Protein AF-A0A1L9T1Z9-F1 (afdb_monomer_lite)

Structure (mmCIF, N/CA/C/O backbone):
data_AF-A0A1L9T1Z9-F1
#
_entry.id   AF-A0A1L9T1Z9-F1
#
loop_
_atom_site.group_PDB
_atom_site.id
_atom_site.type_symbol
_atom_site.label_atom_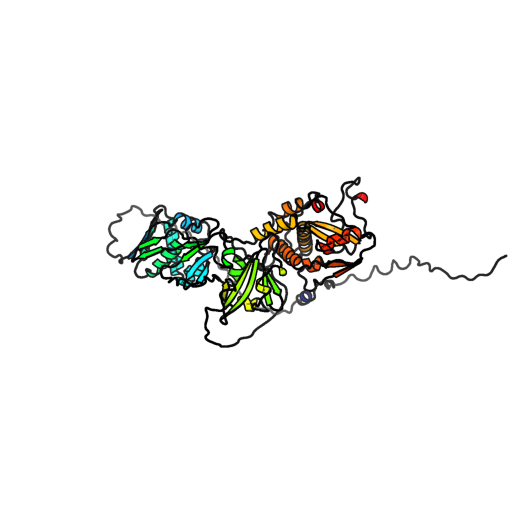id
_atom_site.label_alt_id
_atom_site.label_comp_id
_atom_site.label_asym_id
_atom_site.label_entity_id
_atom_site.label_seq_id
_atom_site.pdbx_PDB_ins_code
_atom_site.Cartn_x
_atom_site.Cartn_y
_atom_site.Cartn_z
_atom_site.occupancy
_atom_site.B_iso_or_equiv
_atom_site.auth_seq_id
_atom_site.auth_comp_id
_atom_site.auth_asym_id
_atom_site.auth_atom_id
_atom_site.pdbx_PDB_model_num
ATOM 1 N N . MET A 1 1 ? -35.393 -6.148 86.310 1.00 38.09 1 MET A N 1
ATOM 2 C CA . MET A 1 1 ? -34.542 -7.074 87.079 1.00 38.09 1 MET A CA 1
ATOM 3 C C . MET A 1 1 ? -33.654 -7.779 86.080 1.00 38.09 1 MET A C 1
ATOM 5 O O . MET A 1 1 ? -34.178 -8.327 85.123 1.00 38.09 1 MET A O 1
ATOM 9 N N . ASP A 1 2 ? -32.353 -7.668 86.296 1.00 32.84 2 ASP A N 1
ATOM 10 C CA . ASP A 1 2 ? -31.269 -8.427 85.652 1.00 32.84 2 ASP A CA 1
ATOM 11 C C . ASP A 1 2 ? -30.800 -9.494 86.690 1.00 32.84 2 ASP A C 1
ATOM 13 O O . ASP A 1 2 ? -31.373 -9.488 87.792 1.00 32.84 2 ASP A O 1
ATOM 17 N N . PRO A 1 3 ? -29.768 -10.347 86.484 1.00 56.41 3 PRO A N 1
ATOM 18 C CA . PRO A 1 3 ? -28.965 -10.596 85.276 1.00 56.41 3 PRO A CA 1
ATOM 19 C C . PRO A 1 3 ? -28.706 -12.094 84.954 1.00 56.41 3 PRO A C 1
ATOM 21 O O . PRO A 1 3 ? -29.007 -12.969 85.763 1.00 56.41 3 PRO A O 1
ATOM 24 N N . ALA A 1 4 ? -28.064 -12.365 83.803 1.00 33.72 4 ALA A N 1
ATOM 25 C CA . ALA A 1 4 ? -26.958 -13.338 83.601 1.00 33.72 4 ALA A CA 1
ATOM 26 C C . ALA A 1 4 ? -26.702 -13.549 82.086 1.00 33.72 4 ALA A C 1
ATOM 28 O O . ALA A 1 4 ? -27.438 -14.259 81.412 1.00 33.72 4 ALA A O 1
ATOM 29 N N . HIS A 1 5 ? -25.770 -12.819 81.469 1.00 33.50 5 HIS A N 1
ATOM 30 C CA . HIS A 1 5 ? -24.358 -13.206 81.282 1.00 33.50 5 HIS A CA 1
ATOM 31 C C . HIS A 1 5 ? -24.086 -14.502 80.489 1.00 33.50 5 HIS A C 1
ATOM 33 O O . HIS A 1 5 ? -24.083 -15.592 81.053 1.00 33.50 5 HIS A O 1
ATOM 39 N N . GLN A 1 6 ? -23.583 -14.339 79.259 1.00 31.70 6 GLN A N 1
ATOM 40 C CA . GLN A 1 6 ? -22.236 -14.820 78.913 1.00 31.70 6 GLN A CA 1
ATOM 41 C C . GLN A 1 6 ? -21.608 -13.951 77.807 1.00 31.70 6 GLN A C 1
ATOM 43 O O . GLN A 1 6 ? -22.311 -13.426 76.947 1.00 31.70 6 GLN A O 1
ATOM 48 N N . HIS A 1 7 ? -20.288 -13.754 77.872 1.00 30.52 7 HIS A N 1
ATOM 49 C CA . HIS A 1 7 ? -19.513 -12.999 76.880 1.00 30.52 7 HIS A CA 1
ATOM 50 C C . HIS A 1 7 ? -19.096 -13.887 75.701 1.00 30.52 7 HIS A C 1
ATOM 52 O O . HIS A 1 7 ? -18.865 -15.081 75.873 1.00 30.52 7 HIS A O 1
ATOM 58 N N . ASN A 1 8 ? -18.842 -13.266 74.548 1.00 29.34 8 ASN A N 1
ATOM 59 C CA . ASN A 1 8 ? -17.739 -13.672 73.678 1.00 29.34 8 ASN A CA 1
ATOM 60 C C . ASN A 1 8 ? -17.112 -12.430 73.028 1.00 29.34 8 ASN A C 1
ATOM 62 O O . ASN A 1 8 ? -17.801 -11.437 72.794 1.00 29.34 8 ASN A O 1
ATOM 66 N N . SER A 1 9 ? -15.796 -12.464 72.823 1.00 29.20 9 SER A N 1
ATOM 67 C CA . SER A 1 9 ? -14.979 -11.252 72.673 1.00 29.20 9 SER A CA 1
ATOM 68 C C . SER A 1 9 ? -14.524 -10.984 71.239 1.00 29.20 9 SER A C 1
ATOM 70 O O . SER A 1 9 ? -14.249 -11.906 70.473 1.00 29.20 9 SER A O 1
ATOM 72 N N . LEU A 1 10 ? -14.359 -9.700 70.914 1.00 29.28 10 LEU A N 1
ATOM 73 C CA . LEU A 1 10 ? -13.542 -9.252 69.785 1.00 29.28 10 LEU A CA 1
ATOM 74 C C . LEU A 1 10 ? -12.059 -9.594 70.038 1.00 29.28 10 LEU A C 1
ATOM 76 O O . LEU A 1 10 ? -11.605 -9.452 71.176 1.00 29.28 10 LEU A O 1
ATOM 80 N N . PRO A 1 11 ? -11.286 -9.984 69.011 1.00 31.39 11 PRO A N 1
ATOM 81 C CA . PRO A 1 11 ? -9.834 -10.033 69.100 1.00 31.39 11 PRO A CA 1
ATOM 82 C C . PRO A 1 11 ? -9.239 -8.637 68.862 1.00 31.39 11 PRO A C 1
ATOM 84 O O . PRO A 1 11 ? -9.287 -8.109 67.751 1.00 31.39 11 PRO A O 1
ATOM 87 N N . GLU A 1 12 ? -8.630 -8.052 69.891 1.00 27.47 12 GLU A N 1
ATOM 88 C CA . GLU A 1 12 ? -7.677 -6.955 69.705 1.00 27.47 12 GLU A CA 1
ATOM 89 C C . GLU A 1 12 ? -6.415 -7.502 69.016 1.00 27.47 12 GLU A C 1
ATOM 91 O O . GLU A 1 12 ? -5.799 -8.453 69.501 1.00 27.47 12 GLU A O 1
ATOM 96 N N . LEU A 1 13 ? -6.005 -6.901 67.896 1.00 29.50 13 LEU A N 1
ATOM 97 C CA . LEU A 1 13 ? -4.694 -7.151 67.291 1.00 29.50 13 LEU A CA 1
ATOM 98 C C . LEU A 1 13 ? -3.742 -6.024 67.695 1.00 29.50 13 LEU A C 1
ATOM 100 O O . LEU A 1 13 ? -3.883 -4.886 67.254 1.00 29.50 13 LEU A O 1
ATOM 104 N N . THR A 1 14 ? -2.792 -6.350 68.568 1.00 31.84 14 THR A N 1
ATOM 105 C CA . THR A 1 14 ? -1.876 -5.391 69.194 1.00 31.84 14 THR A CA 1
ATOM 106 C C . THR A 1 14 ? -0.665 -5.060 68.321 1.00 31.84 14 THR A C 1
ATOM 108 O O . THR A 1 14 ? -0.136 -5.901 67.588 1.00 31.84 14 THR A O 1
ATOM 111 N N . GLU A 1 15 ? -0.160 -3.830 68.453 1.00 36.78 15 GLU A N 1
ATOM 112 C CA . GLU A 1 15 ? 1.080 -3.372 67.818 1.00 36.78 15 GLU A CA 1
ATOM 113 C C . GLU A 1 15 ? 2.319 -4.069 68.413 1.00 36.78 15 GLU A C 1
ATOM 115 O O . GLU A 1 15 ? 3.015 -3.537 69.273 1.00 36.78 15 GLU A O 1
ATOM 120 N N . SER A 1 16 ? 2.615 -5.286 67.952 1.00 34.09 16 SER A N 1
ATOM 121 C CA . SER A 1 16 ? 3.852 -6.003 68.316 1.00 34.09 16 SER A CA 1
ATOM 122 C C . SER A 1 16 ? 4.511 -6.787 67.170 1.00 34.09 16 SER A C 1
ATOM 124 O O . SER A 1 16 ? 5.651 -7.224 67.302 1.00 34.09 16 SER A O 1
ATOM 126 N N . GLY A 1 17 ? 3.862 -6.903 66.003 1.00 32.00 17 GLY A N 1
ATOM 127 C CA . GLY A 1 17 ? 4.403 -7.629 64.839 1.00 32.00 17 GLY A CA 1
ATOM 128 C C . GLY A 1 17 ? 5.361 -6.842 63.927 1.00 32.00 17 GLY A C 1
ATOM 129 O O . GLY A 1 17 ? 5.970 -7.429 63.034 1.00 32.00 17 GLY A O 1
ATOM 130 N N . LEU A 1 18 ? 5.502 -5.523 64.108 1.00 32.31 18 LEU A N 1
ATOM 131 C CA . LEU A 1 18 ? 6.085 -4.623 63.095 1.00 32.31 18 LEU A CA 1
ATOM 132 C C . LEU A 1 18 ? 7.615 -4.432 63.140 1.00 32.31 18 LEU A C 1
ATOM 134 O O . LEU A 1 18 ? 8.161 -3.765 62.264 1.00 32.31 18 LEU A O 1
ATOM 138 N N . LEU A 1 19 ? 8.330 -5.021 64.108 1.00 33.19 19 LEU A N 1
ATOM 139 C CA . LEU A 1 19 ? 9.770 -4.767 64.316 1.00 33.19 19 LEU A CA 1
ATOM 140 C C . LEU A 1 19 ? 10.693 -5.998 64.240 1.00 33.19 19 LEU A C 1
ATOM 142 O O . LEU A 1 19 ? 11.847 -5.923 64.658 1.00 33.19 19 LEU A O 1
ATOM 146 N N . GLN A 1 20 ? 10.246 -7.112 63.643 1.00 31.86 20 GLN A N 1
ATOM 147 C CA . GLN A 1 20 ? 11.079 -8.323 63.516 1.00 31.86 20 GLN A CA 1
ATOM 148 C C . GLN A 1 20 ? 11.164 -8.932 62.103 1.00 31.86 20 GLN A C 1
ATOM 150 O O . GLN A 1 20 ? 11.280 -10.145 61.942 1.00 31.86 20 GLN A O 1
ATOM 155 N N . LYS A 1 21 ? 11.176 -8.089 61.057 1.00 29.73 21 LYS A N 1
ATOM 156 C CA . LYS A 1 21 ? 11.508 -8.525 59.680 1.00 29.73 21 LYS A CA 1
ATOM 157 C C . LYS A 1 21 ? 12.359 -7.549 58.847 1.00 29.73 21 LYS A C 1
ATOM 159 O O . LYS A 1 21 ? 12.451 -7.697 57.636 1.00 29.73 21 LYS A O 1
ATOM 164 N N . ALA A 1 22 ? 13.018 -6.583 59.494 1.00 32.38 22 ALA A N 1
ATOM 165 C CA . ALA A 1 22 ? 13.769 -5.502 58.835 1.00 32.38 22 ALA A CA 1
ATOM 166 C C . ALA A 1 22 ? 15.310 -5.669 58.816 1.00 32.38 22 ALA A C 1
ATOM 168 O O . ALA A 1 22 ? 16.014 -4.760 58.383 1.00 32.38 22 ALA A O 1
ATOM 169 N N . ARG A 1 23 ? 15.864 -6.792 59.307 1.00 30.66 23 ARG A N 1
ATOM 170 C CA . ARG A 1 23 ? 17.325 -7.048 59.354 1.00 30.66 23 ARG A CA 1
ATOM 171 C C . ARG A 1 23 ? 17.713 -8.514 59.101 1.00 30.66 23 ARG A C 1
ATOM 173 O O . ARG A 1 23 ? 18.348 -9.143 59.940 1.00 30.66 23 ARG A O 1
ATOM 180 N N . ALA A 1 24 ? 17.355 -9.041 57.931 1.00 28.69 24 ALA A N 1
ATOM 181 C CA . ALA A 1 24 ? 18.008 -10.207 57.323 1.00 28.69 24 ALA A CA 1
ATOM 182 C C . ALA A 1 24 ? 17.655 -10.282 55.824 1.00 28.69 24 ALA A C 1
ATOM 184 O O . ALA A 1 24 ? 16.514 -10.603 55.510 1.00 28.69 24 ALA A O 1
ATOM 185 N N . SER A 1 25 ? 18.620 -9.933 54.956 1.00 27.78 25 SER A N 1
ATOM 186 C CA . SER A 1 25 ? 18.749 -10.252 53.509 1.00 27.78 25 SER A CA 1
ATOM 187 C C . SER A 1 25 ? 19.435 -9.108 52.750 1.00 27.78 25 SER A C 1
ATOM 189 O O . SER A 1 25 ? 18.797 -8.334 52.043 1.00 27.78 25 SER A O 1
ATOM 191 N N . SER A 1 26 ? 20.757 -8.992 52.900 1.00 30.92 26 SER A N 1
ATOM 192 C CA . SER A 1 26 ? 21.588 -8.059 52.124 1.00 30.92 26 SER A CA 1
ATOM 193 C C . SER A 1 26 ? 22.909 -8.719 51.707 1.00 30.92 26 SER A C 1
ATOM 195 O O . SER A 1 26 ? 23.982 -8.311 52.149 1.00 30.92 26 SER A O 1
ATOM 197 N N . ALA A 1 27 ? 22.823 -9.782 50.902 1.00 28.19 27 ALA A N 1
ATOM 198 C CA . ALA A 1 27 ? 23.963 -10.423 50.243 1.00 28.19 27 ALA A CA 1
ATOM 199 C C . ALA A 1 27 ? 23.484 -11.294 49.065 1.00 28.19 27 ALA A C 1
ATOM 201 O O . ALA A 1 27 ? 22.784 -12.268 49.307 1.00 28.19 27 ALA A O 1
ATOM 202 N N . ALA A 1 28 ? 23.917 -10.948 47.844 1.00 28.17 28 ALA A N 1
ATOM 203 C CA . ALA A 1 28 ? 23.760 -11.673 46.569 1.00 28.17 28 ALA A CA 1
ATOM 204 C C . ALA A 1 28 ? 22.324 -12.078 46.118 1.00 28.17 28 ALA A C 1
ATOM 206 O O . ALA A 1 28 ? 21.487 -12.515 46.894 1.00 28.17 28 ALA A O 1
ATOM 207 N N . GLY A 1 29 ? 21.968 -12.007 44.833 1.00 31.52 29 GLY A N 1
ATOM 208 C CA . GLY A 1 29 ? 22.786 -11.612 43.679 1.00 31.52 29 GLY A CA 1
ATOM 209 C C . GLY A 1 29 ? 22.553 -12.481 42.442 1.00 31.52 29 GLY A C 1
ATOM 210 O O . GLY A 1 29 ? 23.521 -12.976 41.882 1.00 31.52 29 GLY A O 1
ATOM 211 N N . HIS A 1 30 ? 21.296 -12.695 42.047 1.00 27.45 30 HIS A N 1
ATOM 212 C CA . HIS A 1 30 ? 20.931 -13.259 40.743 1.00 27.45 30 HIS A CA 1
ATOM 213 C C . HIS A 1 30 ? 19.510 -12.821 40.382 1.00 27.45 30 HIS A C 1
ATOM 215 O O . HIS A 1 30 ? 18.547 -13.242 41.028 1.00 27.45 30 HIS A O 1
ATOM 221 N N . ASP A 1 31 ? 19.380 -11.990 39.351 1.00 29.16 31 ASP A N 1
ATOM 222 C CA . ASP A 1 31 ? 18.086 -11.495 38.893 1.00 29.16 31 ASP A CA 1
ATOM 223 C C . ASP A 1 31 ? 17.285 -12.606 38.207 1.00 29.16 31 ASP A C 1
ATOM 225 O O . ASP A 1 31 ? 17.708 -13.184 37.204 1.00 29.16 31 ASP A O 1
ATOM 229 N N . ARG A 1 32 ? 16.095 -12.894 38.741 1.00 30.41 32 ARG A N 1
ATOM 230 C CA . ARG A 1 32 ? 15.056 -13.634 38.020 1.00 30.41 32 ARG A CA 1
ATOM 231 C C . ARG A 1 32 ? 14.114 -12.624 37.383 1.00 30.41 32 ARG A C 1
ATOM 233 O O . ARG A 1 32 ? 13.596 -11.749 38.073 1.00 30.41 32 ARG A O 1
ATOM 240 N N . LEU A 1 33 ? 13.897 -12.756 36.077 1.00 34.84 33 LEU A N 1
ATOM 241 C CA . LEU A 1 33 ? 12.939 -11.925 35.351 1.00 34.84 33 LEU A CA 1
ATOM 242 C C . LEU A 1 33 ? 11.506 -12.157 35.877 1.00 34.84 33 LEU A C 1
ATOM 244 O O . LEU A 1 33 ? 11.189 -13.288 36.251 1.00 34.84 33 LEU A O 1
ATOM 248 N N . PRO A 1 34 ? 10.640 -11.124 35.903 1.00 37.09 34 PRO A N 1
ATOM 249 C CA . PRO A 1 34 ? 9.257 -11.260 36.359 1.00 37.09 34 PRO A CA 1
ATOM 250 C C . PRO A 1 34 ? 8.427 -12.256 35.540 1.00 37.09 34 PRO A C 1
ATOM 252 O O . PRO A 1 34 ? 8.643 -12.433 34.340 1.00 37.09 34 PRO A O 1
ATOM 255 N N . ASP A 1 35 ? 7.399 -12.832 36.166 1.00 29.00 35 ASP A N 1
ATOM 256 C CA . ASP A 1 35 ? 6.571 -13.892 35.571 1.00 29.00 35 ASP A CA 1
ATOM 257 C C . ASP A 1 35 ? 5.799 -13.480 34.302 1.00 29.00 35 ASP A C 1
ATOM 259 O O . ASP A 1 35 ? 5.392 -14.352 33.537 1.00 29.00 35 ASP A O 1
ATOM 263 N N . TRP A 1 36 ? 5.642 -12.176 34.037 1.00 37.34 36 TRP A N 1
ATOM 264 C CA . TRP A 1 36 ? 5.021 -11.652 32.811 1.00 37.34 36 TRP A CA 1
ATOM 265 C C . TRP A 1 36 ? 5.929 -11.696 31.570 1.00 37.34 36 TRP A C 1
ATOM 267 O O . TRP A 1 36 ? 5.453 -11.447 30.465 1.00 37.34 36 TRP A O 1
ATOM 277 N N . VAL A 1 37 ? 7.220 -12.020 31.713 1.00 31.09 37 VAL A N 1
ATOM 278 C CA . VAL A 1 37 ? 8.143 -12.148 30.573 1.00 31.09 37 VAL A CA 1
ATOM 279 C C . VAL A 1 37 ? 7.851 -13.443 29.789 1.00 31.09 37 VAL A C 1
ATOM 281 O O . VAL A 1 37 ? 7.970 -14.523 30.383 1.00 31.09 37 VAL A O 1
ATOM 284 N N . PRO A 1 38 ? 7.523 -13.369 28.476 1.00 30.38 38 PRO A N 1
ATOM 285 C CA . PRO A 1 38 ? 7.192 -14.534 27.649 1.00 30.38 38 PRO A CA 1
ATOM 286 C C . PRO A 1 38 ? 8.297 -15.596 27.606 1.00 30.38 38 PRO A C 1
ATOM 288 O O . PRO A 1 38 ? 9.481 -15.266 27.528 1.00 30.38 38 PRO A O 1
ATOM 291 N N . ASP A 1 39 ? 7.916 -16.877 27.576 1.00 33.66 39 ASP A N 1
ATOM 292 C CA . ASP A 1 39 ? 8.867 -17.992 27.704 1.00 33.66 39 ASP A CA 1
ATOM 293 C C . ASP A 1 39 ? 9.970 -18.009 26.632 1.00 33.66 39 ASP A C 1
ATOM 295 O O . ASP A 1 39 ? 11.118 -18.304 26.950 1.00 33.66 39 ASP A O 1
ATOM 299 N N . TRP A 1 40 ? 9.684 -17.578 25.396 1.00 38.47 40 TRP A N 1
ATOM 300 C CA . TRP A 1 40 ? 10.685 -17.502 24.317 1.00 38.47 40 TRP A CA 1
ATOM 301 C C . TRP A 1 40 ? 11.846 -16.529 24.601 1.00 38.47 40 TRP A C 1
ATOM 303 O O . TRP A 1 40 ? 12.884 -16.592 23.939 1.00 38.47 40 TRP A O 1
ATOM 313 N N . PHE A 1 41 ? 11.688 -15.631 25.579 1.00 35.19 41 PHE A N 1
ATOM 314 C CA . PHE A 1 41 ? 12.734 -14.721 26.044 1.00 35.19 41 PHE A CA 1
ATOM 315 C C . PHE A 1 41 ? 13.605 -15.344 27.154 1.00 35.19 41 PHE A C 1
ATOM 317 O O . PHE A 1 41 ? 14.738 -14.913 27.365 1.00 35.19 41 PHE A O 1
ATOM 324 N N . ARG A 1 42 ? 13.111 -16.382 27.847 1.00 38.78 42 ARG A N 1
ATOM 325 C CA . ARG A 1 42 ? 13.831 -17.080 28.930 1.00 38.78 42 ARG A CA 1
ATOM 326 C C . ARG A 1 42 ? 14.997 -17.911 28.380 1.00 38.78 42 ARG A C 1
ATOM 328 O O . ARG A 1 42 ? 16.068 -17.929 28.980 1.00 38.78 42 ARG A O 1
ATOM 335 N N . ASP A 1 43 ? 14.836 -18.471 27.182 1.00 33.72 43 ASP A N 1
ATOM 336 C CA . ASP A 1 43 ? 15.830 -19.310 26.490 1.00 33.72 43 ASP A CA 1
ATOM 337 C C . ASP A 1 43 ? 17.009 -18.535 25.849 1.00 33.72 43 ASP A C 1
ATOM 339 O O . ASP A 1 43 ? 17.785 -19.106 25.082 1.00 33.72 43 ASP A O 1
ATOM 343 N N . ARG A 1 44 ? 17.162 -17.226 26.118 1.00 31.64 44 ARG A N 1
ATOM 344 C CA . ARG A 1 44 ? 18.231 -16.384 25.530 1.00 31.64 44 ARG A CA 1
ATOM 345 C C . ARG A 1 44 ? 19.136 -15.661 26.535 1.00 31.64 44 ARG A C 1
ATOM 347 O O . ARG A 1 44 ? 19.947 -14.832 26.126 1.00 31.64 44 ARG A O 1
ATOM 354 N N . ALA A 1 45 ? 19.056 -15.982 27.826 1.00 27.17 45 ALA A N 1
ATOM 355 C CA . ALA A 1 45 ? 20.020 -15.488 28.811 1.00 27.17 45 ALA A CA 1
ATOM 356 C C . ALA A 1 45 ? 21.376 -16.226 28.667 1.00 27.17 45 ALA A C 1
ATOM 358 O O . ALA A 1 45 ? 21.407 -17.451 28.804 1.00 27.17 45 ALA A O 1
ATOM 359 N N . PRO A 1 46 ? 22.504 -15.538 28.392 1.00 32.09 46 PRO A N 1
ATOM 360 C CA . PRO A 1 46 ? 23.790 -16.200 28.190 1.00 32.09 46 PRO A CA 1
ATOM 361 C C . PRO A 1 46 ? 24.402 -16.679 29.514 1.00 32.09 46 PRO A C 1
ATOM 363 O O . PRO A 1 46 ? 24.592 -15.899 30.448 1.00 32.09 46 PRO A O 1
ATOM 366 N N . GLY A 1 47 ? 24.771 -17.961 29.571 1.00 29.33 47 GLY A N 1
ATOM 367 C CA . GLY A 1 47 ? 25.628 -18.497 30.629 1.00 29.33 47 GLY A CA 1
ATOM 368 C C . GLY A 1 47 ? 27.041 -17.904 30.563 1.00 29.33 47 GLY A C 1
ATOM 369 O O . GLY A 1 47 ? 27.573 -17.672 29.477 1.00 29.33 47 GLY A O 1
ATOM 370 N N . SER A 1 48 ? 27.638 -17.643 31.726 1.00 27.75 48 SER A N 1
ATOM 371 C CA . SER A 1 48 ? 28.983 -17.070 31.863 1.00 27.75 48 SER A CA 1
ATOM 372 C C . SER A 1 48 ? 30.094 -18.136 31.672 1.00 27.75 48 SER A C 1
ATOM 374 O O . SER A 1 48 ? 29.785 -19.322 31.533 1.00 27.75 48 SER A O 1
ATOM 376 N N . PRO A 1 49 ? 31.375 -17.741 31.518 1.00 35.06 49 PRO A N 1
ATOM 377 C CA . PRO A 1 49 ? 32.275 -18.414 30.580 1.00 35.06 49 PRO A CA 1
ATOM 378 C C . PRO A 1 49 ? 33.083 -19.583 31.155 1.00 35.06 49 PRO A C 1
ATOM 380 O O . PRO A 1 49 ? 33.385 -19.641 32.346 1.00 35.06 49 PRO A O 1
ATOM 383 N N . THR A 1 50 ? 33.574 -20.424 30.242 1.00 27.12 50 THR A N 1
ATOM 384 C CA . THR A 1 50 ? 34.744 -21.288 30.447 1.00 27.12 50 THR A CA 1
ATOM 385 C C . THR A 1 50 ? 35.871 -20.845 29.515 1.00 27.12 50 THR A C 1
ATOM 387 O O . THR A 1 50 ? 35.644 -20.571 28.338 1.00 27.12 50 THR A O 1
ATOM 390 N N . GLU A 1 51 ? 37.092 -20.762 30.037 1.00 28.25 51 GLU A N 1
ATOM 391 C CA . GLU A 1 51 ? 38.275 -20.342 29.280 1.00 28.25 51 GLU A CA 1
ATOM 392 C C . GLU A 1 51 ? 38.793 -21.452 28.350 1.00 28.25 51 GLU A C 1
ATOM 394 O O . GLU A 1 51 ? 38.850 -22.612 28.750 1.00 28.25 51 GLU A O 1
ATOM 399 N N . MET A 1 52 ? 39.286 -21.080 27.164 1.00 26.06 52 MET A N 1
ATOM 400 C CA . MET A 1 52 ? 40.632 -21.444 26.687 1.00 26.06 52 MET A CA 1
ATOM 401 C C . MET A 1 52 ? 41.053 -20.488 25.556 1.00 26.06 52 MET A C 1
ATOM 403 O O . MET A 1 52 ? 40.225 -20.052 24.759 1.00 26.06 52 MET A O 1
ATOM 407 N N . GLY A 1 53 ? 42.335 -20.110 25.523 1.00 24.94 53 GLY A N 1
ATOM 408 C CA . GLY A 1 53 ? 42.851 -19.042 24.653 1.00 24.94 53 GLY A CA 1
ATOM 409 C C . GLY A 1 53 ? 43.387 -19.503 23.290 1.00 24.94 53 GLY A C 1
ATOM 410 O O . GLY A 1 53 ? 43.718 -20.671 23.097 1.00 24.94 53 GLY A O 1
ATOM 411 N N . GLY A 1 54 ? 43.536 -18.550 22.363 1.00 26.27 54 GLY A N 1
ATOM 412 C CA . GLY A 1 54 ? 44.104 -18.753 21.025 1.00 26.27 54 GLY A CA 1
ATOM 413 C C . GLY A 1 54 ? 44.773 -17.480 20.492 1.00 26.27 54 GLY A C 1
ATOM 414 O O . GLY A 1 54 ? 44.122 -16.456 20.320 1.00 26.27 54 GLY A O 1
ATOM 415 N N . ASN A 1 55 ? 46.086 -17.553 20.283 1.00 24.89 55 ASN A N 1
ATOM 416 C CA . ASN A 1 55 ? 46.992 -16.463 19.896 1.00 24.89 55 ASN A CA 1
ATOM 417 C C . ASN A 1 55 ? 46.758 -15.884 18.482 1.00 24.89 55 ASN A C 1
ATOM 419 O O . ASN A 1 55 ? 46.547 -16.669 17.565 1.00 24.89 55 ASN A O 1
ATOM 423 N N . LEU A 1 56 ? 47.058 -14.578 18.327 1.00 25.83 56 LEU A N 1
ATOM 424 C CA . LEU A 1 56 ? 47.651 -13.914 17.137 1.00 25.83 56 LEU A CA 1
ATOM 425 C C . LEU A 1 56 ? 46.827 -13.929 15.813 1.00 25.83 56 LEU A C 1
ATOM 427 O O . LEU A 1 56 ? 46.021 -14.812 15.563 1.00 25.83 56 LEU A O 1
ATOM 431 N N . ASP A 1 57 ? 46.945 -12.969 14.888 1.00 25.38 57 ASP A N 1
ATOM 432 C CA . ASP A 1 57 ? 47.825 -11.793 14.792 1.00 25.38 57 ASP A CA 1
ATOM 433 C C . ASP A 1 57 ? 47.108 -10.636 14.055 1.00 25.38 57 ASP A C 1
ATOM 435 O O . ASP A 1 57 ? 46.190 -10.877 13.269 1.00 25.38 57 ASP A O 1
ATOM 439 N N . ALA A 1 58 ? 47.532 -9.381 14.258 1.00 24.58 58 ALA A N 1
ATOM 440 C CA . ALA A 1 58 ? 46.896 -8.201 13.647 1.00 24.58 58 ALA A CA 1
ATOM 441 C C . ALA A 1 58 ? 47.876 -7.371 12.794 1.00 24.58 58 ALA A C 1
ATOM 443 O O . ALA A 1 58 ? 48.637 -6.549 13.307 1.00 24.58 58 ALA A O 1
ATOM 444 N N . VAL A 1 59 ? 47.832 -7.544 11.467 1.00 25.25 59 VAL A N 1
ATOM 445 C CA . VAL A 1 59 ? 48.684 -6.796 10.522 1.00 25.25 59 VAL A CA 1
ATOM 446 C C . VAL A 1 59 ? 48.012 -5.491 10.086 1.00 25.25 59 VAL A C 1
ATOM 448 O O . VAL A 1 59 ? 47.294 -5.432 9.087 1.00 25.25 59 VAL A O 1
ATOM 451 N N . THR A 1 60 ? 48.285 -4.414 10.819 1.00 24.81 60 THR A N 1
ATOM 452 C CA . THR A 1 60 ? 47.858 -3.055 10.453 1.00 24.81 60 THR A CA 1
ATOM 453 C C . THR A 1 60 ? 48.869 -2.416 9.496 1.00 24.81 60 THR A C 1
ATOM 455 O O . THR A 1 60 ? 49.970 -2.056 9.912 1.00 24.81 60 THR A O 1
ATOM 458 N N . LEU A 1 61 ? 48.504 -2.217 8.224 1.00 26.03 61 LEU A N 1
ATOM 459 C CA . LEU A 1 61 ? 49.321 -1.468 7.257 1.00 26.03 61 LEU A CA 1
ATOM 460 C C . LEU A 1 61 ? 48.645 -0.157 6.844 1.00 26.03 61 LEU A C 1
ATOM 462 O O . LEU A 1 61 ? 47.517 -0.139 6.360 1.00 26.03 61 LEU A O 1
ATOM 466 N N . SER A 1 62 ? 49.360 0.952 7.035 1.00 24.39 62 SER A N 1
ATOM 467 C CA . SER A 1 62 ? 48.877 2.303 6.756 1.00 24.39 62 SER A CA 1
ATOM 468 C C . SER A 1 62 ? 49.161 2.736 5.315 1.00 24.39 62 SER A C 1
ATOM 470 O O . SER A 1 62 ? 50.281 2.629 4.808 1.00 24.39 62 SER A O 1
ATOM 472 N N . SER A 1 63 ? 48.145 3.286 4.650 1.00 28.23 63 SER A N 1
ATOM 473 C CA . SER A 1 63 ? 48.266 3.875 3.317 1.00 28.23 63 SER A CA 1
ATOM 474 C C . SER A 1 63 ? 49.008 5.215 3.383 1.00 28.23 63 SER A C 1
ATOM 476 O O . SER A 1 63 ? 48.439 6.267 3.675 1.00 28.23 63 SER A O 1
ATOM 478 N N . ARG A 1 64 ? 50.317 5.191 3.101 1.00 26.08 64 ARG A N 1
ATOM 479 C CA . ARG A 1 64 ? 51.114 6.417 2.938 1.00 26.08 64 ARG A CA 1
ATOM 480 C C . ARG A 1 64 ? 50.587 7.256 1.775 1.00 26.08 64 ARG A C 1
ATOM 482 O O . ARG A 1 64 ? 50.428 6.758 0.663 1.00 26.08 64 ARG A O 1
ATOM 489 N N . SER A 1 65 ? 50.415 8.553 2.014 1.00 28.61 65 SER A N 1
ATOM 490 C CA . SER A 1 65 ? 50.279 9.530 0.939 1.00 28.61 65 SER A CA 1
ATOM 491 C C . SER A 1 65 ? 51.625 9.741 0.237 1.00 28.61 65 SER A C 1
ATOM 493 O O . SER A 1 65 ? 52.679 9.741 0.874 1.00 28.61 65 SER A O 1
ATOM 495 N N . SER A 1 66 ? 51.583 9.955 -1.078 1.00 27.55 66 SER A N 1
ATOM 496 C CA . SER A 1 66 ? 52.757 10.271 -1.897 1.00 27.55 66 SER A CA 1
ATOM 497 C C . SER A 1 66 ? 52.377 11.324 -2.932 1.00 27.55 66 SER A C 1
ATOM 499 O O . SER A 1 66 ? 51.620 11.048 -3.858 1.00 27.55 66 SER A O 1
ATOM 501 N N . LYS A 1 67 ? 52.890 12.548 -2.768 1.00 29.20 67 LYS A N 1
ATOM 502 C CA . LYS A 1 67 ? 52.771 13.612 -3.775 1.00 29.20 67 LYS A CA 1
ATOM 503 C C . LYS A 1 67 ? 53.841 13.408 -4.849 1.00 29.20 67 LYS A C 1
ATOM 505 O O . LYS A 1 67 ? 55.019 13.345 -4.511 1.00 29.20 67 LYS A O 1
ATOM 510 N N . SER A 1 68 ? 53.456 13.411 -6.122 1.00 27.12 68 SER A N 1
ATOM 511 C CA . SER A 1 68 ? 54.382 13.498 -7.257 1.00 27.12 68 SER A CA 1
ATOM 512 C C . SER A 1 68 ? 53.946 14.608 -8.218 1.00 27.12 68 SER A C 1
ATOM 514 O O . SER A 1 68 ? 53.016 14.470 -9.006 1.00 27.12 68 SER A O 1
ATOM 516 N N . THR A 1 69 ? 54.626 15.750 -8.142 1.00 28.83 69 THR A N 1
ATOM 517 C CA . THR A 1 69 ? 54.479 16.863 -9.091 1.00 28.83 69 THR A CA 1
ATOM 518 C C . THR A 1 69 ? 55.380 16.646 -10.302 1.00 28.83 69 THR A C 1
ATOM 520 O O . THR A 1 69 ? 56.589 16.529 -10.110 1.00 28.83 69 THR A O 1
ATOM 523 N N . LEU A 1 70 ? 54.847 16.685 -11.529 1.00 30.11 70 LEU A N 1
ATOM 524 C CA . LEU A 1 70 ? 55.664 16.763 -12.749 1.00 30.11 70 LEU A CA 1
ATOM 525 C C . LEU A 1 70 ? 54.940 17.491 -13.901 1.00 30.11 70 LEU A C 1
ATOM 527 O O . LEU A 1 70 ? 53.968 17.000 -14.461 1.00 30.11 70 LEU A O 1
ATOM 531 N N . SER A 1 71 ? 55.460 18.684 -14.206 1.00 28.11 71 SER A N 1
ATOM 532 C CA . SER A 1 71 ? 55.482 19.409 -15.493 1.00 28.11 71 SER A CA 1
ATOM 533 C C . SER A 1 71 ? 54.425 19.140 -16.581 1.00 28.11 71 SER A C 1
ATOM 535 O O . SER A 1 71 ? 54.429 18.100 -17.240 1.00 28.11 71 SER A O 1
ATOM 537 N N . SER A 1 72 ? 53.699 20.197 -16.951 1.00 33.53 72 SER A N 1
ATOM 538 C CA . SER A 1 72 ? 53.057 20.341 -18.265 1.00 33.53 72 SER A CA 1
ATOM 539 C C . SER A 1 72 ? 54.083 20.507 -19.400 1.00 33.53 72 SER A C 1
ATOM 541 O O . SER A 1 72 ? 55.079 21.213 -19.231 1.00 33.53 72 SER A O 1
ATOM 543 N N . PRO A 1 73 ? 53.769 20.013 -20.607 1.00 36.03 73 PRO A N 1
ATOM 544 C CA . PRO A 1 73 ? 54.088 20.717 -21.851 1.00 36.03 73 PRO A CA 1
ATOM 545 C C . PRO A 1 73 ? 52.811 21.000 -22.668 1.00 36.03 73 PRO A C 1
ATOM 547 O O . PRO A 1 73 ? 51.839 20.255 -22.601 1.00 36.03 73 PRO A O 1
ATOM 550 N N . GLY A 1 74 ? 52.795 22.096 -23.433 1.00 30.38 74 GLY A N 1
ATOM 551 C CA . GLY A 1 74 ? 51.596 22.572 -24.141 1.00 30.38 74 GLY A CA 1
ATOM 552 C C . GLY A 1 74 ? 51.743 22.719 -25.661 1.00 30.38 74 GLY A C 1
ATOM 553 O O . GLY A 1 74 ? 52.708 22.249 -26.257 1.00 30.38 74 GLY A O 1
ATOM 554 N N . ARG A 1 75 ? 50.805 23.485 -26.244 1.00 32.09 75 ARG A N 1
ATOM 555 C CA . ARG A 1 75 ? 50.585 23.772 -27.684 1.00 32.09 75 ARG A CA 1
ATOM 556 C C . ARG A 1 75 ? 49.950 22.617 -28.474 1.00 32.09 75 ARG A C 1
ATOM 558 O O . ARG A 1 75 ? 50.543 21.563 -28.665 1.00 32.09 75 ARG A O 1
ATOM 565 N N . GLY A 1 76 ? 48.739 22.859 -28.980 1.00 42.03 76 GLY A N 1
ATOM 566 C CA . GLY A 1 76 ? 47.985 21.891 -29.780 1.00 42.03 76 GLY A CA 1
ATOM 567 C C . GLY A 1 76 ? 48.493 21.734 -31.219 1.00 42.03 76 GLY A C 1
ATOM 568 O O . GLY A 1 76 ? 49.170 22.610 -31.761 1.00 42.03 76 GLY A O 1
ATOM 569 N N . ARG A 1 77 ? 48.115 20.618 -31.855 1.00 31.14 77 ARG A N 1
ATOM 570 C CA . ARG A 1 77 ? 48.314 20.346 -33.287 1.00 31.14 77 ARG A CA 1
ATOM 571 C C . ARG A 1 77 ? 47.098 19.629 -33.887 1.00 31.14 77 ARG A C 1
ATOM 573 O O . ARG A 1 77 ? 46.805 18.504 -33.507 1.00 31.14 77 ARG A O 1
ATOM 580 N N . SER A 1 78 ? 46.445 20.292 -34.843 1.00 34.53 78 SER A N 1
ATOM 581 C CA . SER A 1 78 ? 45.673 19.724 -35.968 1.00 34.53 78 SER A CA 1
ATOM 582 C C . SER A 1 78 ? 44.953 18.369 -35.774 1.00 34.53 78 SER A C 1
ATOM 584 O O . SER A 1 78 ? 45.517 17.310 -36.067 1.00 34.53 78 SER A O 1
ATOM 586 N N . PHE A 1 79 ? 43.652 18.414 -35.467 1.00 34.25 79 PHE A N 1
ATOM 587 C CA . PHE A 1 79 ? 42.708 17.346 -35.833 1.00 34.25 79 PHE A CA 1
ATOM 588 C C . PHE A 1 79 ? 42.587 17.284 -37.369 1.00 34.25 79 PHE A C 1
ATOM 590 O O . PHE A 1 79 ? 41.934 18.141 -37.955 1.00 34.25 79 PHE A O 1
ATOM 597 N N . ALA A 1 80 ? 43.252 16.323 -38.027 1.00 39.12 80 ALA A N 1
ATOM 598 C CA . ALA A 1 80 ? 43.152 16.146 -39.490 1.00 39.12 80 ALA A CA 1
ATOM 599 C C . ALA A 1 80 ? 43.620 14.782 -40.056 1.00 39.12 80 ALA A C 1
ATOM 601 O O . ALA A 1 80 ? 43.666 14.622 -41.275 1.00 39.12 80 ALA A O 1
ATOM 602 N N . ARG A 1 81 ? 44.095 13.822 -39.237 1.00 35.53 81 ARG A N 1
ATOM 603 C CA . ARG A 1 81 ? 44.899 12.697 -39.774 1.00 35.53 81 ARG A CA 1
ATOM 604 C C . ARG A 1 81 ? 44.797 11.348 -39.046 1.00 35.53 81 ARG A C 1
ATOM 606 O O . ARG A 1 81 ? 45.780 10.614 -39.004 1.00 35.53 81 ARG A O 1
ATOM 613 N N . ARG A 1 82 ? 43.627 11.003 -38.492 1.00 38.44 82 ARG A N 1
ATOM 614 C CA . ARG A 1 82 ? 43.382 9.693 -37.839 1.00 38.44 82 ARG A CA 1
ATOM 615 C C . ARG A 1 82 ? 42.087 8.996 -38.286 1.00 38.44 82 ARG A C 1
ATOM 617 O O . ARG A 1 82 ? 41.535 8.170 -37.575 1.00 38.44 82 ARG A O 1
ATOM 624 N N . GLU A 1 83 ? 41.608 9.347 -39.475 1.00 44.22 83 GLU A N 1
ATOM 625 C CA . GLU A 1 83 ? 40.271 8.999 -39.981 1.00 44.22 83 GLU A CA 1
ATOM 626 C C . GLU A 1 83 ? 40.276 7.824 -40.984 1.00 44.22 83 GLU A C 1
ATOM 628 O O . GLU A 1 83 ? 39.232 7.448 -41.501 1.00 44.22 83 GLU A O 1
ATOM 633 N N . LYS A 1 84 ? 41.448 7.232 -41.274 1.00 45.56 84 LYS A N 1
ATOM 634 C CA . LYS A 1 84 ? 41.612 6.197 -42.316 1.00 45.56 84 LYS A CA 1
ATOM 635 C C . LYS A 1 84 ? 41.597 4.741 -41.844 1.00 45.56 84 LYS A C 1
ATOM 637 O O . LYS A 1 84 ? 41.355 3.874 -42.674 1.00 45.56 84 LYS A O 1
ATOM 642 N N . ASP A 1 85 ? 41.814 4.485 -40.554 1.00 50.84 85 ASP A N 1
ATOM 643 C CA . ASP A 1 85 ? 41.917 3.123 -39.994 1.00 50.84 85 ASP A CA 1
ATOM 644 C C . ASP A 1 85 ? 40.685 2.724 -39.157 1.00 50.84 85 ASP A C 1
ATOM 646 O O . ASP A 1 85 ? 40.693 1.719 -38.447 1.00 50.84 85 ASP A O 1
ATOM 650 N N . ARG A 1 86 ? 39.613 3.527 -39.205 1.00 59.03 86 ARG A N 1
ATOM 651 C CA . ARG A 1 86 ? 38.378 3.267 -38.459 1.00 59.03 86 ARG A CA 1
ATOM 652 C C . ARG A 1 86 ? 37.524 2.205 -39.144 1.00 59.03 86 ARG A C 1
ATOM 654 O O . ARG A 1 86 ? 37.313 2.239 -40.356 1.00 59.03 86 ARG A O 1
ATOM 661 N N . ARG A 1 87 ? 37.010 1.270 -38.340 1.00 64.12 87 ARG A N 1
ATOM 662 C CA . ARG A 1 87 ? 36.090 0.215 -38.785 1.00 64.12 87 ARG A CA 1
ATOM 663 C C . ARG A 1 87 ? 34.782 0.840 -39.298 1.00 64.12 87 ARG A C 1
ATOM 665 O O . ARG A 1 87 ? 34.369 1.875 -38.772 1.00 64.12 87 ARG A O 1
ATOM 672 N N . PRO A 1 88 ? 34.109 0.240 -40.296 1.00 73.69 88 PRO A N 1
ATOM 673 C CA . PRO A 1 88 ? 32.840 0.759 -40.794 1.00 73.69 88 PRO A CA 1
ATOM 674 C C . PRO A 1 88 ? 31.753 0.650 -39.714 1.00 73.69 88 PRO A C 1
ATOM 676 O O . PRO A 1 88 ? 31.302 -0.445 -39.383 1.00 73.69 88 PRO A O 1
ATOM 679 N N . LEU A 1 89 ? 31.320 1.791 -39.173 1.00 80.81 89 LEU A N 1
ATOM 680 C CA . LEU A 1 89 ? 30.186 1.855 -38.252 1.00 80.81 89 LEU A CA 1
ATOM 681 C C . LEU A 1 89 ? 28.872 1.910 -39.041 1.00 80.81 89 LEU A C 1
ATOM 683 O O . LEU A 1 89 ? 28.702 2.742 -39.937 1.00 80.81 89 LEU A O 1
ATOM 687 N N . SER A 1 90 ? 27.914 1.063 -38.678 1.00 84.81 90 SER A N 1
ATOM 688 C CA . SER A 1 90 ? 26.559 1.096 -39.230 1.00 84.81 90 SER A CA 1
ATOM 689 C C . SER A 1 90 ? 25.760 2.227 -38.580 1.00 84.81 90 SER A C 1
ATOM 691 O O . SER A 1 90 ? 25.694 2.316 -37.355 1.00 84.81 90 SER A O 1
ATOM 693 N N . LYS A 1 91 ? 25.164 3.113 -39.390 1.00 87.62 91 LYS A N 1
ATOM 694 C CA . LYS A 1 91 ? 24.426 4.291 -38.902 1.00 87.62 91 LYS A CA 1
ATOM 695 C C . LYS A 1 91 ? 22.933 4.011 -38.734 1.00 87.62 91 LYS A C 1
ATOM 697 O O . LYS A 1 91 ? 22.218 3.862 -39.727 1.00 87.62 91 LYS A O 1
ATOM 702 N N . PHE A 1 92 ? 22.472 4.090 -37.494 1.00 85.69 92 PHE A N 1
ATOM 703 C CA . PHE A 1 92 ? 21.087 3.974 -37.054 1.00 85.69 92 PHE A CA 1
ATOM 704 C C . PHE A 1 92 ? 20.481 5.328 -36.661 1.00 85.69 92 PHE A C 1
ATOM 706 O O . PHE A 1 92 ? 21.199 6.247 -36.257 1.00 85.69 92 PHE A O 1
ATOM 713 N N . ARG A 1 93 ? 19.158 5.485 -36.807 1.00 82.81 93 ARG A N 1
ATOM 714 C CA . ARG A 1 93 ? 18.438 6.746 -36.525 1.00 82.81 93 ARG A CA 1
ATOM 715 C C . ARG A 1 93 ? 17.055 6.490 -35.930 1.00 82.81 93 ARG A C 1
ATOM 717 O O . ARG A 1 93 ? 16.307 5.668 -36.461 1.00 82.81 93 ARG A O 1
ATOM 724 N N . ILE A 1 94 ? 16.701 7.229 -34.879 1.00 78.12 94 ILE A N 1
ATOM 725 C CA . ILE A 1 94 ? 15.356 7.251 -34.288 1.00 78.12 94 ILE A CA 1
ATOM 726 C C . ILE A 1 94 ? 14.726 8.616 -34.549 1.00 78.12 94 ILE A C 1
ATOM 728 O O . ILE A 1 94 ? 15.267 9.641 -34.138 1.00 78.12 94 ILE A O 1
ATOM 732 N N . LEU A 1 95 ? 13.586 8.620 -35.242 1.00 70.62 95 LEU A N 1
ATOM 733 C CA . LEU A 1 95 ? 12.896 9.828 -35.690 1.00 70.62 95 LEU A CA 1
ATOM 734 C C . LEU A 1 95 ? 11.597 10.078 -34.914 1.00 70.62 95 LEU A C 1
ATOM 736 O O . LEU A 1 95 ? 10.725 9.206 -34.856 1.00 70.62 95 LEU A O 1
ATOM 740 N N . ASN A 1 96 ? 11.443 11.330 -34.465 1.00 63.91 96 ASN A N 1
ATOM 741 C CA . ASN A 1 96 ? 10.266 11.932 -33.827 1.00 63.91 96 ASN A CA 1
ATOM 742 C C . ASN A 1 96 ? 9.890 11.385 -32.440 1.00 63.91 96 ASN A C 1
ATOM 744 O O . ASN A 1 96 ? 9.916 10.188 -32.180 1.00 63.91 96 ASN A O 1
ATOM 748 N N . GLY A 1 97 ? 9.404 12.275 -31.567 1.00 56.50 97 GLY A N 1
ATOM 749 C CA . GLY A 1 97 ? 8.654 11.897 -30.361 1.00 56.50 97 GLY A CA 1
ATOM 750 C C . GLY A 1 97 ? 9.462 11.261 -29.223 1.00 56.50 97 GLY A C 1
ATOM 751 O O . GLY A 1 97 ? 8.850 10.685 -28.320 1.00 56.50 97 GLY A O 1
ATOM 752 N N . LEU A 1 98 ? 10.792 11.363 -29.277 1.00 63.81 98 LEU A N 1
ATOM 753 C CA . LEU A 1 98 ? 11.703 11.107 -28.165 1.00 63.81 98 LEU A CA 1
ATOM 754 C C . LEU A 1 98 ? 11.872 12.395 -27.348 1.00 63.81 98 LEU A C 1
ATOM 756 O O . LEU A 1 98 ? 12.137 13.445 -27.931 1.00 63.81 98 LEU A O 1
ATOM 760 N N . ASN A 1 99 ? 11.786 12.319 -26.019 1.00 65.38 99 ASN A N 1
ATOM 761 C CA . ASN A 1 99 ? 12.231 13.407 -25.151 1.00 65.38 99 ASN A CA 1
ATOM 762 C C . ASN A 1 99 ? 13.620 13.069 -24.589 1.00 65.38 99 ASN A C 1
ATOM 764 O O . ASN A 1 99 ? 13.733 12.473 -23.523 1.00 65.38 99 ASN A O 1
ATOM 768 N N . ALA A 1 100 ? 14.673 13.449 -25.319 1.00 63.22 100 ALA A N 1
ATOM 769 C CA . ALA A 1 100 ? 16.058 13.268 -24.877 1.00 63.22 100 ALA A CA 1
ATOM 770 C C . ALA A 1 100 ? 16.345 13.975 -23.536 1.00 63.22 100 ALA A C 1
ATOM 772 O O . ALA A 1 100 ? 17.108 13.453 -22.731 1.00 63.22 100 ALA A O 1
ATOM 773 N N . GLY A 1 101 ? 15.675 15.107 -23.272 1.00 60.91 101 GLY A N 1
ATOM 774 C CA . GLY A 1 101 ? 15.735 15.801 -21.984 1.00 60.91 101 GLY A CA 1
ATOM 775 C C . GLY A 1 101 ? 15.237 14.920 -20.842 1.00 60.91 101 GLY A C 1
ATOM 776 O O . GLY A 1 101 ? 15.967 14.730 -19.887 1.00 60.91 101 GLY A O 1
ATOM 777 N N . ARG A 1 102 ? 14.083 14.254 -20.998 1.00 65.94 102 ARG A N 1
ATOM 778 C CA . ARG A 1 102 ? 13.551 13.333 -19.974 1.00 65.94 102 ARG A CA 1
ATOM 779 C C . ARG A 1 102 ? 14.492 12.163 -19.665 1.00 65.94 102 ARG A C 1
ATOM 781 O O . ARG A 1 102 ? 14.548 11.722 -18.523 1.00 65.94 102 ARG A O 1
ATOM 788 N N . ILE A 1 103 ? 15.217 11.658 -20.664 1.00 63.97 103 ILE A N 1
ATOM 789 C CA . ILE A 1 103 ? 16.228 10.612 -20.450 1.00 63.97 103 ILE A CA 1
ATOM 790 C C . ILE A 1 103 ? 17.361 11.168 -19.567 1.00 63.97 103 ILE A C 1
ATOM 792 O O . ILE A 1 103 ? 17.752 10.508 -18.612 1.00 63.97 103 ILE A O 1
ATOM 796 N N . ALA A 1 104 ? 17.820 12.401 -19.806 1.00 59.88 104 ALA A N 1
ATOM 797 C CA . ALA A 1 104 ? 18.781 13.077 -18.930 1.00 59.88 104 ALA A CA 1
ATOM 798 C C . ALA A 1 104 ? 18.200 13.419 -17.538 1.00 59.88 104 ALA A C 1
ATOM 800 O O . ALA A 1 104 ? 18.873 13.216 -16.534 1.00 59.88 104 ALA A O 1
ATOM 801 N N . ASP A 1 105 ? 16.940 13.862 -17.447 1.00 61.38 105 ASP A N 1
ATOM 802 C CA . ASP A 1 105 ? 16.266 14.188 -16.180 1.00 61.38 105 ASP A CA 1
ATOM 803 C C . ASP A 1 105 ? 16.161 12.948 -15.266 1.00 61.38 105 ASP A C 1
ATOM 805 O O . ASP A 1 105 ? 16.453 13.021 -14.071 1.00 61.38 105 ASP A O 1
ATOM 809 N N . GLU A 1 106 ? 15.787 11.787 -15.824 1.00 61.25 106 GLU A N 1
ATOM 810 C CA . GLU A 1 106 ? 15.751 10.513 -15.088 1.00 61.25 106 GLU A CA 1
ATOM 811 C C . GLU A 1 106 ? 17.159 9.954 -14.800 1.00 61.25 106 GLU A C 1
ATOM 813 O O . GLU A 1 106 ? 17.335 9.256 -13.803 1.00 61.25 106 GLU A O 1
ATOM 818 N N . ALA A 1 107 ? 18.182 10.310 -15.590 1.00 55.62 107 ALA A N 1
ATOM 819 C CA . ALA A 1 107 ? 19.581 10.006 -15.274 1.00 55.62 107 ALA A CA 1
ATOM 820 C C . ALA A 1 107 ? 20.101 10.832 -14.084 1.00 55.62 107 ALA A C 1
ATOM 822 O O . ALA A 1 107 ? 20.701 10.287 -13.159 1.00 55.62 107 ALA A O 1
ATOM 823 N N . ALA A 1 108 ? 19.846 12.143 -14.093 1.00 47.81 108 ALA A N 1
ATOM 824 C CA . ALA A 1 108 ? 20.365 13.104 -13.120 1.00 47.81 108 ALA A CA 1
ATOM 825 C C . ALA A 1 108 ? 19.704 12.999 -11.734 1.00 47.81 108 ALA A C 1
ATOM 827 O O . ALA A 1 108 ? 20.273 13.451 -10.740 1.00 47.81 108 ALA A O 1
ATOM 828 N N . CYS A 1 109 ? 18.507 12.410 -11.650 1.00 47.06 109 CYS A N 1
ATOM 829 C CA . CYS A 1 109 ? 17.785 12.214 -10.391 1.00 47.06 109 CYS A CA 1
ATOM 830 C C . CYS A 1 109 ? 18.215 10.939 -9.626 1.00 47.06 109 CYS A C 1
ATOM 832 O O . CYS A 1 109 ? 17.849 10.768 -8.462 1.00 47.06 109 CYS A O 1
ATOM 834 N N . GLY A 1 110 ? 18.990 10.045 -10.258 1.00 40.72 110 GLY A N 1
ATOM 835 C CA . GLY A 1 110 ? 19.417 8.758 -9.701 1.00 40.72 110 GLY A CA 1
ATOM 836 C C . GLY A 1 110 ? 20.930 8.633 -9.481 1.00 40.72 110 GLY A C 1
ATOM 837 O O . GLY A 1 110 ? 21.743 9.336 -10.079 1.00 40.72 110 GLY A O 1
ATOM 838 N N . SER A 1 111 ? 21.338 7.689 -8.629 1.00 41.00 111 SER A N 1
ATOM 839 C CA . SER A 1 111 ? 22.755 7.399 -8.364 1.00 41.00 111 SER A CA 1
ATOM 840 C C . SER A 1 111 ? 23.429 6.695 -9.551 1.00 41.00 111 SER A C 1
ATOM 842 O O . SER A 1 111 ? 23.481 5.469 -9.606 1.00 41.00 111 SER A O 1
ATOM 844 N N . GLN A 1 112 ? 23.972 7.481 -10.486 1.00 42.41 112 GLN A N 1
ATOM 845 C CA . GLN A 1 112 ? 24.860 7.066 -11.592 1.00 42.41 112 GLN A CA 1
ATOM 846 C C . GLN A 1 112 ? 24.312 6.033 -12.603 1.00 42.41 112 GLN A C 1
ATOM 848 O O . GLN A 1 112 ? 25.034 5.658 -13.526 1.00 42.41 112 GLN A O 1
ATOM 853 N N . THR A 1 113 ? 23.051 5.602 -12.505 1.00 49.75 113 THR A N 1
ATOM 854 C CA . THR A 1 113 ? 22.400 4.761 -13.525 1.00 49.75 113 THR A CA 1
ATOM 855 C C . THR A 1 113 ? 20.943 5.164 -13.748 1.00 49.75 113 THR A C 1
ATOM 857 O O . THR A 1 113 ? 20.185 5.368 -12.805 1.00 49.75 113 THR A O 1
ATOM 860 N N . LEU A 1 114 ? 20.522 5.185 -15.016 1.00 48.28 114 LEU A N 1
ATOM 861 C CA . LEU A 1 114 ? 19.148 5.469 -15.483 1.00 48.28 114 LEU A CA 1
ATOM 862 C C . LEU A 1 114 ? 18.139 4.345 -15.158 1.00 48.28 114 LEU A C 1
ATOM 864 O O . LEU A 1 114 ? 17.064 4.266 -15.743 1.00 48.28 114 LEU A O 1
ATOM 868 N N . ALA A 1 115 ? 18.546 3.372 -14.345 1.00 48.38 115 ALA A N 1
ATOM 869 C CA . ALA A 1 115 ? 18.094 1.994 -14.491 1.00 48.38 115 ALA A CA 1
ATOM 870 C C . ALA A 1 115 ? 17.688 1.340 -13.161 1.00 48.38 115 ALA A C 1
ATOM 872 O O . ALA A 1 115 ? 16.722 0.579 -13.143 1.00 48.38 115 ALA A O 1
ATOM 873 N N . GLY A 1 116 ? 18.386 1.638 -12.060 1.00 52.38 116 GLY A N 1
ATOM 874 C CA . GLY A 1 116 ? 18.291 0.856 -10.821 1.00 52.38 116 GLY A CA 1
ATOM 875 C C . GLY A 1 116 ? 16.977 0.947 -10.035 1.00 52.38 116 GLY A C 1
ATOM 876 O O . GLY A 1 116 ? 16.757 0.125 -9.151 1.00 52.38 116 GLY A O 1
ATOM 877 N N . THR A 1 117 ? 16.101 1.922 -10.312 1.00 60.31 117 THR A N 1
ATOM 878 C CA . THR A 1 117 ? 14.867 2.146 -9.520 1.00 60.31 117 THR A CA 1
ATOM 879 C C . THR A 1 117 ? 13.596 2.407 -10.334 1.00 60.31 117 THR A C 1
ATOM 881 O O . THR A 1 117 ? 12.504 2.123 -9.841 1.00 60.31 117 THR A O 1
ATOM 884 N N . SER A 1 118 ? 13.688 2.910 -11.571 1.00 69.94 118 SER A N 1
ATOM 885 C CA . SER A 1 118 ? 12.510 3.116 -12.427 1.00 69.94 118 SER A CA 1
ATOM 886 C C . SER A 1 118 ? 11.936 1.776 -12.900 1.00 69.94 118 SER A C 1
ATOM 888 O O . SER A 1 118 ? 12.572 1.070 -13.687 1.00 69.94 118 SER A O 1
ATOM 890 N N . ILE A 1 119 ? 10.715 1.442 -12.462 1.00 81.00 119 ILE A N 1
ATOM 891 C CA . ILE A 1 119 ? 9.934 0.332 -13.032 1.00 81.00 119 ILE A CA 1
ATOM 892 C C . ILE A 1 119 ? 9.536 0.663 -14.472 1.00 81.00 119 ILE A C 1
ATOM 894 O O . ILE A 1 119 ? 9.094 1.768 -14.790 1.00 81.00 119 ILE A O 1
ATOM 898 N N . THR A 1 120 ? 9.639 -0.344 -15.330 1.00 85.69 120 THR A N 1
ATOM 899 C CA . THR A 1 120 ? 9.279 -0.314 -16.743 1.00 85.69 120 THR A CA 1
ATOM 900 C C . THR A 1 120 ? 8.231 -1.388 -17.036 1.00 85.69 120 THR A C 1
ATOM 902 O O . THR A 1 120 ? 8.224 -2.441 -16.397 1.00 85.69 120 THR A O 1
ATOM 905 N N . LEU A 1 121 ? 7.343 -1.127 -18.002 1.00 89.44 121 LEU A N 1
ATOM 906 C CA . LEU A 1 121 ? 6.397 -2.116 -18.526 1.00 89.44 121 LEU A CA 1
ATOM 907 C C . LEU A 1 121 ? 6.818 -2.463 -19.952 1.00 89.44 121 LEU A C 1
ATOM 909 O O . LEU A 1 121 ? 6.779 -1.603 -20.833 1.00 89.44 121 LEU A O 1
ATOM 913 N N . THR A 1 122 ? 7.220 -3.706 -20.198 1.00 89.75 122 THR A N 1
ATOM 914 C CA . THR A 1 122 ? 7.705 -4.145 -21.517 1.00 89.75 122 THR A CA 1
ATOM 915 C C . THR A 1 122 ? 6.829 -5.265 -22.061 1.00 89.75 122 THR A C 1
ATOM 917 O O . THR A 1 122 ? 6.519 -6.198 -21.335 1.00 89.75 122 THR A O 1
ATOM 920 N N . MET A 1 123 ? 6.414 -5.188 -23.329 1.00 87.25 123 MET A N 1
ATOM 921 C CA . MET A 1 123 ? 5.570 -6.214 -23.953 1.00 87.25 123 MET A CA 1
ATOM 922 C C . MET A 1 123 ? 6.394 -7.200 -24.787 1.00 87.25 123 MET A C 1
ATOM 924 O O . MET A 1 123 ? 7.079 -6.814 -25.741 1.00 87.25 123 MET A O 1
ATOM 928 N N . SER A 1 124 ? 6.257 -8.475 -24.445 1.00 81.31 124 SER A N 1
ATOM 929 C CA . SER A 1 124 ? 6.967 -9.638 -24.984 1.00 81.31 124 SER A CA 1
ATOM 930 C C . SER A 1 124 ? 5.973 -10.800 -25.060 1.00 81.31 124 SER A C 1
ATOM 932 O O . SER A 1 124 ? 5.250 -11.063 -24.106 1.00 81.31 124 SER A O 1
ATOM 934 N N . ASP A 1 125 ? 5.885 -11.457 -26.219 1.00 75.44 125 ASP A N 1
ATOM 935 C CA . ASP A 1 125 ? 5.172 -12.732 -26.428 1.00 75.44 125 ASP A CA 1
ATOM 936 C C . ASP A 1 125 ? 3.760 -12.830 -25.796 1.00 75.44 125 ASP A C 1
ATOM 938 O O . ASP A 1 125 ? 3.404 -13.813 -25.150 1.00 75.44 125 ASP A O 1
ATOM 942 N N . GLY A 1 126 ? 2.953 -11.776 -25.976 1.00 72.81 126 GLY A N 1
ATOM 943 C CA . GLY A 1 126 ? 1.569 -11.674 -25.480 1.00 72.81 126 GLY A CA 1
ATOM 944 C C . GLY A 1 126 ? 1.422 -11.175 -24.033 1.00 72.81 126 GLY A C 1
ATOM 945 O O . GLY A 1 126 ? 0.319 -10.827 -23.614 1.00 72.81 126 GLY A O 1
ATOM 946 N N . CYS A 1 127 ? 2.519 -11.071 -23.283 1.00 83.12 127 CYS A N 1
ATOM 947 C CA . CYS A 1 127 ? 2.556 -10.656 -21.882 1.00 83.12 127 CYS A CA 1
ATOM 948 C C . CYS A 1 127 ? 3.136 -9.237 -21.708 1.00 83.12 127 CYS A C 1
ATOM 950 O O . CYS A 1 127 ? 3.787 -8.693 -22.605 1.00 83.12 127 CYS A O 1
ATOM 952 N N . VAL A 1 128 ? 2.889 -8.622 -20.548 1.00 88.94 128 VAL A N 1
ATOM 953 C CA . VAL A 1 128 ? 3.533 -7.381 -20.099 1.00 88.94 128 VAL A CA 1
ATOM 954 C C . VAL A 1 128 ? 4.405 -7.695 -18.887 1.00 88.94 128 VAL A C 1
ATOM 956 O O . VAL A 1 128 ? 3.896 -8.065 -17.835 1.00 88.94 128 VAL A O 1
ATOM 959 N N . GLU A 1 129 ? 5.716 -7.542 -19.025 1.00 90.50 129 GLU A N 1
ATOM 960 C CA . GLU A 1 129 ? 6.697 -7.761 -17.962 1.00 90.50 129 GLU A CA 1
ATOM 961 C C . GLU A 1 129 ? 6.945 -6.469 -17.171 1.00 90.50 129 GLU A C 1
ATOM 963 O O . GLU A 1 129 ? 7.193 -5.410 -17.759 1.00 90.50 129 GLU A O 1
ATOM 968 N N . VAL A 1 130 ? 6.897 -6.572 -15.839 1.00 89.81 130 VAL A N 1
ATOM 969 C CA . VAL A 1 130 ? 7.234 -5.509 -14.881 1.00 89.81 130 VAL A CA 1
ATOM 970 C C . VAL A 1 130 ? 8.635 -5.757 -14.338 1.00 89.81 130 VAL A C 1
ATOM 972 O O . VAL A 1 130 ? 8.853 -6.719 -13.602 1.00 89.81 130 VAL A O 1
ATOM 975 N N . LEU A 1 131 ? 9.579 -4.887 -14.692 1.00 85.88 131 LEU A N 1
ATOM 976 C CA . LEU A 1 131 ? 10.986 -4.970 -14.285 1.00 85.88 131 LEU A CA 1
ATOM 977 C C . LEU A 1 131 ? 11.542 -3.566 -14.046 1.00 85.88 131 LEU A C 1
ATOM 979 O O . LEU A 1 131 ? 11.132 -2.622 -14.731 1.00 85.88 131 LEU A O 1
ATOM 983 N N . THR A 1 132 ? 12.518 -3.414 -13.151 1.00 83.31 132 THR A N 1
ATOM 984 C CA . THR A 1 132 ? 13.365 -2.211 -13.172 1.00 83.31 132 THR A CA 1
ATOM 985 C C . THR A 1 132 ? 14.127 -2.124 -14.496 1.00 83.31 132 THR A C 1
ATOM 987 O O . THR A 1 132 ? 14.368 -3.132 -15.173 1.00 83.31 132 THR A O 1
ATOM 990 N N . GLY A 1 133 ? 14.535 -0.914 -14.881 1.00 81.81 133 GLY A N 1
ATOM 991 C CA . GLY A 1 133 ? 15.376 -0.734 -16.062 1.00 81.81 133 GLY A CA 1
ATOM 992 C C . GLY A 1 133 ? 16.668 -1.558 -15.991 1.00 81.81 133 GLY A C 1
ATOM 993 O O . GLY A 1 133 ? 17.076 -2.142 -16.990 1.00 81.81 133 GLY A O 1
ATOM 994 N N . GLU A 1 134 ? 17.281 -1.665 -14.811 1.00 84.38 134 GLU A N 1
ATOM 995 C CA . GLU A 1 134 ? 18.529 -2.402 -14.594 1.00 84.38 134 GLU A CA 1
ATOM 996 C C . GLU A 1 134 ? 18.348 -3.916 -14.744 1.00 84.38 134 GLU A C 1
ATOM 998 O O . GLU A 1 134 ? 19.153 -4.554 -15.424 1.00 84.38 134 GLU A O 1
ATOM 1003 N N . GLU A 1 135 ? 17.274 -4.491 -14.196 1.00 85.44 135 GLU A N 1
ATOM 1004 C CA . GLU A 1 135 ? 16.942 -5.908 -14.391 1.00 85.44 135 GLU A CA 1
ATOM 1005 C C . GLU A 1 135 ? 16.694 -6.230 -15.868 1.00 85.44 135 GLU A C 1
ATOM 1007 O O . GLU A 1 135 ? 17.226 -7.219 -16.377 1.00 85.44 135 GLU A O 1
ATOM 1012 N N . PHE A 1 136 ? 15.953 -5.378 -16.587 1.00 8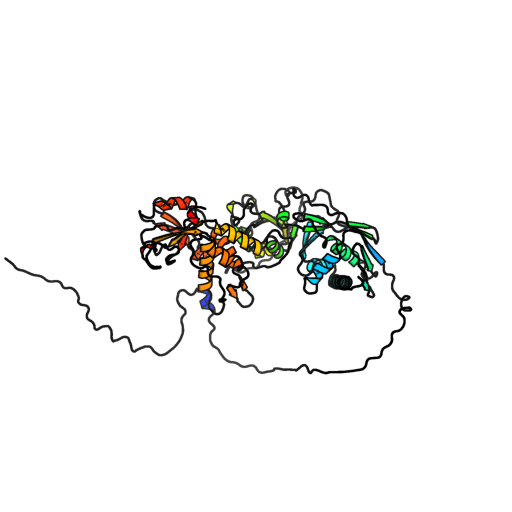6.94 136 PHE A N 1
ATOM 1013 C CA . PHE A 1 136 ? 15.715 -5.569 -18.018 1.00 86.94 136 PHE A CA 1
ATOM 1014 C C . PHE A 1 136 ? 17.010 -5.458 -18.840 1.00 86.94 136 PHE A C 1
ATOM 1016 O O . PHE A 1 136 ? 17.298 -6.321 -19.676 1.00 86.94 136 PHE A O 1
ATOM 1023 N N . ILE A 1 137 ? 17.817 -4.416 -18.606 1.00 88.88 137 ILE A N 1
ATOM 1024 C CA . ILE A 1 137 ? 19.053 -4.174 -19.362 1.00 88.88 137 ILE A CA 1
ATOM 1025 C C . ILE A 1 137 ? 20.083 -5.270 -19.074 1.00 88.88 137 ILE A C 1
ATOM 1027 O O . ILE A 1 137 ? 20.606 -5.868 -20.017 1.00 88.88 137 ILE A O 1
ATOM 1031 N N . ARG A 1 138 ? 20.350 -5.588 -17.800 1.00 90.81 138 ARG A N 1
ATOM 1032 C CA . ARG A 1 138 ? 21.295 -6.649 -17.422 1.00 90.81 138 ARG A CA 1
ATOM 1033 C C . ARG A 1 138 ? 20.789 -8.026 -17.856 1.00 90.81 138 ARG A C 1
ATOM 1035 O O . ARG A 1 138 ? 21.577 -8.813 -18.372 1.00 90.81 138 ARG A O 1
ATOM 1042 N N . GLY A 1 139 ? 19.492 -8.302 -17.719 1.00 89.44 139 GLY A N 1
ATOM 1043 C CA . GLY A 1 139 ? 18.888 -9.572 -18.125 1.00 89.44 139 GLY A CA 1
ATOM 1044 C C . GLY A 1 139 ? 18.949 -9.831 -19.633 1.00 89.44 139 GLY A C 1
ATOM 1045 O O . GLY A 1 139 ? 19.229 -10.956 -20.043 1.00 89.44 139 GLY A O 1
ATOM 1046 N N . LYS A 1 140 ? 18.735 -8.803 -20.470 1.00 89.69 140 LYS A N 1
ATOM 1047 C CA . LYS A 1 140 ? 18.685 -8.950 -21.938 1.00 89.69 140 LYS A CA 1
ATOM 1048 C C . LYS A 1 140 ? 20.000 -8.629 -22.666 1.00 89.69 140 LYS A C 1
ATOM 1050 O O . LYS A 1 140 ? 20.234 -9.171 -23.745 1.00 89.69 140 LYS A O 1
ATOM 1055 N N . TYR A 1 141 ? 20.853 -7.773 -22.102 1.00 90.44 141 TYR A N 1
ATOM 1056 C CA . TYR A 1 141 ? 22.072 -7.259 -22.751 1.00 90.44 141 TYR A CA 1
ATOM 1057 C C . TYR A 1 141 ? 23.338 -7.326 -21.867 1.00 90.44 141 TYR A C 1
ATOM 1059 O O . TYR A 1 141 ? 24.432 -6.984 -22.328 1.00 90.44 141 TYR A O 1
ATOM 1067 N N . GLY A 1 142 ? 23.222 -7.773 -20.610 1.00 91.69 142 GLY A N 1
ATOM 1068 C CA . GLY A 1 142 ? 24.336 -7.898 -19.665 1.00 91.69 142 GLY A CA 1
ATOM 1069 C C . GLY A 1 142 ? 25.034 -6.575 -19.331 1.00 91.69 142 GLY A C 1
ATOM 1070 O O . GLY A 1 142 ? 24.545 -5.484 -19.624 1.00 91.69 142 GLY A O 1
ATOM 1071 N N . GLU A 1 143 ? 26.239 -6.673 -18.767 1.00 90.25 143 GLU A N 1
ATOM 1072 C CA . GLU A 1 143 ? 27.063 -5.502 -18.423 1.00 90.25 143 GLU A CA 1
ATOM 1073 C C . GLU A 1 143 ? 27.454 -4.651 -19.644 1.00 90.25 143 GLU A C 1
ATOM 1075 O O . GLU A 1 143 ? 27.693 -3.453 -19.511 1.00 90.25 143 GLU A O 1
ATOM 1080 N N . ARG A 1 144 ? 27.453 -5.228 -20.857 1.00 89.75 144 ARG A N 1
ATOM 1081 C CA . ARG A 1 144 ? 27.617 -4.454 -22.100 1.00 89.75 144 ARG A CA 1
ATOM 1082 C C . ARG A 1 144 ? 26.442 -3.505 -22.331 1.00 89.75 144 ARG A C 1
ATOM 1084 O O . ARG A 1 144 ? 26.670 -2.364 -22.714 1.00 89.75 144 ARG A O 1
ATOM 1091 N N . GLY A 1 145 ? 25.213 -3.943 -22.054 1.00 90.00 145 GLY A N 1
ATOM 1092 C CA . GLY A 1 145 ? 24.034 -3.077 -22.067 1.00 90.00 145 GLY A CA 1
ATOM 1093 C C . GLY A 1 145 ? 24.106 -1.969 -21.016 1.00 90.00 145 GLY A C 1
ATOM 1094 O O . GLY A 1 145 ? 23.818 -0.817 -21.330 1.00 90.00 145 GLY A O 1
ATOM 1095 N N . MET A 1 146 ? 24.551 -2.290 -19.796 1.00 87.88 146 MET A N 1
ATOM 1096 C CA . MET A 1 146 ? 24.703 -1.302 -18.718 1.00 87.88 146 MET A CA 1
ATOM 1097 C C . MET A 1 146 ? 25.747 -0.228 -19.063 1.00 87.88 146 MET A C 1
ATOM 1099 O O . MET A 1 146 ? 25.449 0.964 -18.990 1.00 87.88 146 MET A O 1
ATOM 1103 N N . ALA A 1 147 ? 26.936 -0.632 -19.525 1.00 88.00 147 ALA A N 1
ATOM 1104 C CA . ALA A 1 147 ? 27.980 0.293 -19.975 1.00 88.00 147 ALA A CA 1
ATOM 1105 C C . ALA A 1 147 ? 27.523 1.152 -21.170 1.00 88.00 147 ALA A C 1
ATOM 1107 O O . ALA A 1 147 ? 27.764 2.355 -21.210 1.00 88.00 147 ALA A O 1
ATOM 1108 N N . PHE A 1 148 ? 26.794 0.561 -22.118 1.00 86.38 148 PHE A N 1
ATOM 1109 C CA . PHE A 1 148 ? 26.234 1.273 -23.265 1.00 86.38 148 PHE A CA 1
ATOM 1110 C C . PHE A 1 148 ? 25.204 2.341 -22.863 1.00 86.38 148 PHE A C 1
ATOM 1112 O O . PHE A 1 148 ? 25.199 3.434 -23.429 1.00 86.38 148 PHE A O 1
ATOM 1119 N N . VAL A 1 149 ? 24.371 2.077 -21.851 1.00 84.94 149 VAL A N 1
ATOM 1120 C CA . VAL A 1 149 ? 23.463 3.091 -21.289 1.00 84.94 149 VAL A CA 1
ATOM 1121 C C . VAL A 1 149 ? 24.242 4.194 -20.573 1.00 84.94 149 VAL A C 1
ATOM 1123 O O . VAL A 1 149 ? 23.937 5.362 -20.790 1.00 84.94 149 VAL A O 1
ATOM 1126 N N . ALA A 1 150 ? 25.294 3.870 -19.815 1.00 84.00 150 ALA A N 1
ATOM 1127 C CA . ALA A 1 150 ? 26.172 4.880 -19.213 1.00 84.00 150 ALA A CA 1
ATOM 1128 C C . ALA A 1 150 ? 26.860 5.780 -20.266 1.00 84.00 150 ALA A C 1
ATOM 1130 O O . ALA A 1 150 ? 26.981 6.991 -20.065 1.00 84.00 150 ALA A O 1
ATOM 1131 N N . ASN A 1 151 ? 27.226 5.230 -21.429 1.00 84.19 151 ASN A N 1
ATOM 1132 C CA . ASN A 1 151 ? 27.741 6.009 -22.559 1.00 84.19 151 ASN A CA 1
ATOM 1133 C C . ASN A 1 151 ? 26.658 6.917 -23.179 1.00 84.19 151 ASN A C 1
ATOM 1135 O O . ASN A 1 151 ? 26.948 8.061 -23.527 1.00 84.19 151 ASN A O 1
ATOM 1139 N N . ILE A 1 152 ? 25.400 6.461 -23.269 1.00 79.56 152 ILE A N 1
ATOM 1140 C CA . ILE A 1 152 ? 24.263 7.294 -23.712 1.00 79.56 152 ILE A CA 1
ATOM 1141 C C . ILE A 1 152 ? 23.992 8.449 -22.734 1.00 79.56 152 ILE A C 1
ATOM 1143 O O . ILE A 1 152 ? 23.777 9.568 -23.194 1.00 79.56 152 ILE A O 1
ATOM 1147 N N . ILE A 1 153 ? 24.041 8.210 -21.417 1.00 78.06 153 ILE A N 1
ATOM 1148 C CA . ILE A 1 153 ? 23.935 9.266 -20.389 1.00 78.06 153 ILE A CA 1
ATOM 1149 C C . ILE A 1 153 ? 25.042 10.300 -20.597 1.00 78.06 153 ILE A C 1
ATOM 1151 O O . ILE A 1 153 ? 24.765 11.476 -20.812 1.00 78.06 153 ILE A O 1
ATOM 1155 N N . SER A 1 154 ? 26.292 9.835 -20.668 1.00 80.69 154 SER A N 1
ATOM 1156 C CA . SER A 1 154 ? 27.467 10.688 -20.890 1.00 80.69 154 SER A CA 1
ATOM 1157 C C . SER A 1 154 ? 27.344 11.555 -22.156 1.00 80.69 154 SER A C 1
ATOM 1159 O O . SER A 1 154 ? 27.861 12.668 -22.196 1.00 80.69 154 SER A O 1
ATOM 1161 N N . ALA A 1 155 ? 26.647 11.067 -23.190 1.00 80.00 155 ALA A N 1
ATOM 1162 C CA . ALA A 1 155 ? 26.367 11.796 -24.429 1.00 80.00 155 ALA A CA 1
ATOM 1163 C C . ALA A 1 155 ? 25.257 12.856 -24.314 1.00 80.00 155 ALA A C 1
ATOM 1165 O O . ALA A 1 155 ? 25.228 13.800 -25.107 1.00 80.00 155 ALA A O 1
ATOM 1166 N N . LEU A 1 156 ? 24.309 12.656 -23.395 1.00 74.44 156 LEU A N 1
ATOM 1167 C CA . LEU A 1 156 ? 23.203 13.572 -23.106 1.00 74.44 156 LEU A CA 1
ATOM 1168 C C . LEU A 1 156 ? 23.648 14.707 -22.177 1.00 74.44 156 LEU A C 1
ATOM 1170 O O . LEU A 1 156 ? 23.228 15.842 -22.381 1.00 74.44 156 LEU A O 1
ATOM 1174 N N . ASP A 1 157 ? 24.541 14.406 -21.232 1.00 76.69 157 ASP A N 1
ATOM 1175 C CA . ASP A 1 157 ? 25.116 15.369 -20.283 1.00 76.69 157 ASP A CA 1
ATOM 1176 C C . ASP A 1 157 ? 26.187 16.281 -20.918 1.00 76.69 157 ASP A C 1
ATOM 1178 O O . ASP A 1 157 ? 26.574 17.299 -20.345 1.00 76.69 157 ASP A O 1
ATOM 1182 N N . CYS A 1 158 ? 26.690 15.936 -22.109 1.00 80.06 158 CYS A N 1
ATOM 1183 C CA . CYS A 1 158 ? 27.675 16.735 -22.839 1.00 80.06 158 CYS A CA 1
ATOM 1184 C C . CYS A 1 158 ? 27.027 17.904 -23.609 1.00 80.06 158 CYS A C 1
ATOM 1186 O O . CYS A 1 158 ? 26.163 17.686 -24.457 1.00 80.06 158 CYS A O 1
ATOM 1188 N N . ASP A 1 159 ? 27.546 19.130 -23.433 1.00 75.25 159 ASP A N 1
ATOM 1189 C CA . ASP A 1 159 ? 27.067 20.383 -24.069 1.00 75.25 159 ASP A CA 1
ATOM 1190 C C . ASP A 1 159 ? 26.873 20.316 -25.599 1.00 75.25 159 ASP A C 1
ATOM 1192 O O . ASP A 1 159 ? 26.103 21.078 -26.187 1.00 75.25 159 ASP A O 1
ATOM 1196 N N . ASN A 1 160 ? 27.616 19.436 -26.275 1.00 81.56 160 ASN A N 1
ATOM 1197 C CA . ASN A 1 160 ? 27.580 19.261 -27.727 1.00 81.56 160 ASN A CA 1
ATOM 1198 C C . ASN A 1 160 ? 26.581 18.181 -28.202 1.00 81.56 160 ASN A C 1
ATOM 1200 O O . ASN A 1 160 ? 26.405 18.025 -29.414 1.00 81.56 160 ASN A O 1
ATOM 1204 N N . GLY A 1 161 ? 25.961 17.437 -27.278 1.00 79.00 161 GLY A N 1
ATOM 1205 C CA . GLY A 1 161 ? 25.082 16.298 -27.544 1.00 79.00 161 GLY A CA 1
ATOM 1206 C C . GLY A 1 161 ? 25.780 15.110 -28.213 1.00 79.00 161 GLY A C 1
ATOM 1207 O O . GLY A 1 161 ? 25.154 14.431 -29.030 1.00 79.00 161 GLY A O 1
ATOM 1208 N N . ARG A 1 162 ? 27.083 14.890 -27.978 1.00 85.81 162 ARG A N 1
ATOM 1209 C CA . ARG A 1 162 ? 27.874 13.848 -28.658 1.00 85.81 162 ARG A CA 1
ATOM 1210 C C . ARG A 1 162 ? 28.696 12.986 -27.714 1.00 85.81 162 ARG A C 1
ATOM 1212 O O . ARG A 1 162 ? 29.290 13.475 -26.762 1.00 85.81 162 ARG A O 1
ATOM 1219 N N . TYR A 1 163 ? 28.824 11.722 -28.097 1.00 86.12 163 TYR A N 1
ATOM 1220 C CA . TYR A 1 163 ? 29.750 10.753 -27.514 1.00 86.12 163 TYR A CA 1
ATOM 1221 C C . TYR A 1 163 ? 30.396 9.933 -28.633 1.00 86.12 163 TYR A C 1
ATOM 1223 O O . TYR A 1 163 ? 29.760 9.697 -29.663 1.00 86.12 163 TYR A O 1
ATOM 1231 N N . GLU A 1 164 ? 31.649 9.515 -28.460 1.00 87.12 164 GLU A N 1
ATOM 1232 C CA . GLU A 1 164 ? 32.400 8.785 -29.484 1.00 87.12 164 GLU A CA 1
ATOM 1233 C C . GLU A 1 164 ? 33.528 7.939 -28.863 1.00 87.12 164 GLU A C 1
ATOM 1235 O O . GLU A 1 164 ? 34.474 8.486 -28.295 1.00 87.12 164 GLU A O 1
ATOM 1240 N N . ASP A 1 165 ? 33.435 6.615 -29.002 1.00 86.38 165 ASP A N 1
ATOM 1241 C CA . ASP A 1 165 ? 34.488 5.632 -28.719 1.00 86.38 165 ASP A CA 1
ATOM 1242 C C . ASP A 1 165 ? 34.825 4.803 -29.992 1.00 86.38 165 ASP A C 1
ATOM 1244 O O . ASP A 1 165 ? 34.566 5.250 -31.115 1.00 86.38 165 ASP A O 1
ATOM 1248 N N . ASP A 1 166 ? 35.486 3.647 -29.856 1.00 83.19 166 ASP A N 1
ATOM 1249 C CA . ASP A 1 166 ? 35.881 2.788 -30.990 1.00 83.19 166 ASP A CA 1
ATOM 1250 C C . ASP A 1 166 ? 34.758 1.849 -31.502 1.00 83.19 166 ASP A C 1
ATOM 1252 O O . ASP A 1 166 ? 34.850 1.342 -32.625 1.00 83.19 166 ASP A O 1
ATOM 1256 N N . ASP A 1 167 ? 33.701 1.622 -30.714 1.00 82.94 167 ASP A N 1
ATOM 1257 C CA . ASP A 1 167 ? 32.554 0.754 -31.022 1.00 82.94 167 ASP A CA 1
ATOM 1258 C C . ASP A 1 167 ? 31.218 1.529 -31.167 1.00 82.94 167 ASP A C 1
ATOM 1260 O O . ASP A 1 167 ? 30.311 1.063 -31.866 1.00 82.94 167 ASP A O 1
ATOM 1264 N N . LEU A 1 168 ? 31.095 2.714 -30.559 1.00 85.62 168 LEU A N 1
ATOM 1265 C CA . LEU A 1 168 ? 29.904 3.570 -30.511 1.00 85.62 168 LEU A CA 1
ATOM 1266 C C . LEU A 1 168 ? 30.244 5.034 -30.838 1.00 85.62 168 LEU A C 1
ATOM 1268 O O . LEU A 1 168 ? 31.044 5.664 -30.153 1.00 85.62 168 LEU A O 1
ATOM 1272 N N . ALA A 1 169 ? 29.514 5.639 -31.779 1.00 87.88 169 ALA A N 1
ATOM 1273 C CA . ALA A 1 169 ? 29.327 7.093 -31.806 1.00 87.88 169 ALA A CA 1
ATOM 1274 C C . ALA A 1 169 ? 27.843 7.455 -31.659 1.00 87.88 169 ALA A C 1
ATOM 1276 O O . ALA A 1 169 ? 26.964 6.756 -32.165 1.00 87.88 169 ALA A O 1
ATOM 1277 N N . LEU A 1 170 ? 27.547 8.562 -30.985 1.00 86.12 170 LEU A N 1
ATOM 1278 C CA . LEU A 1 170 ? 26.192 9.025 -30.704 1.00 86.12 170 LEU A CA 1
ATOM 1279 C C . LEU A 1 170 ? 26.086 10.527 -30.980 1.00 86.12 170 LEU A C 1
ATOM 1281 O O . LEU A 1 170 ? 26.961 11.297 -30.585 1.00 86.12 170 LEU A O 1
ATOM 1285 N N . THR A 1 171 ? 24.990 10.957 -31.605 1.00 85.88 171 THR A N 1
ATOM 1286 C CA . THR A 1 171 ? 24.598 12.373 -31.637 1.00 85.88 171 THR A CA 1
ATOM 1287 C C . THR A 1 171 ? 23.133 12.513 -31.254 1.00 85.88 171 THR A C 1
ATOM 1289 O O . THR A 1 171 ? 22.261 11.945 -31.921 1.00 85.88 171 THR A O 1
ATOM 1292 N N . THR A 1 172 ? 22.865 13.290 -30.212 1.00 79.06 172 THR A N 1
ATOM 1293 C CA . THR A 1 172 ? 21.525 13.602 -29.721 1.00 79.06 172 THR A CA 1
ATOM 1294 C C . THR A 1 172 ? 21.056 14.960 -30.238 1.00 79.06 172 THR A C 1
ATOM 1296 O O . THR A 1 172 ? 21.828 15.808 -30.690 1.00 79.06 172 THR A O 1
ATOM 1299 N N . SER A 1 173 ? 19.744 15.157 -30.218 1.00 77.12 173 SER A N 1
ATOM 1300 C CA . SER A 1 173 ? 19.085 16.427 -30.497 1.00 77.12 173 SER A CA 1
ATOM 1301 C C . SER A 1 173 ? 17.699 16.413 -29.849 1.00 77.12 173 SER A C 1
ATOM 1303 O O . SER A 1 173 ? 17.255 15.391 -29.325 1.00 77.12 173 SER A O 1
ATOM 1305 N N . LYS A 1 174 ? 16.963 17.526 -29.928 1.00 70.50 174 LYS A N 1
ATOM 1306 C CA . LYS A 1 174 ? 15.597 17.618 -29.382 1.00 70.50 174 LYS A CA 1
ATOM 1307 C C . LYS A 1 174 ? 14.557 16.750 -30.120 1.00 70.50 174 LYS A C 1
ATOM 1309 O O . LYS A 1 174 ? 13.416 16.696 -29.672 1.00 70.50 174 LYS A O 1
ATOM 1314 N N . THR A 1 175 ? 14.902 16.119 -31.250 1.00 71.75 175 THR A N 1
ATOM 1315 C CA . THR A 1 175 ? 13.945 15.406 -32.130 1.00 71.75 175 THR A CA 1
ATOM 1316 C C . THR A 1 175 ? 14.466 14.111 -32.774 1.00 71.75 175 THR A C 1
ATOM 1318 O O . THR A 1 175 ? 13.656 13.303 -33.237 1.00 71.75 175 THR A O 1
ATOM 1321 N N . GLU A 1 176 ? 15.784 13.901 -32.801 1.00 79.06 176 GLU A N 1
ATOM 1322 C CA . GLU A 1 176 ? 16.478 12.733 -33.363 1.00 79.06 176 GLU A CA 1
ATOM 1323 C C . GLU A 1 176 ? 17.606 12.287 -32.415 1.00 79.06 176 GLU A C 1
ATOM 1325 O O . GLU A 1 176 ? 18.408 13.116 -31.978 1.00 79.06 176 GLU A O 1
ATOM 1330 N N . ILE A 1 177 ? 17.718 10.978 -32.165 1.00 82.19 177 ILE A N 1
ATOM 1331 C CA . ILE A 1 177 ? 18.991 10.351 -31.781 1.00 82.19 177 ILE A CA 1
ATOM 1332 C C . ILE A 1 177 ? 19.500 9.568 -32.991 1.00 82.19 177 ILE A C 1
ATOM 1334 O O . ILE A 1 177 ? 18.783 8.733 -33.552 1.00 82.19 177 ILE A O 1
ATOM 1338 N N . ALA A 1 178 ? 20.749 9.825 -33.374 1.00 86.81 178 ALA A N 1
ATOM 1339 C CA . ALA A 1 178 ? 21.492 9.003 -34.317 1.00 86.81 178 ALA A CA 1
ATOM 1340 C C . ALA A 1 178 ? 22.608 8.258 -33.580 1.00 86.81 178 ALA A C 1
ATOM 1342 O O . ALA A 1 178 ? 23.312 8.835 -32.749 1.00 86.81 178 ALA A O 1
ATOM 1343 N N . VAL A 1 179 ? 22.754 6.976 -33.901 1.00 88.00 179 VAL A N 1
ATOM 1344 C CA . VAL A 1 179 ? 23.698 6.051 -33.269 1.00 88.00 179 VAL A CA 1
ATOM 1345 C C . VAL A 1 179 ? 24.489 5.364 -34.366 1.00 88.00 179 VAL A C 1
ATOM 1347 O O . VAL A 1 179 ? 23.912 4.834 -35.307 1.00 88.00 179 VAL A O 1
ATOM 1350 N N . TRP A 1 180 ? 25.805 5.354 -34.260 1.00 90.44 180 TRP A N 1
ATOM 1351 C CA . TRP A 1 180 ? 26.692 4.605 -35.131 1.00 90.44 180 TRP A CA 1
ATOM 1352 C C . TRP A 1 180 ? 27.259 3.458 -34.304 1.00 90.44 180 TRP A C 1
ATOM 1354 O O . TRP A 1 180 ? 27.953 3.704 -33.323 1.00 90.44 180 TRP A O 1
ATOM 1364 N N . LEU A 1 181 ? 26.932 2.224 -34.680 1.00 89.81 181 LEU A N 1
ATOM 1365 C CA . LEU A 1 181 ? 27.375 1.018 -33.982 1.00 89.81 181 LEU A CA 1
ATOM 1366 C C . LEU A 1 181 ? 28.370 0.261 -34.852 1.00 89.81 181 LEU A C 1
ATOM 1368 O O . LEU A 1 181 ? 28.139 0.078 -36.051 1.00 89.81 181 LEU A O 1
ATOM 1372 N N . SER A 1 182 ? 29.448 -0.226 -34.250 1.00 88.94 182 SER A N 1
ATOM 1373 C CA . SER A 1 182 ? 30.277 -1.245 -34.882 1.00 88.94 182 SER A CA 1
ATOM 1374 C C . SER A 1 182 ? 29.522 -2.578 -34.941 1.00 88.94 182 SER A C 1
ATOM 1376 O O . SER A 1 182 ? 28.538 -2.816 -34.234 1.00 88.94 182 SER A O 1
ATOM 1378 N N . GLU A 1 183 ? 30.012 -3.486 -35.780 1.00 86.81 183 GLU A N 1
ATOM 1379 C CA . GLU A 1 183 ? 29.478 -4.843 -35.904 1.00 86.81 183 GLU A CA 1
ATOM 1380 C C . GLU A 1 183 ? 29.504 -5.625 -34.572 1.00 86.81 183 GLU A C 1
ATOM 1382 O O . GLU A 1 183 ? 28.643 -6.473 -34.344 1.00 86.81 183 GLU A O 1
ATOM 1387 N N . SER A 1 184 ? 30.419 -5.293 -33.648 1.00 86.62 184 SER A N 1
ATOM 1388 C CA . SER A 1 184 ? 30.555 -5.966 -32.345 1.00 86.62 184 SER A CA 1
ATOM 1389 C C . SER A 1 184 ? 29.380 -5.680 -31.388 1.00 86.62 184 SER A C 1
ATOM 1391 O O . SER A 1 184 ? 29.018 -6.527 -30.564 1.00 86.62 184 SER A O 1
ATOM 1393 N N . VAL A 1 185 ? 28.759 -4.502 -31.527 1.00 88.56 185 VAL A N 1
ATOM 1394 C CA . VAL A 1 185 ? 27.711 -3.956 -30.644 1.00 88.56 185 VAL A CA 1
ATOM 1395 C C . VAL A 1 185 ? 26.376 -3.709 -31.353 1.00 88.56 185 VAL A C 1
ATOM 1397 O O . VAL A 1 185 ? 25.430 -3.244 -30.727 1.00 88.56 185 VAL A O 1
ATOM 1400 N N . HIS A 1 186 ? 26.242 -4.076 -32.631 1.00 88.06 186 HIS A N 1
ATOM 1401 C CA . HIS A 1 186 ? 25.023 -3.890 -33.438 1.00 88.06 186 HIS A CA 1
ATOM 1402 C C . HIS A 1 186 ? 23.739 -4.422 -32.752 1.00 88.06 186 HIS A C 1
ATOM 1404 O O . HIS A 1 186 ? 22.681 -3.803 -32.848 1.00 88.06 186 HIS A O 1
ATOM 1410 N N . HIS A 1 187 ? 23.833 -5.501 -31.965 1.00 87.81 187 HIS A N 1
ATOM 1411 C CA . HIS A 1 187 ? 22.724 -6.045 -31.164 1.00 87.81 187 HIS A CA 1
ATOM 1412 C C . HIS A 1 187 ? 22.129 -5.052 -30.136 1.00 87.81 187 HIS A C 1
ATOM 1414 O O . HIS A 1 187 ? 20.957 -5.168 -29.776 1.00 87.81 187 HIS A O 1
ATOM 1420 N N . LEU A 1 188 ? 22.895 -4.044 -29.702 1.00 89.56 188 LEU A N 1
ATOM 1421 C CA . LEU A 1 188 ? 22.447 -2.987 -28.789 1.00 89.56 188 LEU A CA 1
ATOM 1422 C C . LEU A 1 188 ? 21.539 -1.946 -29.469 1.00 89.56 188 LEU A C 1
ATOM 1424 O O . LEU A 1 188 ? 20.938 -1.124 -28.782 1.00 89.56 188 LEU A O 1
ATOM 1428 N N . TRP A 1 189 ? 21.338 -2.003 -30.791 1.00 89.31 189 TRP A N 1
ATOM 1429 C CA . TRP A 1 189 ? 20.319 -1.189 -31.468 1.00 89.31 189 TRP A CA 1
ATOM 1430 C C . TRP A 1 189 ? 18.921 -1.396 -30.862 1.00 89.31 189 TRP A C 1
ATOM 1432 O O . TRP A 1 189 ? 18.207 -0.425 -30.602 1.00 89.31 189 TRP A O 1
ATOM 1442 N N . ASN A 1 190 ? 18.567 -2.640 -30.523 1.00 88.81 190 ASN A N 1
ATOM 1443 C CA . ASN A 1 190 ? 17.292 -2.960 -29.876 1.00 88.81 190 ASN A CA 1
ATOM 1444 C C . ASN A 1 190 ? 17.181 -2.391 -28.448 1.00 88.81 190 ASN A C 1
ATOM 1446 O O . ASN A 1 190 ? 16.071 -2.124 -27.986 1.00 88.81 190 ASN A O 1
ATOM 1450 N N . LEU A 1 191 ? 18.308 -2.122 -27.776 1.00 88.62 191 LEU A N 1
ATOM 1451 C CA . LEU A 1 191 ? 18.338 -1.395 -26.507 1.00 88.62 191 LEU A CA 1
ATOM 1452 C C . LEU A 1 191 ? 18.049 0.101 -26.726 1.00 88.62 191 LEU A C 1
ATOM 1454 O O . LEU A 1 191 ? 17.185 0.642 -26.042 1.00 88.62 191 LEU A O 1
ATOM 1458 N N . VAL A 1 192 ? 18.651 0.751 -27.734 1.00 87.19 192 VAL A N 1
ATOM 1459 C CA . VAL A 1 192 ? 18.313 2.151 -28.093 1.00 87.19 192 VAL A CA 1
ATOM 1460 C C . VAL A 1 192 ? 16.823 2.293 -28.433 1.00 87.19 192 VAL A C 1
ATOM 1462 O O . VAL A 1 192 ? 16.169 3.244 -27.995 1.00 87.19 192 VAL A O 1
ATOM 1465 N N . LEU A 1 193 ? 16.266 1.332 -29.180 1.00 88.75 193 LEU A N 1
ATOM 1466 C CA . LEU A 1 193 ? 14.836 1.288 -29.492 1.00 88.75 193 LEU A CA 1
ATOM 1467 C C . LEU A 1 193 ? 13.981 1.146 -28.230 1.00 88.75 193 LEU A C 1
ATOM 1469 O O . LEU A 1 193 ? 13.030 1.906 -28.071 1.00 88.75 193 LEU A O 1
ATOM 1473 N N . TRP A 1 194 ? 14.321 0.227 -27.322 1.00 89.50 194 TRP A N 1
ATOM 1474 C CA . TRP A 1 194 ? 13.582 0.034 -26.073 1.00 89.50 194 TRP A CA 1
ATOM 1475 C C . TRP A 1 194 ? 13.613 1.281 -25.175 1.00 89.50 194 TRP A C 1
ATOM 1477 O O . TRP A 1 194 ? 12.547 1.762 -24.795 1.00 89.50 194 TRP A O 1
ATOM 1487 N N . LEU A 1 195 ? 14.789 1.884 -24.940 1.00 86.19 195 LEU A N 1
ATOM 1488 C CA . LEU A 1 195 ? 14.923 3.153 -24.202 1.00 86.19 195 LEU A CA 1
ATOM 1489 C C . LEU A 1 195 ? 13.990 4.230 -24.783 1.00 86.19 195 LEU A C 1
ATOM 1491 O O . LEU A 1 195 ? 13.268 4.915 -24.060 1.00 86.19 195 LEU A O 1
ATOM 1495 N N . SER A 1 196 ? 13.960 4.324 -26.114 1.00 86.00 196 SER A N 1
ATOM 1496 C CA . SER A 1 196 ? 13.157 5.301 -26.854 1.00 86.00 196 SER A CA 1
ATOM 1497 C C . SER A 1 196 ? 11.651 5.039 -26.815 1.00 86.00 196 SER A C 1
ATOM 1499 O O . SER A 1 196 ? 10.863 5.939 -27.113 1.00 86.00 196 SER A O 1
ATOM 1501 N N . LEU A 1 197 ? 11.233 3.820 -26.472 1.00 88.00 197 LEU A N 1
ATOM 1502 C CA . LEU A 1 197 ? 9.834 3.452 -26.281 1.00 88.00 197 LEU A CA 1
ATOM 1503 C C . LEU A 1 197 ? 9.397 3.679 -24.830 1.00 88.00 197 LEU A C 1
ATOM 1505 O O . LEU A 1 197 ? 8.307 4.219 -24.630 1.00 88.00 197 LEU A O 1
ATOM 1509 N N . THR A 1 198 ? 10.245 3.317 -23.866 1.00 85.31 198 THR A N 1
ATOM 1510 C CA . THR A 1 198 ? 10.004 3.418 -22.419 1.00 85.31 198 THR A CA 1
ATOM 1511 C C . THR A 1 198 ? 9.988 4.869 -21.931 1.00 85.31 198 THR A C 1
ATOM 1513 O O . THR A 1 198 ? 8.988 5.312 -21.373 1.00 85.31 198 THR A O 1
ATOM 1516 N N . PHE A 1 199 ? 11.041 5.652 -22.192 1.00 80.88 199 PHE A N 1
ATOM 1517 C CA . PHE A 1 199 ? 11.245 6.980 -21.585 1.00 80.88 199 PHE A CA 1
ATOM 1518 C C . PHE A 1 199 ? 10.557 8.124 -22.348 1.00 80.88 199 PHE A C 1
ATOM 1520 O O . PHE A 1 199 ? 11.138 9.167 -22.657 1.00 80.88 199 PHE A O 1
ATOM 1527 N N . ARG A 1 200 ? 9.278 7.929 -22.678 1.00 84.06 200 ARG A N 1
ATOM 1528 C CA . ARG A 1 200 ? 8.409 8.967 -23.258 1.00 84.06 200 ARG A CA 1
ATOM 1529 C C . ARG A 1 200 ? 7.478 9.510 -22.170 1.00 84.06 200 ARG A C 1
ATOM 1531 O O . ARG A 1 200 ? 7.449 9.020 -21.047 1.00 84.06 200 ARG A O 1
ATOM 1538 N N . GLN A 1 201 ? 6.695 10.535 -22.491 1.00 80.50 201 GLN A N 1
ATOM 1539 C CA . GLN A 1 201 ? 5.700 11.073 -21.563 1.00 80.50 201 GLN A CA 1
ATOM 1540 C C . GLN A 1 201 ? 4.316 10.461 -21.860 1.00 80.50 201 GLN A C 1
ATOM 1542 O O . GLN A 1 201 ? 3.775 10.736 -22.936 1.00 80.50 201 GLN A O 1
ATOM 1547 N N . PRO A 1 202 ? 3.729 9.637 -20.965 1.00 81.31 202 PRO A N 1
ATOM 1548 C CA . PRO A 1 202 ? 2.318 9.268 -21.065 1.00 81.31 202 PRO A CA 1
ATOM 1549 C C . PRO A 1 202 ? 1.435 10.504 -20.844 1.00 81.31 202 PRO A C 1
ATOM 1551 O O . PRO A 1 202 ? 1.880 11.507 -20.282 1.00 81.31 202 PRO A O 1
ATOM 1554 N N . LYS A 1 203 ? 0.159 10.432 -21.241 1.00 81.31 203 LYS A N 1
ATOM 1555 C CA . LYS A 1 203 ? -0.828 11.378 -20.703 1.00 81.31 203 LYS A CA 1
ATOM 1556 C C . LYS A 1 203 ? -1.142 10.975 -19.261 1.00 81.31 203 LYS A C 1
ATOM 1558 O O . LYS A 1 203 ? -1.220 9.777 -18.980 1.00 81.31 203 LYS A O 1
ATOM 1563 N N . ALA A 1 204 ? -1.397 11.960 -18.404 1.00 80.25 204 ALA A N 1
ATOM 1564 C CA . ALA A 1 204 ? -1.975 11.714 -17.087 1.00 80.25 204 ALA A CA 1
ATOM 1565 C C . ALA A 1 204 ? -3.277 10.900 -17.203 1.00 80.25 204 ALA A C 1
ATOM 1567 O O . ALA A 1 204 ? -4.026 11.053 -18.173 1.00 80.25 204 ALA A O 1
ATOM 1568 N N . ASN A 1 205 ? -3.522 10.046 -16.214 1.00 79.12 205 ASN A N 1
ATOM 1569 C CA . ASN A 1 205 ? -4.678 9.160 -16.084 1.00 79.12 205 ASN A CA 1
ATOM 1570 C C . ASN A 1 205 ? -4.864 8.189 -17.272 1.00 79.12 205 ASN A C 1
ATOM 1572 O O . ASN A 1 205 ? -5.991 7.855 -17.633 1.00 79.12 205 ASN A O 1
ATOM 1576 N N . THR A 1 206 ? -3.768 7.740 -17.910 1.00 82.25 206 THR A N 1
ATOM 1577 C CA . THR A 1 206 ? -3.820 6.741 -18.999 1.00 82.25 206 THR A CA 1
ATOM 1578 C C . THR A 1 206 ? -2.664 5.738 -18.982 1.00 82.25 206 THR A C 1
ATOM 1580 O O . THR A 1 206 ? -1.501 6.105 -18.803 1.00 82.25 206 THR A O 1
ATOM 1583 N N . LEU A 1 207 ? -2.972 4.479 -19.308 1.00 86.19 207 LEU A N 1
ATOM 1584 C CA . LEU A 1 207 ? -2.002 3.533 -19.861 1.00 86.19 207 LEU A CA 1
ATOM 1585 C C . LEU A 1 207 ? -1.942 3.709 -21.385 1.00 86.19 207 LEU A C 1
ATOM 1587 O O . LEU A 1 207 ? -2.971 3.763 -22.060 1.00 86.19 207 LEU A O 1
ATOM 1591 N N . CYS A 1 208 ? -0.738 3.805 -21.946 1.00 87.50 208 CYS A N 1
ATOM 1592 C CA . CYS A 1 208 ? -0.515 3.933 -23.387 1.00 87.50 208 CYS A CA 1
ATOM 1593 C C . CYS A 1 208 ? 0.479 2.881 -23.897 1.00 87.50 208 CYS A C 1
ATOM 1595 O O . CYS A 1 208 ? 1.526 2.652 -23.295 1.00 87.50 208 CYS A O 1
ATOM 1597 N N . LEU A 1 209 ? 0.202 2.298 -25.064 1.00 88.38 209 LEU A N 1
ATOM 1598 C CA . LEU A 1 209 ? 1.191 1.522 -25.807 1.00 88.38 209 LEU A CA 1
ATOM 1599 C C . LEU A 1 209 ? 2.182 2.471 -26.487 1.00 88.38 209 LEU A C 1
ATOM 1601 O O . LEU A 1 209 ? 1.801 3.372 -27.244 1.00 88.38 209 LEU A O 1
ATOM 1605 N N . SER A 1 210 ? 3.465 2.216 -26.266 1.00 90.38 210 SER A N 1
ATOM 1606 C CA . SER A 1 210 ? 4.560 2.837 -26.993 1.00 90.38 210 SER A CA 1
ATOM 1607 C C . SER A 1 210 ? 5.074 1.852 -28.037 1.00 90.38 210 SER A C 1
ATOM 1609 O O . SER A 1 210 ? 5.535 0.763 -27.709 1.00 90.38 210 SER A O 1
ATOM 1611 N N . THR A 1 211 ? 4.963 2.225 -29.311 1.00 91.19 211 THR A N 1
ATOM 1612 C CA . THR A 1 211 ? 5.372 1.418 -30.473 1.00 91.19 211 THR A CA 1
ATOM 1613 C C . THR A 1 211 ? 6.201 2.263 -31.437 1.00 91.19 211 THR A C 1
ATOM 1615 O O . THR A 1 211 ? 6.076 3.491 -31.480 1.00 91.19 211 THR A O 1
ATOM 1618 N N . CYS A 1 212 ? 7.011 1.616 -32.274 1.00 90.94 212 CYS A N 1
ATOM 1619 C CA . CYS A 1 212 ? 7.684 2.250 -33.407 1.00 90.94 212 CYS A CA 1
ATOM 1620 C C . CYS A 1 212 ? 7.328 1.557 -34.737 1.00 90.94 212 CYS A C 1
ATOM 1622 O O . CYS A 1 212 ? 6.465 0.675 -34.818 1.00 90.94 212 CYS A O 1
ATOM 1624 N N . LYS A 1 213 ? 7.947 2.013 -35.822 1.00 88.75 213 LYS A N 1
ATOM 1625 C CA . LYS A 1 213 ? 8.097 1.268 -37.071 1.00 88.75 213 LYS A CA 1
ATOM 1626 C C . LYS A 1 213 ? 9.589 1.237 -37.384 1.00 88.75 213 LYS A C 1
ATOM 1628 O O . LYS A 1 213 ? 10.138 2.273 -37.752 1.00 88.75 213 LYS A O 1
ATOM 1633 N N . ALA A 1 214 ? 10.221 0.080 -37.208 1.00 84.38 214 ALA A N 1
ATOM 1634 C CA . ALA A 1 214 ? 11.584 -0.170 -37.666 1.00 84.38 214 ALA A CA 1
ATOM 1635 C C . ALA A 1 214 ? 11.602 -0.478 -39.177 1.00 84.38 214 ALA A C 1
ATOM 1637 O O . ALA A 1 214 ? 10.606 -0.941 -39.740 1.00 84.38 214 ALA A O 1
ATOM 1638 N N . GLY A 1 215 ? 12.725 -0.203 -39.836 1.00 79.88 215 GLY A N 1
ATOM 1639 C CA . GLY A 1 215 ? 12.952 -0.501 -41.248 1.00 79.88 215 GLY A CA 1
ATOM 1640 C C . GLY A 1 215 ? 14.408 -0.250 -41.629 1.00 79.88 215 GLY A C 1
ATOM 1641 O O . GLY A 1 215 ? 14.826 0.899 -41.772 1.00 79.88 215 GLY A O 1
ATOM 1642 N N . GLY A 1 216 ? 15.188 -1.325 -41.777 1.00 81.31 216 GLY A N 1
ATOM 1643 C CA . GLY A 1 216 ? 16.641 -1.225 -41.932 1.00 81.31 216 GLY A CA 1
ATOM 1644 C C . GLY A 1 216 ? 17.266 -0.492 -40.742 1.00 81.31 216 GLY A C 1
ATOM 1645 O O . GLY A 1 216 ? 16.900 -0.744 -39.595 1.00 81.31 216 GLY A O 1
ATOM 1646 N N . SER A 1 217 ? 18.159 0.463 -41.007 1.00 82.56 217 SER A N 1
ATOM 1647 C CA . SER A 1 217 ? 18.805 1.263 -39.961 1.00 82.56 217 SER A CA 1
ATOM 1648 C C . SER A 1 217 ? 18.013 2.510 -39.520 1.00 82.56 217 SER A C 1
ATOM 1650 O O . SER A 1 217 ? 18.568 3.442 -38.942 1.00 82.56 217 SER A O 1
ATOM 1652 N N . CYS A 1 218 ? 16.702 2.563 -39.761 1.00 86.25 218 CYS A N 1
ATOM 1653 C CA . CYS A 1 218 ? 15.851 3.651 -39.281 1.00 86.25 218 CYS A CA 1
ATOM 1654 C C . CYS A 1 218 ? 14.666 3.113 -38.478 1.00 86.25 218 CYS A C 1
ATOM 1656 O O . CYS A 1 218 ? 14.062 2.101 -38.836 1.00 86.25 218 CYS A O 1
ATOM 1658 N N . ALA A 1 219 ? 14.284 3.830 -37.424 1.00 87.44 219 ALA A N 1
ATOM 1659 C CA . ALA A 1 219 ? 13.019 3.629 -36.735 1.00 87.44 219 ALA A CA 1
ATOM 1660 C C . ALA A 1 219 ? 12.296 4.961 -36.518 1.00 87.44 219 ALA A C 1
ATOM 1662 O O . ALA A 1 219 ? 12.911 5.976 -36.200 1.00 87.44 219 ALA A O 1
ATOM 1663 N N . THR A 1 220 ? 10.974 4.949 -36.653 1.00 88.62 220 THR A N 1
ATOM 1664 C CA . THR A 1 220 ? 10.123 6.112 -36.365 1.00 88.62 220 THR A CA 1
ATOM 1665 C C . THR A 1 220 ? 9.187 5.761 -35.221 1.00 88.62 220 THR A C 1
ATOM 1667 O O . THR A 1 220 ? 8.470 4.759 -35.309 1.00 88.62 220 THR A O 1
ATOM 1670 N N . LEU A 1 221 ? 9.168 6.554 -34.146 1.00 89.00 221 LEU A N 1
ATOM 1671 C CA . LEU A 1 221 ? 8.237 6.309 -33.042 1.00 89.00 221 LEU A CA 1
ATOM 1672 C C . LEU A 1 221 ? 6.807 6.634 -33.495 1.00 89.00 221 LEU A C 1
ATOM 1674 O O . LEU A 1 221 ? 6.554 7.665 -34.121 1.00 89.00 221 LEU A O 1
ATOM 1678 N N . ARG A 1 222 ? 5.846 5.760 -33.181 1.00 89.81 222 ARG A N 1
ATOM 1679 C CA . ARG A 1 222 ? 4.429 6.021 -33.457 1.00 89.81 222 ARG A CA 1
ATOM 1680 C C . ARG A 1 222 ? 3.862 6.970 -32.400 1.00 89.81 222 ARG A C 1
ATOM 1682 O O . ARG A 1 222 ? 4.385 7.071 -31.283 1.00 89.81 222 ARG A O 1
ATOM 1689 N N . LYS A 1 223 ? 2.764 7.655 -32.736 1.00 89.50 223 LYS A N 1
ATOM 1690 C CA . LYS A 1 223 ? 1.936 8.367 -31.750 1.00 89.50 223 LYS A CA 1
ATOM 1691 C C . LYS A 1 223 ? 1.496 7.371 -30.670 1.00 89.50 223 LYS A C 1
ATOM 1693 O O . LYS A 1 223 ? 1.102 6.261 -31.014 1.00 89.50 223 LYS A O 1
ATOM 1698 N N . LEU A 1 224 ? 1.564 7.770 -29.399 1.00 88.88 224 LEU A N 1
ATOM 1699 C CA . LEU A 1 224 ? 1.068 6.950 -28.291 1.00 88.88 224 LEU A CA 1
ATOM 1700 C C . LEU A 1 224 ? -0.414 6.611 -28.509 1.00 88.88 224 LEU A C 1
ATOM 1702 O O . LEU A 1 224 ? -1.243 7.509 -28.684 1.00 88.88 224 LEU A O 1
ATOM 1706 N N . SER A 1 225 ? -0.721 5.315 -28.513 1.00 87.81 225 SER A N 1
ATOM 1707 C CA . SER A 1 225 ? -2.083 4.783 -28.550 1.00 87.81 225 SER A CA 1
ATOM 1708 C C . SER A 1 225 ? -2.477 4.372 -27.140 1.00 87.81 225 SER A C 1
ATOM 1710 O O . SER A 1 225 ? -1.813 3.522 -26.548 1.00 87.81 225 SER A O 1
ATOM 1712 N N . GLN A 1 226 ? -3.539 4.970 -26.610 1.00 84.81 226 GLN A N 1
ATOM 1713 C CA . GLN A 1 226 ? -4.108 4.588 -25.320 1.00 84.81 226 GLN A CA 1
ATOM 1714 C C . GLN A 1 226 ? -4.514 3.105 -25.340 1.00 84.81 226 GLN A C 1
ATOM 1716 O O . GLN A 1 226 ? -5.001 2.614 -26.360 1.00 84.81 226 GLN A O 1
ATOM 1721 N N . VAL A 1 227 ? -4.254 2.395 -24.243 1.00 78.38 227 VAL A N 1
ATOM 1722 C CA . VAL A 1 227 ? -4.834 1.071 -23.994 1.00 78.38 227 VAL A CA 1
ATOM 1723 C C . VAL A 1 227 ? -6.295 1.291 -23.627 1.00 78.38 227 VAL A C 1
ATOM 1725 O O . VAL A 1 227 ? -6.594 2.207 -22.861 1.00 78.38 227 VAL A O 1
ATOM 1728 N N . ASP A 1 228 ? -7.194 0.495 -24.193 1.00 69.38 228 ASP A N 1
ATOM 1729 C CA . ASP A 1 228 ? -8.616 0.619 -23.896 1.00 69.38 228 ASP A CA 1
ATOM 1730 C C . ASP A 1 228 ? -8.884 0.151 -22.459 1.00 69.38 228 ASP A C 1
ATOM 1732 O O . ASP A 1 228 ? -8.726 -1.030 -22.147 1.00 69.38 228 ASP A O 1
ATOM 1736 N N . LEU A 1 229 ? -9.205 1.089 -21.566 1.00 56.53 229 LEU A N 1
ATOM 1737 C CA . LEU A 1 229 ? -9.373 0.814 -20.135 1.00 56.53 229 LEU A CA 1
ATOM 1738 C C . LEU A 1 229 ? -10.714 0.133 -19.824 1.00 56.53 229 LEU A C 1
ATOM 1740 O O . LEU A 1 229 ? -10.878 -0.373 -18.718 1.00 56.53 229 LEU A O 1
ATOM 1744 N N . ASP A 1 230 ? -11.614 0.043 -20.808 1.00 50.69 230 ASP A N 1
ATOM 1745 C CA . ASP A 1 230 ? -12.829 -0.774 -20.730 1.00 50.69 230 ASP A CA 1
ATOM 1746 C C . ASP A 1 230 ? -12.508 -2.285 -20.852 1.00 50.69 230 ASP A C 1
ATOM 1748 O O . ASP A 1 230 ? -13.379 -3.133 -20.644 1.00 50.69 230 ASP A O 1
ATOM 1752 N N . SER A 1 231 ? -11.251 -2.656 -21.148 1.00 54.19 231 SER A N 1
ATOM 1753 C CA . SER A 1 231 ? -10.788 -4.042 -21.019 1.00 54.19 231 SER A CA 1
ATOM 1754 C C . SER A 1 231 ? -10.464 -4.399 -19.564 1.00 54.19 231 SER A C 1
ATOM 1756 O O . SER A 1 231 ? -9.450 -3.968 -19.025 1.00 54.19 231 SER A O 1
ATOM 1758 N N . THR A 1 232 ? -11.364 -5.191 -18.968 1.00 61.53 232 THR A N 1
ATOM 1759 C CA . THR A 1 232 ? -11.218 -6.368 -18.063 1.00 61.53 232 THR A CA 1
ATOM 1760 C C . THR A 1 232 ? -9.919 -6.660 -17.278 1.00 61.53 232 THR A C 1
ATOM 1762 O O . THR A 1 232 ? -9.953 -7.382 -16.285 1.00 61.53 232 THR A O 1
ATOM 1765 N N . HIS A 1 233 ? -8.755 -6.142 -17.645 1.00 83.19 233 HIS A N 1
ATOM 1766 C CA . HIS A 1 233 ? -7.477 -6.444 -17.011 1.00 83.19 233 HIS A CA 1
ATOM 1767 C C . HIS A 1 233 ? -7.332 -5.757 -15.643 1.00 83.19 233 HIS A C 1
ATOM 1769 O O . HIS A 1 233 ? -6.846 -4.630 -15.541 1.00 83.19 233 HIS A O 1
ATOM 1775 N N . CYS A 1 234 ? -7.707 -6.460 -14.565 1.00 89.00 234 CYS A N 1
ATOM 1776 C CA . CYS A 1 234 ? -7.713 -5.932 -13.187 1.00 89.00 234 CYS A CA 1
ATOM 1777 C C . CYS A 1 234 ? -6.399 -5.247 -12.755 1.00 89.00 234 CYS A C 1
ATOM 1779 O O . CYS A 1 234 ? -6.417 -4.275 -11.998 1.00 89.00 234 CYS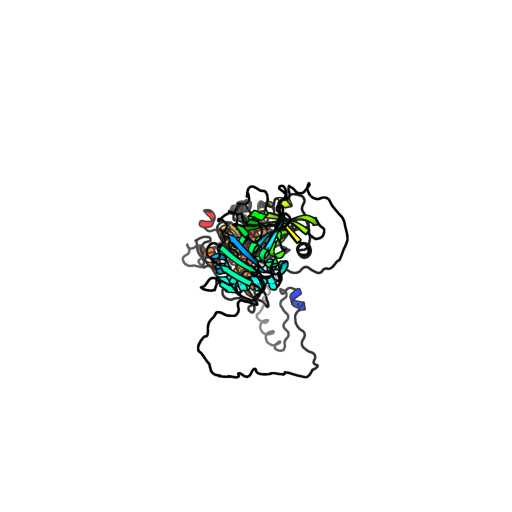 A O 1
ATOM 1781 N N . TRP A 1 235 ? -5.257 -5.698 -13.283 1.00 90.69 235 TRP A N 1
ATOM 1782 C CA . TRP A 1 235 ? -3.941 -5.134 -12.989 1.00 90.69 235 TRP A CA 1
ATOM 1783 C C . TRP A 1 235 ? -3.747 -3.700 -13.497 1.00 90.69 235 TRP A C 1
ATOM 1785 O O . TRP A 1 235 ? -2.880 -2.997 -12.979 1.00 90.69 235 TRP A O 1
ATOM 1795 N N . PHE A 1 236 ? -4.551 -3.218 -14.455 1.00 88.38 236 PHE A N 1
ATOM 1796 C CA . PHE A 1 236 ? -4.500 -1.820 -14.904 1.00 88.38 236 PHE A CA 1
ATOM 1797 C C . PHE A 1 236 ? -4.667 -0.844 -13.734 1.00 88.38 236 PHE A C 1
ATOM 1799 O O . PHE A 1 236 ? -4.042 0.214 -13.723 1.00 88.38 236 PHE A O 1
ATOM 1806 N N . HIS A 1 237 ? -5.447 -1.214 -12.712 1.00 88.12 237 HIS A N 1
ATOM 1807 C CA . HIS A 1 237 ? -5.673 -0.382 -11.534 1.00 88.12 237 HIS A CA 1
ATOM 1808 C C . HIS A 1 237 ? -4.427 -0.147 -10.667 1.00 88.12 237 HIS A C 1
ATOM 1810 O O . HIS A 1 237 ? -4.465 0.761 -9.842 1.00 88.12 237 HIS A O 1
ATOM 1816 N N . LEU A 1 238 ? -3.330 -0.893 -10.856 1.00 88.25 238 LEU A N 1
ATOM 1817 C CA . LEU A 1 238 ? -2.037 -0.631 -10.204 1.00 88.25 238 LEU A CA 1
ATOM 1818 C C . LEU A 1 238 ? -1.414 0.699 -10.656 1.00 88.25 238 LEU A C 1
ATOM 1820 O O . LEU A 1 238 ? -0.624 1.294 -9.923 1.00 88.25 238 LEU A O 1
ATOM 1824 N N . PHE A 1 239 ? -1.767 1.178 -11.852 1.00 86.44 239 PHE A N 1
ATOM 1825 C CA . PHE A 1 239 ? -1.118 2.309 -12.506 1.00 86.44 239 PHE A CA 1
ATOM 1826 C C . PHE A 1 239 ? -2.083 3.485 -12.676 1.00 86.44 239 PHE A C 1
ATOM 1828 O O . PHE A 1 239 ? -3.126 3.378 -13.314 1.00 86.44 239 PHE A O 1
ATOM 1835 N N . GLU A 1 240 ? -1.702 4.645 -12.147 1.00 82.12 240 GLU A N 1
ATOM 1836 C CA . GLU A 1 240 ? -2.378 5.919 -12.412 1.00 82.12 240 GLU A CA 1
ATOM 1837 C C . GLU A 1 240 ? -2.046 6.421 -13.825 1.00 82.12 240 GLU A C 1
ATOM 1839 O O . GLU A 1 240 ? -2.863 7.045 -14.496 1.00 82.12 240 GLU A O 1
ATOM 1844 N N . SER A 1 241 ? -0.836 6.155 -14.315 1.00 82.88 241 SER A N 1
ATOM 1845 C CA . SER A 1 241 ? -0.404 6.464 -15.682 1.00 82.88 241 SER A CA 1
ATOM 1846 C C . SER A 1 241 ? 0.750 5.554 -16.075 1.00 82.88 241 SER A C 1
ATOM 1848 O O . SER A 1 241 ? 1.536 5.170 -15.217 1.00 82.88 241 SER A O 1
ATOM 1850 N N . GLY A 1 242 ? 0.927 5.237 -17.358 1.00 85.00 242 GLY A N 1
ATOM 1851 C CA . GLY A 1 242 ? 2.058 4.394 -17.748 1.00 85.00 242 GLY A CA 1
ATOM 1852 C C . GLY A 1 242 ? 2.263 4.204 -19.243 1.00 85.00 242 GLY A C 1
ATOM 1853 O O . GLY A 1 242 ? 1.404 4.522 -20.069 1.00 85.00 242 GLY A O 1
ATOM 1854 N N . LEU A 1 243 ? 3.437 3.669 -19.576 1.00 87.69 243 LEU A N 1
ATOM 1855 C CA . LEU A 1 243 ? 3.844 3.322 -20.932 1.00 87.69 243 LEU A CA 1
ATOM 1856 C C . LEU A 1 243 ? 4.241 1.857 -20.998 1.00 87.69 243 LEU A C 1
ATOM 1858 O O . LEU A 1 243 ? 5.161 1.441 -20.303 1.00 87.69 243 LEU A O 1
ATOM 1862 N N . ILE A 1 244 ? 3.580 1.109 -21.878 1.00 90.31 244 ILE A N 1
ATOM 1863 C CA . ILE A 1 244 ? 3.953 -0.264 -22.210 1.00 90.31 244 ILE A CA 1
ATOM 1864 C C . ILE A 1 244 ? 4.811 -0.217 -23.477 1.00 90.31 244 ILE A C 1
ATOM 1866 O O . ILE A 1 244 ? 4.311 0.104 -24.560 1.00 90.31 244 ILE A O 1
ATOM 1870 N N . ALA A 1 245 ? 6.105 -0.499 -23.346 1.00 90.75 245 ALA A N 1
ATOM 1871 C CA . ALA A 1 245 ? 7.064 -0.523 -24.443 1.00 90.75 245 ALA A CA 1
ATOM 1872 C C . ALA A 1 245 ? 6.923 -1.822 -25.251 1.00 90.75 245 ALA A C 1
ATOM 1874 O O . ALA A 1 245 ? 7.312 -2.899 -24.800 1.00 90.75 245 ALA A O 1
ATOM 1875 N N . VAL A 1 246 ? 6.362 -1.728 -26.458 1.00 88.69 246 VAL A N 1
ATOM 1876 C CA . VAL A 1 246 ? 6.158 -2.872 -27.358 1.00 88.69 246 VAL A CA 1
ATOM 1877 C C . VAL A 1 246 ? 7.330 -2.967 -28.328 1.00 88.69 246 VAL A C 1
ATOM 1879 O O . VAL A 1 246 ? 7.549 -2.053 -29.130 1.00 88.69 246 VAL A O 1
ATOM 1882 N N . GLN A 1 247 ? 8.090 -4.060 -28.253 1.00 80.88 247 GLN A N 1
ATOM 1883 C CA . GLN A 1 247 ? 9.275 -4.257 -29.092 1.00 80.88 247 GLN A CA 1
ATOM 1884 C C . GLN A 1 247 ? 8.870 -4.451 -30.572 1.00 80.88 247 GLN A C 1
ATOM 1886 O O . GLN A 1 247 ? 7.752 -4.895 -30.847 1.00 80.88 247 GLN A O 1
ATOM 1891 N N . PRO A 1 248 ? 9.732 -4.099 -31.551 1.00 77.25 248 PRO A N 1
ATOM 1892 C CA . PRO A 1 248 ? 9.365 -4.131 -32.974 1.00 77.25 248 PRO A CA 1
ATOM 1893 C C . PRO A 1 248 ? 8.968 -5.525 -33.472 1.00 77.25 248 PRO A C 1
ATOM 1895 O O . PRO A 1 248 ? 8.132 -5.642 -34.367 1.00 77.25 248 PRO A O 1
ATOM 1898 N N . ASP A 1 249 ? 9.575 -6.549 -32.873 1.00 73.25 249 ASP A N 1
ATOM 1899 C CA . ASP A 1 249 ? 9.467 -7.953 -33.265 1.00 73.25 249 ASP A CA 1
ATOM 1900 C C . ASP A 1 249 ? 8.279 -8.669 -32.585 1.00 73.25 249 ASP A C 1
ATOM 1902 O O . ASP A 1 249 ? 7.954 -9.803 -32.933 1.00 73.25 249 ASP A O 1
ATOM 1906 N N . THR A 1 250 ? 7.597 -8.012 -31.634 1.00 73.56 250 THR A N 1
ATOM 1907 C CA . THR A 1 250 ? 6.470 -8.580 -30.879 1.00 73.56 250 THR A CA 1
ATOM 1908 C C . THR A 1 250 ? 5.232 -8.723 -31.771 1.00 73.56 250 THR A C 1
ATOM 1910 O O . THR A 1 250 ? 4.465 -7.775 -31.977 1.00 73.56 250 THR A O 1
ATOM 1913 N N . VAL A 1 251 ? 5.004 -9.932 -32.290 1.00 65.56 251 VAL A N 1
ATOM 1914 C CA . VAL A 1 251 ? 3.819 -10.267 -33.092 1.00 65.56 251 VAL A CA 1
ATOM 1915 C C . VAL A 1 251 ? 2.570 -10.247 -32.209 1.00 65.56 251 VAL A C 1
ATOM 1917 O O . VAL A 1 251 ? 2.289 -11.195 -31.484 1.00 65.56 251 VAL A O 1
ATOM 1920 N N . ARG A 1 252 ? 1.778 -9.172 -32.289 1.00 64.62 252 ARG A N 1
ATOM 1921 C CA . ARG A 1 252 ? 0.475 -9.100 -31.611 1.00 64.62 252 ARG A CA 1
ATOM 1922 C C . ARG A 1 252 ? -0.566 -9.923 -32.367 1.00 64.62 252 ARG A C 1
ATOM 1924 O O . ARG A 1 252 ? -1.170 -9.438 -33.326 1.00 64.62 252 ARG A O 1
ATOM 1931 N N . SER A 1 253 ? -0.805 -11.146 -31.910 1.00 55.75 253 SER A N 1
ATOM 1932 C CA . SER A 1 253 ? -2.020 -11.888 -32.243 1.00 55.75 253 SER A CA 1
ATOM 1933 C C . SER A 1 253 ? -3.229 -11.141 -31.660 1.00 55.75 253 SER A C 1
ATOM 1935 O O . SER A 1 253 ? -3.230 -10.696 -30.513 1.00 55.75 253 SER A O 1
ATOM 1937 N N . GLY A 1 254 ? -4.255 -10.911 -32.482 1.00 54.25 254 GLY A N 1
ATOM 1938 C CA . GLY A 1 254 ? -5.332 -9.956 -32.184 1.00 54.25 254 GLY A CA 1
ATOM 1939 C C . GLY A 1 254 ? -6.371 -10.413 -31.151 1.00 54.25 254 GLY A C 1
ATOM 1940 O O . GLY A 1 254 ? -7.494 -9.916 -31.202 1.00 54.25 254 GLY A O 1
ATOM 1941 N N . ARG A 1 255 ? -6.055 -11.406 -30.305 1.00 51.03 255 ARG A N 1
ATOM 1942 C CA . ARG A 1 255 ? -6.991 -12.052 -29.361 1.00 51.03 255 ARG A CA 1
ATOM 1943 C C . ARG A 1 255 ? -6.370 -12.530 -28.037 1.00 51.03 255 ARG A C 1
ATOM 1945 O O . ARG A 1 255 ? -7.068 -13.175 -27.261 1.00 51.03 255 ARG A O 1
ATOM 1952 N N . GLU A 1 256 ? -5.093 -12.266 -27.775 1.00 56.28 256 GLU A N 1
ATOM 1953 C CA . GLU A 1 256 ? -4.440 -12.689 -26.526 1.00 56.28 256 GLU A CA 1
ATOM 1954 C C . GLU A 1 256 ? -4.754 -11.750 -25.351 1.00 56.28 256 GLU A C 1
ATOM 1956 O O . GLU A 1 256 ? -4.713 -10.527 -25.487 1.00 56.28 256 GLU A O 1
ATOM 1961 N N . SER A 1 257 ? -5.062 -12.345 -24.195 1.00 64.31 257 SER A N 1
ATOM 1962 C CA . SER A 1 257 ? -5.263 -11.658 -22.917 1.00 64.31 257 SER A CA 1
ATOM 1963 C C . SER A 1 257 ? -3.929 -11.147 -22.371 1.00 64.31 257 SER A C 1
ATOM 1965 O O . SER A 1 257 ? -2.980 -11.919 -22.221 1.00 64.31 257 SER A O 1
ATOM 1967 N N . MET A 1 258 ? -3.853 -9.852 -22.064 1.00 79.56 258 MET A N 1
ATOM 1968 C CA . MET A 1 258 ? -2.616 -9.199 -21.640 1.00 79.56 258 MET A CA 1
ATOM 1969 C C . MET A 1 258 ? -2.338 -9.413 -20.145 1.00 79.56 258 MET A C 1
ATOM 1971 O O . MET A 1 258 ? -2.596 -8.529 -19.333 1.00 79.56 258 MET A O 1
ATOM 1975 N N . PHE A 1 259 ? -1.763 -10.562 -19.784 1.00 87.56 259 PHE A N 1
ATOM 1976 C CA . PHE A 1 259 ? -1.288 -10.831 -18.419 1.00 87.56 259 PHE A CA 1
ATOM 1977 C C . PHE A 1 259 ? -0.147 -9.888 -18.010 1.00 87.56 259 PHE A C 1
ATOM 1979 O O . PHE A 1 259 ? 0.745 -9.613 -18.819 1.00 87.56 259 PHE A O 1
ATOM 1986 N N . LEU A 1 260 ? -0.108 -9.493 -16.734 1.00 91.56 260 LEU A N 1
ATOM 1987 C CA . LEU A 1 260 ? 1.040 -8.813 -16.129 1.00 91.56 260 LEU A CA 1
ATOM 1988 C C . LEU A 1 260 ? 1.977 -9.829 -15.455 1.00 91.56 260 LEU A C 1
ATOM 1990 O O . LEU A 1 260 ? 1.614 -10.385 -14.420 1.00 91.56 260 LEU A O 1
ATOM 1994 N N . GLN A 1 261 ? 3.168 -10.074 -16.009 1.00 92.56 261 GLN A N 1
ATOM 1995 C CA . GLN A 1 261 ? 4.214 -10.879 -15.365 1.00 92.56 261 GLN A CA 1
ATOM 1996 C C . GLN A 1 261 ? 5.094 -9.996 -14.481 1.00 92.56 261 GLN A C 1
ATOM 1998 O O . GLN A 1 261 ? 5.615 -8.974 -14.925 1.00 92.56 261 GLN A O 1
ATOM 2003 N N . VAL A 1 262 ? 5.283 -10.407 -13.230 1.00 91.19 262 VAL A N 1
ATOM 2004 C CA . VAL A 1 262 ? 5.976 -9.615 -12.207 1.00 91.19 262 VAL A CA 1
ATOM 2005 C C . VAL A 1 262 ? 6.635 -10.540 -11.173 1.00 91.19 262 VAL A C 1
ATOM 2007 O O . VAL A 1 262 ? 6.172 -11.662 -10.948 1.00 91.19 262 VAL A O 1
ATOM 2010 N N . ASP A 1 263 ? 7.736 -10.104 -10.552 1.00 89.56 263 ASP A N 1
ATOM 2011 C CA . ASP A 1 263 ? 8.298 -10.805 -9.387 1.00 89.56 263 ASP A CA 1
ATOM 2012 C C . ASP A 1 263 ? 7.305 -10.790 -8.211 1.00 89.56 263 ASP A C 1
ATOM 2014 O O . ASP A 1 263 ? 6.559 -9.832 -8.021 1.00 89.56 263 ASP A O 1
ATOM 2018 N N . PHE A 1 264 ? 7.320 -11.830 -7.376 1.00 89.81 264 PHE A N 1
ATOM 2019 C CA . PHE A 1 264 ? 6.412 -11.926 -6.237 1.00 89.81 264 PHE A CA 1
ATOM 2020 C C . PHE A 1 264 ? 6.529 -10.732 -5.276 1.00 89.81 264 PHE A C 1
ATOM 2022 O O . PHE A 1 264 ? 5.512 -10.230 -4.816 1.00 89.81 264 PHE A O 1
ATOM 2029 N N . ASN A 1 265 ? 7.741 -10.259 -4.972 1.00 86.56 265 ASN A N 1
ATOM 2030 C CA . ASN A 1 265 ? 7.953 -9.149 -4.038 1.00 86.56 265 ASN A CA 1
ATOM 2031 C C . ASN A 1 265 ? 7.568 -7.817 -4.695 1.00 86.56 265 ASN A C 1
ATOM 2033 O O . ASN A 1 265 ? 6.872 -7.007 -4.082 1.00 86.56 265 ASN A O 1
ATOM 2037 N N . LEU A 1 266 ? 7.956 -7.629 -5.962 1.00 85.06 266 LEU A N 1
ATOM 2038 C CA . LEU A 1 266 ? 7.601 -6.447 -6.751 1.00 85.06 266 LEU A CA 1
ATOM 2039 C C . LEU A 1 266 ? 6.078 -6.312 -6.928 1.00 85.06 266 LEU A C 1
ATOM 2041 O O . LEU A 1 266 ? 5.550 -5.206 -6.872 1.00 85.06 266 LEU A O 1
ATOM 2045 N N . MET A 1 267 ? 5.357 -7.433 -7.049 1.00 91.81 267 MET A N 1
ATOM 2046 C CA . MET A 1 267 ? 3.892 -7.476 -7.098 1.00 91.81 267 MET A CA 1
ATOM 2047 C C . MET A 1 267 ? 3.255 -6.899 -5.826 1.00 91.81 267 MET A C 1
ATOM 2049 O O . MET A 1 267 ? 2.321 -6.105 -5.926 1.00 91.81 267 MET A O 1
ATOM 2053 N N . LEU A 1 268 ? 3.763 -7.257 -4.639 1.00 88.94 268 LEU A N 1
ATOM 2054 C CA . LEU A 1 268 ? 3.244 -6.711 -3.376 1.00 88.94 268 LEU A CA 1
ATOM 2055 C C . LEU A 1 268 ? 3.511 -5.205 -3.280 1.00 88.94 268 LEU A C 1
ATOM 2057 O O . LEU A 1 268 ? 2.651 -4.452 -2.834 1.00 88.94 268 LEU A O 1
ATOM 2061 N N . GLN A 1 269 ? 4.678 -4.763 -3.754 1.00 82.69 269 GLN A N 1
ATOM 2062 C CA . GLN A 1 269 ? 5.091 -3.360 -3.745 1.00 82.69 269 GLN A CA 1
ATOM 2063 C C . GLN A 1 269 ? 4.195 -2.488 -4.631 1.00 82.69 269 GLN A C 1
ATOM 2065 O O . GLN A 1 269 ? 3.659 -1.489 -4.154 1.00 82.69 269 GLN A O 1
ATOM 2070 N N . ILE A 1 270 ? 3.974 -2.875 -5.894 1.00 86.25 270 ILE A N 1
ATOM 2071 C CA . ILE A 1 270 ? 3.134 -2.097 -6.824 1.00 86.25 270 ILE A CA 1
ATOM 2072 C C . ILE A 1 270 ? 1.642 -2.144 -6.463 1.00 86.25 270 ILE A C 1
ATOM 2074 O O . ILE A 1 270 ? 0.907 -1.213 -6.787 1.00 86.25 270 ILE A O 1
ATOM 2078 N N . ALA A 1 271 ? 1.196 -3.195 -5.767 1.00 89.94 271 ALA A N 1
ATOM 2079 C CA . ALA A 1 271 ? -0.157 -3.297 -5.220 1.00 89.94 271 ALA A CA 1
ATOM 2080 C C . ALA A 1 271 ? -0.322 -2.620 -3.846 1.00 89.94 271 ALA A C 1
ATOM 2082 O O . ALA A 1 271 ? -1.446 -2.548 -3.356 1.00 89.94 271 ALA A O 1
ATOM 2083 N N . ALA A 1 272 ? 0.765 -2.150 -3.219 1.00 85.81 272 ALA A N 1
ATOM 2084 C CA . ALA A 1 272 ? 0.808 -1.703 -1.823 1.00 85.81 272 ALA A CA 1
ATOM 2085 C C . ALA A 1 272 ? 0.136 -2.700 -0.850 1.00 85.81 272 ALA A C 1
ATOM 2087 O O . ALA A 1 272 ? -0.690 -2.324 -0.022 1.00 85.81 272 ALA A O 1
ATOM 2088 N N . VAL A 1 273 ? 0.477 -3.983 -1.001 1.00 85.94 273 VAL A N 1
ATOM 2089 C CA . VAL A 1 273 ? 0.006 -5.103 -0.176 1.00 85.94 273 VAL A CA 1
ATOM 2090 C C . VAL A 1 273 ? 0.999 -5.369 0.953 1.00 85.94 273 VAL A C 1
ATOM 2092 O O . VAL A 1 273 ? 2.199 -5.514 0.724 1.00 85.94 273 VAL A O 1
ATOM 2095 N N . GLU A 1 274 ? 0.486 -5.438 2.178 1.00 75.94 274 GLU A N 1
ATOM 2096 C CA . GLU A 1 274 ? 1.261 -5.215 3.404 1.00 75.94 274 GLU A CA 1
ATOM 2097 C C . GLU A 1 274 ? 1.328 -6.472 4.298 1.00 75.94 274 GLU A C 1
ATOM 2099 O O . GLU A 1 274 ? 2.327 -6.683 4.993 1.00 75.94 274 GLU A O 1
ATOM 2104 N N . TYR A 1 275 ? 0.310 -7.349 4.252 1.00 74.19 275 TYR A N 1
ATOM 2105 C CA . TYR A 1 275 ? 0.218 -8.543 5.106 1.00 74.19 275 TYR A CA 1
ATOM 2106 C C . TYR A 1 275 ? -0.494 -9.748 4.445 1.00 74.19 275 TYR A C 1
ATOM 2108 O O . TYR A 1 275 ? -1.394 -9.582 3.619 1.00 74.19 275 TYR A O 1
ATOM 2116 N N . PRO A 1 276 ? -0.140 -10.994 4.826 1.00 85.56 276 PRO A N 1
ATOM 2117 C CA . PRO A 1 276 ? -0.911 -12.191 4.497 1.00 85.56 276 PRO A CA 1
ATOM 2118 C C . PRO A 1 276 ? -2.020 -12.450 5.533 1.00 85.56 276 PRO A C 1
ATOM 2120 O O . PRO A 1 276 ? -1.781 -12.383 6.742 1.00 85.56 276 PRO A O 1
ATOM 2123 N N . LEU A 1 277 ? -3.211 -12.831 5.066 1.00 82.12 277 LEU A N 1
ATOM 2124 C CA . LEU A 1 277 ? -4.375 -13.163 5.890 1.00 82.12 277 LEU A CA 1
ATOM 2125 C C . LEU A 1 277 ? -4.952 -14.531 5.492 1.00 82.12 277 LEU A C 1
ATOM 2127 O O . LEU A 1 277 ? -5.148 -14.823 4.312 1.00 82.12 277 LEU A O 1
ATOM 2131 N N . LEU A 1 278 ? -5.195 -15.388 6.488 1.00 83.50 278 LEU A N 1
ATOM 2132 C CA . LEU A 1 278 ? -5.706 -16.745 6.297 1.00 83.50 278 LEU A CA 1
ATOM 2133 C C . LEU A 1 278 ? -7.239 -16.738 6.192 1.00 83.50 278 LEU A C 1
ATOM 2135 O O . LEU A 1 278 ? -7.932 -16.311 7.111 1.00 83.50 278 LEU A O 1
ATOM 2139 N N . VAL A 1 279 ? -7.751 -17.251 5.077 1.00 83.38 279 VAL A N 1
ATOM 2140 C CA . VAL A 1 279 ? -9.168 -17.336 4.716 1.00 83.38 279 VAL A CA 1
ATOM 2141 C C . VAL A 1 279 ? -9.453 -18.768 4.273 1.00 83.38 279 VAL A C 1
ATOM 2143 O O . VAL A 1 279 ? -8.886 -19.234 3.288 1.00 83.38 279 VAL A O 1
ATOM 2146 N N . GLU A 1 280 ? -10.319 -19.483 4.996 1.00 83.94 280 GLU A N 1
ATOM 2147 C CA . GLU A 1 280 ? -10.749 -20.849 4.647 1.00 83.94 280 GLU A CA 1
ATOM 2148 C C . GLU A 1 280 ? -9.597 -21.813 4.261 1.00 83.94 280 GLU A C 1
ATOM 2150 O O . GLU A 1 280 ? -9.679 -22.504 3.240 1.00 83.94 280 GLU A O 1
ATOM 2155 N N . GLU A 1 281 ? -8.515 -21.848 5.050 1.00 85.50 281 GLU A N 1
ATOM 2156 C CA . GLU A 1 281 ? -7.282 -22.628 4.807 1.00 85.50 281 GLU A CA 1
ATOM 2157 C C . GLU A 1 281 ? -6.388 -22.170 3.626 1.00 85.50 281 GLU A C 1
ATOM 2159 O O . GLU A 1 281 ? -5.447 -22.880 3.263 1.00 85.50 281 GLU A O 1
ATOM 2164 N N . GLY A 1 282 ? -6.620 -20.989 3.042 1.00 89.62 282 GLY A N 1
ATOM 2165 C CA . GLY A 1 282 ? -5.741 -20.355 2.049 1.00 89.62 282 GLY A CA 1
ATOM 2166 C C . GLY A 1 282 ? -5.300 -18.943 2.443 1.00 89.62 282 GLY A C 1
ATOM 2167 O O . GLY A 1 282 ? -5.991 -18.257 3.185 1.00 89.62 282 GLY A O 1
ATOM 2168 N N . LEU A 1 283 ? -4.151 -18.483 1.950 1.00 91.38 283 LEU A N 1
ATOM 2169 C CA . LEU A 1 283 ? -3.676 -17.112 2.150 1.00 91.38 283 LEU A CA 1
ATOM 2170 C C . LEU A 1 283 ? -4.150 -16.182 1.026 1.00 91.38 283 LEU A C 1
ATOM 2172 O O . LEU A 1 283 ? -3.828 -16.402 -0.141 1.00 91.38 283 LEU A O 1
ATOM 2176 N N . VAL A 1 284 ? -4.837 -15.108 1.411 1.00 91.31 284 VAL A N 1
ATOM 2177 C CA . VAL A 1 284 ? -5.010 -13.884 0.614 1.00 91.31 284 VAL A CA 1
ATOM 2178 C C . VAL A 1 284 ? -3.956 -12.879 1.078 1.00 91.31 284 VAL A C 1
ATOM 2180 O O . VAL A 1 284 ? -3.594 -12.871 2.256 1.00 91.31 284 VAL A O 1
ATOM 2183 N N . LEU A 1 285 ? -3.437 -12.040 0.183 1.00 92.44 285 LEU A N 1
ATOM 2184 C CA . LEU A 1 285 ? -2.492 -10.979 0.543 1.00 92.44 285 LEU A CA 1
ATOM 2185 C C . LEU A 1 285 ? -3.212 -9.631 0.430 1.00 92.44 285 LEU A C 1
ATOM 2187 O O . LEU A 1 285 ? -3.832 -9.366 -0.595 1.00 92.44 285 LEU A O 1
ATOM 2191 N N . VAL A 1 286 ? -3.182 -8.806 1.475 1.00 87.06 286 VAL A N 1
ATOM 2192 C CA . VAL A 1 286 ? -4.037 -7.612 1.599 1.00 87.06 286 VAL A CA 1
ATOM 2193 C C . VAL A 1 286 ? -3.198 -6.380 1.962 1.00 87.06 286 VAL A C 1
ATOM 2195 O O . VAL A 1 286 ? -2.171 -6.485 2.636 1.00 87.06 286 VAL A O 1
ATOM 2198 N N . GLY A 1 287 ? -3.608 -5.220 1.459 1.00 86.19 287 GLY A N 1
ATOM 2199 C CA . GLY A 1 287 ? -3.114 -3.892 1.828 1.00 86.19 287 GLY A CA 1
ATOM 2200 C C . GLY A 1 287 ? -4.275 -2.978 2.215 1.00 86.19 287 GLY A C 1
ATOM 2201 O O . GLY A 1 287 ? -5.397 -3.446 2.408 1.00 86.19 287 GLY A O 1
ATOM 2202 N N . TYR A 1 288 ? -4.039 -1.669 2.304 1.00 84.75 288 TYR A N 1
ATOM 2203 C CA . TYR A 1 288 ? -5.095 -0.741 2.723 1.00 84.75 288 TYR A CA 1
ATOM 2204 C C . TYR A 1 288 ? -6.279 -0.685 1.735 1.00 84.75 288 TYR A C 1
ATOM 2206 O O . TYR A 1 288 ? -7.424 -0.927 2.112 1.00 84.75 288 TYR A O 1
ATOM 2214 N N . SER A 1 289 ? -6.007 -0.433 0.450 1.00 88.62 289 SER A N 1
ATOM 2215 C CA . SER A 1 289 ? -7.038 -0.261 -0.594 1.00 88.62 289 SER A CA 1
ATOM 2216 C C . SER A 1 289 ? -7.100 -1.426 -1.598 1.00 88.62 289 SER A C 1
ATOM 2218 O O . SER A 1 289 ? -7.764 -1.309 -2.629 1.00 88.62 289 SER A O 1
ATOM 2220 N N . THR A 1 290 ? -6.373 -2.524 -1.354 1.00 93.06 290 THR A N 1
ATOM 2221 C CA . THR A 1 290 ? -6.081 -3.576 -2.347 1.00 93.06 290 THR A CA 1
ATOM 2222 C C . THR A 1 290 ? -6.024 -4.981 -1.746 1.00 93.06 290 THR A C 1
ATOM 2224 O O . THR A 1 290 ? -5.653 -5.171 -0.587 1.00 93.06 290 THR A O 1
ATOM 2227 N N . ALA A 1 291 ? -6.329 -5.994 -2.560 1.00 93.19 291 ALA A N 1
ATOM 2228 C CA . ALA A 1 291 ? -6.084 -7.395 -2.228 1.00 93.19 291 ALA A CA 1
ATOM 2229 C C . ALA A 1 291 ? -5.611 -8.196 -3.450 1.00 93.19 291 ALA A C 1
ATOM 2231 O O . ALA A 1 291 ? -6.125 -8.036 -4.555 1.00 93.19 291 ALA A O 1
ATOM 2232 N N . LEU A 1 292 ? -4.649 -9.091 -3.236 1.00 95.56 292 LEU A N 1
ATOM 2233 C CA . LEU A 1 292 ? -4.145 -10.055 -4.208 1.00 95.56 292 LEU A CA 1
ATOM 2234 C C . LEU A 1 292 ? -4.617 -11.459 -3.814 1.00 95.56 292 LEU A C 1
ATOM 2236 O O . LEU A 1 292 ? -4.152 -12.043 -2.828 1.00 95.56 292 LEU A O 1
ATOM 2240 N N . VAL A 1 293 ? -5.539 -12.007 -4.606 1.00 95.19 293 VAL A N 1
ATOM 2241 C CA . VAL A 1 293 ? -6.118 -13.342 -4.407 1.00 95.19 293 VAL A CA 1
ATOM 2242 C C . VAL A 1 293 ? -5.454 -14.327 -5.379 1.00 95.19 293 VAL A C 1
ATOM 2244 O O . VAL A 1 293 ? -5.542 -14.128 -6.593 1.00 95.19 293 VAL A O 1
ATOM 2247 N N . PRO A 1 294 ? -4.791 -15.398 -4.907 1.00 95.62 294 PRO A N 1
ATOM 2248 C CA . PRO A 1 294 ? -4.284 -16.447 -5.788 1.00 95.62 294 PRO A CA 1
ATOM 2249 C C . PRO A 1 294 ? -5.459 -17.268 -6.345 1.00 95.62 294 PRO A C 1
ATOM 2251 O O . PRO A 1 294 ? -6.221 -17.873 -5.596 1.00 95.62 294 PRO A O 1
ATOM 2254 N N . VAL A 1 295 ? -5.617 -17.311 -7.670 1.00 92.75 295 VAL A N 1
ATOM 2255 C CA . VAL A 1 295 ? -6.787 -17.918 -8.336 1.00 92.75 295 VAL A CA 1
ATOM 2256 C C . VAL A 1 295 ? -6.512 -19.345 -8.800 1.00 92.75 295 VAL A C 1
ATOM 2258 O O . VAL A 1 295 ? -7.316 -20.243 -8.561 1.00 92.75 295 VAL A O 1
ATOM 2261 N N . LYS A 1 296 ? -5.402 -19.560 -9.519 1.00 91.94 296 LYS A N 1
ATOM 2262 C CA . LYS A 1 296 ? -5.168 -20.786 -10.304 1.00 91.94 296 LYS A CA 1
ATOM 2263 C C . LYS A 1 296 ? -3.679 -21.013 -10.565 1.00 91.94 296 LYS A C 1
ATOM 2265 O O . LYS A 1 296 ? -2.935 -20.062 -10.779 1.00 91.94 296 LYS A O 1
ATOM 2270 N N . LEU A 1 297 ? -3.247 -22.276 -10.585 1.00 92.69 297 LEU A N 1
ATOM 2271 C CA . LEU A 1 297 ? -1.944 -22.647 -11.142 1.00 92.69 297 LEU A CA 1
ATOM 2272 C C . LEU A 1 297 ? -2.069 -22.705 -12.664 1.00 92.69 297 LEU A C 1
ATOM 2274 O O . LEU A 1 297 ? -2.897 -23.452 -13.190 1.00 92.69 297 LEU A O 1
ATOM 2278 N N . VAL A 1 298 ? -1.258 -21.911 -13.358 1.00 89.56 298 VAL A N 1
ATOM 2279 C CA . VAL A 1 298 ? -1.124 -21.966 -14.823 1.00 89.56 298 VAL A CA 1
ATOM 2280 C C . VAL A 1 298 ? -0.216 -23.138 -15.205 1.00 89.56 298 VAL A C 1
ATOM 2282 O O . VAL A 1 298 ? -0.531 -23.906 -16.110 1.00 89.56 298 VAL A O 1
ATOM 2285 N N . ASP A 1 299 ? 0.863 -23.312 -14.442 1.00 90.00 299 ASP A N 1
ATOM 2286 C CA . ASP A 1 299 ? 1.772 -24.456 -14.456 1.00 90.00 299 ASP A CA 1
ATOM 2287 C C . ASP A 1 299 ? 2.299 -24.708 -13.025 1.00 90.00 299 ASP A C 1
ATOM 2289 O O . ASP A 1 299 ? 2.006 -23.942 -12.102 1.00 90.00 299 ASP A O 1
ATOM 2293 N N . ASP A 1 300 ? 3.099 -25.760 -12.816 1.00 89.12 300 ASP A N 1
ATOM 2294 C CA . ASP A 1 300 ? 3.641 -26.132 -11.494 1.00 89.12 300 ASP A CA 1
ATOM 2295 C C . ASP A 1 300 ? 4.490 -25.029 -10.818 1.00 89.12 300 ASP A C 1
ATOM 2297 O O . ASP A 1 300 ? 4.770 -25.097 -9.615 1.00 89.12 300 ASP A O 1
ATOM 2301 N N . LYS A 1 301 ? 4.909 -23.999 -11.564 1.00 92.69 301 LYS A N 1
ATOM 2302 C CA . LYS A 1 301 ? 5.800 -22.905 -11.149 1.00 92.69 301 LYS A CA 1
ATOM 2303 C C . LYS A 1 301 ? 5.153 -21.517 -11.239 1.00 92.69 301 LYS A C 1
ATOM 2305 O O . LYS A 1 301 ? 5.838 -20.541 -10.939 1.00 92.69 301 LYS A O 1
ATOM 2310 N N . THR A 1 302 ? 3.880 -21.403 -11.628 1.00 93.38 302 THR A N 1
ATOM 2311 C CA . THR A 1 302 ? 3.269 -20.115 -12.011 1.00 93.38 302 THR A CA 1
ATOM 2312 C C . THR A 1 302 ? 1.843 -19.983 -11.480 1.00 93.38 302 THR A C 1
ATOM 2314 O O . THR A 1 302 ? 0.964 -20.776 -11.822 1.00 93.38 302 THR A O 1
ATOM 2317 N N . ILE A 1 303 ? 1.613 -18.964 -10.649 1.00 95.19 303 ILE A N 1
ATOM 2318 C CA . ILE A 1 303 ? 0.304 -18.614 -10.084 1.00 95.19 303 ILE A CA 1
ATOM 2319 C C . ILE A 1 303 ? -0.303 -17.475 -10.907 1.00 95.19 303 ILE A C 1
ATOM 2321 O O . ILE A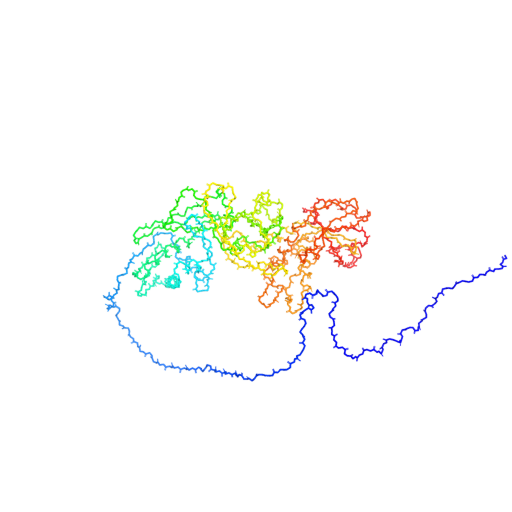 1 303 ? 0.352 -16.457 -11.135 1.00 95.19 303 ILE A O 1
ATOM 2325 N N . LEU A 1 304 ? -1.570 -17.632 -11.288 1.00 94.00 304 LEU A N 1
ATOM 2326 C CA . LEU A 1 304 ? -2.433 -16.515 -11.648 1.00 94.00 304 LEU A CA 1
ATOM 2327 C C . LEU A 1 304 ? -3.013 -15.884 -10.378 1.00 94.00 304 LEU A C 1
ATOM 2329 O O . LEU A 1 304 ? -3.635 -16.571 -9.561 1.00 94.00 304 LEU A O 1
ATOM 2333 N N . TRP A 1 305 ? -2.857 -14.574 -10.272 1.00 95.50 305 TRP A N 1
ATOM 2334 C CA . TRP A 1 305 ? -3.399 -13.710 -9.238 1.00 95.50 305 TRP A CA 1
ATOM 2335 C C . TRP A 1 305 ? -4.496 -12.821 -9.812 1.00 95.50 305 TRP A C 1
ATOM 2337 O O . TRP A 1 305 ? -4.387 -12.343 -10.940 1.00 95.50 305 TRP A O 1
ATOM 2347 N N . HIS A 1 306 ? -5.513 -12.555 -9.004 1.00 94.00 306 HIS A N 1
ATOM 2348 C CA . HIS A 1 306 ? -6.472 -11.489 -9.243 1.00 94.00 306 HIS A CA 1
ATOM 2349 C C . HIS A 1 306 ? -6.182 -10.325 -8.295 1.00 94.00 306 HIS A C 1
ATOM 2351 O O . HIS A 1 306 ? -5.857 -10.553 -7.127 1.00 94.00 306 HIS A O 1
ATOM 2357 N N . LEU A 1 307 ? -6.295 -9.095 -8.797 1.00 94.25 307 LEU A N 1
ATOM 2358 C CA . LEU A 1 307 ? -6.220 -7.878 -7.996 1.00 94.25 307 LEU A CA 1
ATOM 2359 C C . LEU A 1 307 ? -7.630 -7.329 -7.781 1.00 94.25 307 LEU A C 1
ATOM 2361 O O . LEU A 1 307 ? -8.284 -6.919 -8.737 1.00 94.25 307 LEU A O 1
ATOM 2365 N N . GLU A 1 308 ? -8.042 -7.241 -6.524 1.00 92.75 308 GLU A N 1
ATOM 2366 C CA . GLU A 1 308 ? -9.222 -6.484 -6.115 1.00 92.75 308 GLU A CA 1
ATOM 2367 C C . GLU A 1 308 ? -8.803 -5.135 -5.524 1.00 92.75 308 GLU A C 1
ATOM 2369 O O . GLU A 1 308 ? -7.737 -5.003 -4.915 1.00 92.75 308 GLU A O 1
ATOM 2374 N N . VAL A 1 309 ? -9.637 -4.117 -5.733 1.00 91.38 309 VAL A N 1
ATOM 2375 C CA . VAL A 1 309 ? -9.383 -2.727 -5.336 1.00 91.38 309 VAL A CA 1
ATOM 2376 C C . VAL A 1 309 ? -10.645 -2.161 -4.696 1.00 91.38 309 VAL A C 1
ATOM 2378 O O . VAL A 1 309 ? -11.735 -2.308 -5.246 1.00 91.38 309 VAL A O 1
ATOM 2381 N N . ALA A 1 310 ? -10.489 -1.490 -3.558 1.00 89.19 310 ALA A N 1
ATOM 2382 C CA . ALA A 1 310 ? -11.577 -0.814 -2.866 1.00 89.19 310 ALA A CA 1
ATOM 2383 C C . ALA A 1 310 ? -12.227 0.267 -3.750 1.00 89.19 310 ALA A C 1
ATOM 2385 O O . ALA A 1 310 ? -11.544 1.033 -4.436 1.00 89.19 310 ALA A O 1
ATOM 2386 N N . ASN A 1 311 ? -13.556 0.369 -3.693 1.00 86.12 311 ASN A N 1
ATOM 2387 C CA . ASN A 1 311 ? -14.327 1.438 -4.340 1.00 86.12 311 ASN A CA 1
ATOM 2388 C C . ASN A 1 311 ? -14.612 2.625 -3.393 1.00 86.12 311 ASN A C 1
ATOM 2390 O O . ASN A 1 311 ? -15.434 3.483 -3.713 1.00 86.12 311 ASN A O 1
ATOM 2394 N N . HIS A 1 312 ? -13.929 2.663 -2.246 1.00 86.00 312 HIS A N 1
ATOM 2395 C CA . HIS A 1 312 ? -14.093 3.602 -1.138 1.00 86.00 312 HIS A CA 1
ATOM 2396 C C . HIS A 1 312 ? -12.744 3.916 -0.474 1.00 86.00 312 HIS A C 1
ATOM 2398 O O . HIS A 1 312 ? -11.770 3.184 -0.653 1.00 86.00 312 HIS A O 1
ATOM 2404 N N . ASP A 1 313 ? -12.703 4.965 0.350 1.00 81.06 313 ASP A N 1
ATOM 2405 C CA . ASP A 1 313 ? -11.483 5.425 1.030 1.00 81.06 313 ASP A CA 1
ATOM 2406 C C . ASP A 1 313 ? -11.169 4.715 2.367 1.00 81.06 313 ASP A C 1
ATOM 2408 O O . ASP A 1 313 ? -10.130 4.973 2.976 1.00 81.06 313 ASP A O 1
ATOM 2412 N N . SER A 1 314 ? -12.026 3.799 2.830 1.00 83.50 314 SER A N 1
ATOM 2413 C CA . SER A 1 314 ? -11.760 2.933 3.991 1.00 83.50 314 SER A CA 1
ATOM 2414 C C . SER A 1 314 ? -10.948 1.679 3.635 1.00 83.50 314 SER A C 1
ATOM 2416 O O . SER A 1 314 ? -10.993 1.209 2.497 1.00 83.50 314 SER A O 1
ATOM 2418 N N . GLN A 1 315 ? -10.273 1.104 4.638 1.00 84.44 315 GLN A N 1
ATOM 2419 C CA . GLN A 1 315 ? -9.599 -0.202 4.583 1.00 84.44 315 GLN A CA 1
ATOM 2420 C C . GLN A 1 315 ? -10.506 -1.275 3.959 1.00 84.44 315 GLN A C 1
ATOM 2422 O O . GLN A 1 315 ? -11.621 -1.482 4.439 1.00 84.44 315 GLN A O 1
ATOM 2427 N N . ILE A 1 316 ? -10.010 -1.985 2.939 1.00 85.88 316 ILE A N 1
ATOM 2428 C CA . ILE A 1 316 ? -10.731 -3.089 2.286 1.00 85.88 316 ILE A CA 1
ATOM 2429 C C . ILE A 1 316 ? -10.988 -4.236 3.275 1.00 85.88 316 ILE A C 1
ATOM 2431 O O . ILE A 1 316 ? -10.084 -4.653 4.009 1.00 85.88 316 ILE A O 1
ATOM 2435 N N . LYS A 1 317 ? -12.227 -4.736 3.315 1.00 84.69 317 LYS A N 1
ATOM 2436 C CA . LYS A 1 317 ? -12.723 -5.731 4.278 1.00 84.69 317 LYS A CA 1
ATOM 2437 C C . LYS A 1 317 ? -12.999 -7.058 3.574 1.00 84.69 317 LYS A C 1
ATOM 2439 O O . LYS A 1 317 ? -13.481 -7.121 2.447 1.00 84.69 317 LYS A O 1
ATOM 2444 N N . MET A 1 318 ? -12.748 -8.169 4.265 1.00 82.81 318 MET A N 1
ATOM 2445 C CA . MET A 1 318 ? -12.733 -9.498 3.626 1.00 82.81 318 MET A CA 1
ATOM 2446 C C . MET A 1 318 ? -14.067 -9.921 2.995 1.00 82.81 318 MET A C 1
ATOM 2448 O O . MET A 1 318 ? -14.069 -10.716 2.064 1.00 82.81 318 MET A O 1
ATOM 2452 N N . HIS A 1 319 ? -15.201 -9.394 3.464 1.00 82.75 319 HIS A N 1
ATOM 2453 C CA . HIS A 1 319 ? -16.518 -9.707 2.904 1.00 82.75 319 HIS A CA 1
ATOM 2454 C C . HIS A 1 319 ? -16.851 -8.910 1.626 1.00 82.75 319 HIS A C 1
ATOM 2456 O O . HIS A 1 319 ? -17.787 -9.273 0.909 1.00 82.75 319 HIS A O 1
ATOM 2462 N N . GLU A 1 320 ? -16.096 -7.857 1.306 1.00 87.19 320 GLU A N 1
ATOM 2463 C CA . GLU A 1 320 ? -16.216 -7.105 0.050 1.00 87.19 320 GLU A CA 1
ATOM 2464 C C . GLU A 1 320 ? -15.612 -7.912 -1.106 1.00 87.19 320 GLU A C 1
ATOM 2466 O O . GLU A 1 320 ? -16.262 -8.060 -2.143 1.00 87.19 320 GLU A O 1
ATOM 2471 N N . LEU A 1 321 ? -14.456 -8.550 -0.869 1.00 88.50 321 LEU A N 1
ATOM 2472 C CA . LEU A 1 321 ? -13.713 -9.372 -1.834 1.00 88.50 321 LEU A CA 1
ATOM 2473 C C . LEU A 1 321 ? -14.618 -10.358 -2.588 1.00 88.50 321 LEU A C 1
ATOM 2475 O O . LEU A 1 321 ? -15.397 -11.111 -1.999 1.00 88.50 321 LEU A O 1
ATOM 2479 N N . SER A 1 322 ? -14.548 -10.322 -3.910 1.00 89.88 322 SER A N 1
ATOM 2480 C CA . SER A 1 322 ? -15.386 -11.067 -4.844 1.00 89.88 322 SER A CA 1
ATOM 2481 C C . SER A 1 322 ? -14.773 -12.412 -5.230 1.00 89.88 322 SER A C 1
ATOM 2483 O O . SER A 1 322 ? -15.487 -13.416 -5.239 1.00 89.88 322 SER A O 1
ATOM 2485 N N . ALA A 1 323 ? -13.457 -12.485 -5.446 1.00 87.81 323 ALA A N 1
ATOM 2486 C CA . ALA A 1 323 ? -12.794 -13.706 -5.903 1.00 87.81 323 ALA A CA 1
ATOM 2487 C C . ALA A 1 323 ? -12.828 -14.826 -4.848 1.00 87.81 323 ALA A C 1
ATOM 2489 O O . ALA A 1 323 ? -12.946 -16.003 -5.195 1.00 87.81 323 ALA A O 1
ATOM 2490 N N . ILE A 1 324 ? -12.813 -14.479 -3.553 1.00 87.44 324 ILE A N 1
ATOM 2491 C CA . ILE A 1 324 ? -12.906 -15.471 -2.468 1.00 87.44 324 ILE A CA 1
ATOM 2492 C C . ILE A 1 324 ? -14.306 -16.084 -2.308 1.00 87.44 324 ILE A C 1
ATOM 2494 O O . ILE A 1 324 ? -14.439 -17.097 -1.630 1.00 87.44 324 ILE A O 1
ATOM 2498 N N . LYS A 1 325 ? -15.343 -15.490 -2.921 1.00 87.44 325 LYS A N 1
ATOM 2499 C CA . LYS A 1 325 ? -16.724 -16.014 -2.917 1.00 87.44 325 LYS A CA 1
ATOM 2500 C C . LYS A 1 325 ? -16.921 -17.137 -3.947 1.00 87.44 325 LYS A C 1
ATOM 2502 O O . LYS A 1 325 ? -17.963 -17.789 -3.948 1.00 87.44 325 LYS A O 1
ATOM 2507 N N . GLY A 1 326 ? -15.938 -17.342 -4.829 1.00 84.94 326 GLY A N 1
ATOM 2508 C CA . GLY A 1 326 ? -15.880 -18.421 -5.811 1.00 84.94 326 GLY A CA 1
ATOM 2509 C C . GLY A 1 326 ? -14.812 -19.471 -5.483 1.00 84.94 326 GLY A C 1
ATOM 2510 O O . GLY A 1 326 ? -14.385 -19.634 -4.343 1.00 84.94 326 GLY A O 1
ATOM 2511 N N . ILE A 1 327 ? -14.364 -20.201 -6.507 1.00 85.81 327 ILE A N 1
ATOM 2512 C CA . ILE A 1 327 ? -13.272 -21.177 -6.386 1.00 85.81 327 ILE A CA 1
ATOM 2513 C C . ILE A 1 327 ? -11.934 -20.466 -6.628 1.00 85.81 327 ILE A C 1
ATOM 2515 O O . ILE A 1 327 ? -11.714 -19.916 -7.704 1.00 85.81 327 ILE A O 1
ATOM 2519 N N . TRP A 1 328 ? -11.029 -20.531 -5.649 1.00 92.69 328 TRP A N 1
ATOM 2520 C CA . TRP A 1 328 ? -9.697 -19.913 -5.694 1.00 92.69 328 TRP A CA 1
ATOM 2521 C C . TRP A 1 328 ? -8.602 -20.847 -5.138 1.00 92.69 328 TRP A C 1
ATOM 2523 O O . TRP A 1 328 ? -8.888 -21.897 -4.553 1.00 92.69 328 TRP A O 1
ATOM 2533 N N . LEU A 1 329 ? -7.330 -20.499 -5.354 1.00 93.00 329 LEU A N 1
ATOM 2534 C CA . LEU A 1 329 ? -6.173 -21.366 -5.111 1.00 93.00 329 LEU A CA 1
ATOM 2535 C C . LEU A 1 329 ? -5.585 -21.172 -3.709 1.00 93.00 329 LEU A C 1
ATOM 2537 O O . LEU A 1 329 ? -4.827 -20.243 -3.439 1.00 93.00 329 LEU A O 1
ATOM 2541 N N . LYS A 1 330 ? -5.866 -22.123 -2.824 1.00 93.81 330 LYS A N 1
ATOM 2542 C CA . LYS A 1 330 ? -5.511 -22.029 -1.406 1.00 93.81 330 LYS A CA 1
ATOM 2543 C C . LYS A 1 330 ? -4.105 -22.561 -1.108 1.00 93.81 330 LYS A C 1
ATOM 2545 O O . LYS A 1 330 ? -3.844 -23.758 -1.214 1.00 93.81 330 LYS A O 1
ATOM 2550 N N . PHE A 1 331 ? -3.211 -21.673 -0.669 1.00 92.50 331 PHE A N 1
ATOM 2551 C CA . PHE A 1 331 ? -1.902 -22.012 -0.092 1.00 92.50 331 PHE A CA 1
ATOM 2552 C C . PHE A 1 331 ? -1.844 -21.658 1.394 1.00 92.50 331 PHE A C 1
ATOM 2554 O O . PHE A 1 331 ? -2.300 -20.589 1.778 1.00 92.50 331 PHE A O 1
ATOM 2561 N N . LYS A 1 332 ? -1.200 -22.498 2.216 1.00 88.94 332 LYS A N 1
ATOM 2562 C CA . LYS A 1 332 ? -1.073 -22.270 3.670 1.00 88.94 332 LYS A CA 1
ATOM 2563 C C . LYS A 1 332 ? 0.156 -21.462 4.104 1.00 88.94 332 LYS A C 1
ATOM 2565 O O . LYS A 1 332 ? 0.257 -21.109 5.273 1.00 88.94 332 LYS A O 1
ATOM 2570 N N . THR A 1 333 ? 1.119 -21.203 3.214 1.00 88.25 333 THR A N 1
ATOM 2571 C CA . THR A 1 333 ? 2.382 -20.530 3.573 1.00 88.25 333 THR A CA 1
ATOM 2572 C C . THR A 1 333 ? 2.819 -19.509 2.526 1.00 88.25 333 THR A C 1
ATOM 2574 O O . THR A 1 333 ? 2.730 -19.747 1.320 1.00 88.25 333 THR A O 1
ATOM 2577 N N . LEU A 1 334 ? 3.364 -18.380 2.994 1.00 87.75 334 LEU A N 1
ATOM 2578 C CA . LEU A 1 334 ? 3.897 -17.322 2.130 1.00 87.75 334 LEU A CA 1
ATOM 2579 C C . LEU A 1 334 ? 5.087 -17.812 1.285 1.00 87.75 334 LEU A C 1
ATOM 2581 O O . LEU A 1 334 ? 5.242 -17.404 0.139 1.00 87.75 334 LEU A O 1
ATOM 2585 N N . GLY A 1 335 ? 5.886 -18.748 1.813 1.00 88.94 335 GLY A N 1
ATOM 2586 C CA . GLY A 1 335 ? 6.980 -19.381 1.072 1.00 88.94 335 GLY A CA 1
ATOM 2587 C C . GLY A 1 335 ? 6.508 -20.173 -0.153 1.00 88.94 335 GLY A C 1
ATOM 2588 O O . GLY A 1 335 ? 7.159 -20.119 -1.193 1.00 88.94 335 GLY A O 1
ATOM 2589 N N . ALA A 1 336 ? 5.353 -20.848 -0.082 1.00 89.12 336 ALA A N 1
ATOM 2590 C CA . ALA A 1 336 ? 4.796 -21.560 -1.232 1.00 89.12 336 ALA A CA 1
ATOM 2591 C C . ALA A 1 336 ? 4.350 -20.595 -2.346 1.00 89.12 336 ALA A C 1
ATOM 2593 O O . ALA A 1 336 ? 4.589 -20.879 -3.520 1.00 89.12 336 ALA A O 1
ATOM 2594 N N . LEU A 1 337 ? 3.780 -19.443 -1.973 1.00 92.25 337 LEU A N 1
ATOM 2595 C CA . LEU A 1 337 ? 3.412 -18.359 -2.891 1.00 92.25 337 LEU A CA 1
ATOM 2596 C C . LEU A 1 337 ? 4.659 -17.738 -3.541 1.00 92.25 337 LEU A C 1
ATOM 2598 O O . LEU A 1 337 ? 4.773 -17.726 -4.764 1.00 92.25 337 LEU A O 1
ATOM 2602 N N . LYS A 1 338 ? 5.640 -17.329 -2.724 1.00 92.06 338 LYS A N 1
ATOM 2603 C CA . LYS A 1 338 ? 6.914 -16.736 -3.166 1.00 92.06 338 LYS A CA 1
ATOM 2604 C C . LYS A 1 338 ? 7.785 -17.686 -4.004 1.00 92.06 338 LYS A C 1
ATOM 2606 O O . LYS A 1 338 ? 8.636 -17.226 -4.756 1.00 92.06 338 LYS A O 1
ATOM 2611 N N . SER A 1 339 ? 7.572 -19.002 -3.917 1.00 90.12 339 SER A N 1
ATOM 2612 C CA . SER A 1 339 ? 8.278 -20.002 -4.740 1.00 90.12 339 SER A CA 1
ATOM 2613 C C . SER A 1 339 ? 7.859 -20.040 -6.220 1.00 90.12 339 SER A C 1
ATOM 2615 O O . SER A 1 339 ? 8.413 -20.833 -6.984 1.00 90.12 339 SER A O 1
ATOM 2617 N N . LYS A 1 340 ? 6.858 -19.246 -6.627 1.00 91.62 340 LYS A N 1
ATOM 2618 C CA . LYS A 1 340 ? 6.233 -19.301 -7.955 1.00 91.62 340 LYS A CA 1
ATOM 2619 C C . LYS A 1 340 ? 6.204 -17.926 -8.621 1.00 91.62 340 LYS A C 1
ATOM 2621 O O . LYS A 1 340 ? 6.079 -16.905 -7.953 1.00 91.62 340 LYS A O 1
ATOM 2626 N N . ARG A 1 341 ? 6.281 -17.917 -9.955 1.00 91.50 341 ARG A N 1
ATOM 2627 C CA . ARG A 1 341 ? 6.082 -16.717 -10.780 1.00 91.50 341 ARG A CA 1
ATOM 2628 C C . ARG A 1 341 ? 4.659 -16.191 -10.594 1.00 91.50 341 ARG A C 1
ATOM 2630 O O . ARG A 1 341 ? 3.728 -16.996 -10.493 1.00 91.50 341 ARG A O 1
ATOM 2637 N N . ALA A 1 342 ? 4.493 -14.873 -10.609 1.00 94.12 342 ALA A N 1
ATOM 2638 C CA . ALA A 1 342 ? 3.188 -14.231 -10.591 1.00 94.12 342 ALA A CA 1
ATOM 2639 C C . ALA A 1 342 ? 2.797 -13.736 -11.992 1.00 94.12 342 ALA A C 1
ATOM 2641 O O . ALA A 1 342 ? 3.565 -13.038 -12.655 1.00 94.12 342 ALA A O 1
ATOM 2642 N N . LEU A 1 343 ? 1.584 -14.096 -12.411 1.00 93.56 343 LEU A N 1
ATOM 2643 C CA . LEU A 1 343 ? 0.840 -13.448 -13.490 1.00 93.56 343 LEU A CA 1
ATOM 2644 C C . LEU A 1 343 ? -0.403 -12.800 -12.871 1.00 93.56 343 LEU A C 1
ATOM 2646 O O . LEU A 1 343 ? -1.086 -13.472 -12.103 1.00 93.56 343 LEU A O 1
ATOM 2650 N N . VAL A 1 344 ? -0.723 -11.545 -13.191 1.00 92.75 344 VAL A N 1
ATOM 2651 C CA . VAL A 1 344 ? -1.931 -10.861 -12.681 1.00 92.75 344 VAL A CA 1
ATOM 2652 C C . VAL A 1 344 ? -2.922 -10.618 -13.822 1.00 92.75 344 VAL A C 1
ATOM 2654 O O . VAL A 1 344 ? -2.535 -10.016 -14.825 1.00 92.75 344 VAL A O 1
ATOM 2657 N N . ASP A 1 345 ? -4.173 -11.088 -13.690 1.00 88.88 345 ASP A N 1
ATOM 2658 C CA . ASP A 1 345 ? -5.283 -10.816 -14.630 1.00 88.88 345 ASP A CA 1
ATOM 2659 C C . ASP A 1 345 ? -6.684 -11.168 -14.044 1.00 88.88 345 ASP A C 1
ATOM 2661 O O . ASP A 1 345 ? -6.801 -11.647 -12.914 1.00 88.88 345 ASP A O 1
ATOM 2665 N N . GLN A 1 346 ? -7.772 -10.908 -14.781 1.00 76.31 346 GLN A N 1
ATOM 2666 C CA . GLN A 1 346 ? -9.140 -11.315 -14.418 1.00 76.31 346 GLN A CA 1
ATOM 2667 C C . GLN A 1 346 ? -9.378 -12.830 -14.586 1.00 76.31 346 GLN A C 1
ATOM 2669 O O . GLN A 1 346 ? -8.804 -13.511 -15.436 1.00 76.31 346 GLN A O 1
ATOM 2674 N N . THR A 1 347 ? -10.275 -13.354 -13.753 1.00 59.06 347 THR A N 1
ATOM 2675 C CA . THR A 1 347 ? -10.694 -14.759 -13.645 1.00 59.06 347 THR A CA 1
ATOM 2676 C C . THR A 1 347 ? -11.438 -15.304 -14.875 1.00 59.06 347 THR A C 1
ATOM 2678 O O . THR A 1 347 ? -11.260 -16.465 -15.250 1.00 59.06 347 THR A O 1
ATOM 2681 N N . ASP A 1 348 ? -12.259 -14.476 -15.522 1.00 55.12 348 ASP A N 1
ATOM 2682 C CA . ASP A 1 348 ? -13.468 -14.938 -16.232 1.00 55.12 348 ASP A CA 1
ATOM 2683 C C . ASP A 1 348 ? -13.257 -15.374 -17.695 1.00 55.12 348 ASP A C 1
ATOM 2685 O O . ASP A 1 348 ? -14.202 -15.756 -18.386 1.00 55.12 348 ASP A O 1
ATOM 2689 N N . HIS A 1 349 ? -12.021 -15.338 -18.197 1.00 45.91 349 HIS A N 1
ATOM 2690 C CA . HIS A 1 349 ? -11.693 -15.702 -19.586 1.00 45.91 349 HIS A CA 1
ATOM 2691 C C . HIS A 1 349 ? -10.904 -17.021 -19.723 1.00 45.91 349 HIS A C 1
ATOM 2693 O O . HIS A 1 349 ? -10.560 -17.438 -20.830 1.00 45.91 349 HIS A O 1
ATOM 2699 N N . LEU A 1 350 ? -10.613 -17.710 -18.614 1.00 45.97 350 LEU A N 1
ATOM 2700 C CA . LEU A 1 350 ? -9.531 -18.707 -18.550 1.00 45.97 350 LEU A CA 1
ATOM 2701 C C . LEU A 1 350 ? -9.955 -20.184 -18.577 1.00 45.97 350 LEU A C 1
ATOM 2703 O O . LEU A 1 350 ? -9.142 -21.064 -18.262 1.00 45.97 350 LEU A O 1
ATOM 2707 N N . GLU A 1 351 ? -11.185 -20.477 -19.004 1.00 40.72 351 GLU A N 1
ATOM 2708 C CA . GLU A 1 351 ? -11.604 -21.846 -19.345 1.00 40.72 351 GLU A CA 1
ATOM 2709 C C . GLU A 1 351 ? -11.136 -22.294 -20.742 1.00 40.72 351 GLU A C 1
ATOM 2711 O O . GLU A 1 351 ? -10.936 -23.487 -20.962 1.00 40.72 351 GLU A O 1
ATOM 2716 N N . PHE A 1 352 ? -10.931 -21.368 -21.691 1.00 33.28 352 PHE A N 1
ATOM 2717 C CA . PHE A 1 352 ? -10.928 -21.717 -23.123 1.00 33.28 352 PHE A CA 1
ATOM 2718 C C . PHE A 1 352 ? -9.562 -21.809 -23.831 1.00 33.28 352 PHE A C 1
ATOM 2720 O O . PHE A 1 352 ? -9.489 -22.401 -24.908 1.00 33.28 352 PHE A O 1
ATOM 2727 N N . VAL A 1 353 ? -8.489 -21.225 -23.283 1.00 35.59 353 VAL A N 1
ATOM 2728 C CA . VAL A 1 353 ? -7.266 -20.937 -24.073 1.00 35.59 353 VAL A CA 1
ATOM 2729 C C . VAL A 1 353 ? -6.165 -22.007 -23.964 1.00 35.59 353 VAL A C 1
ATOM 2731 O O . VAL A 1 353 ? -5.462 -22.258 -24.941 1.00 35.59 353 VAL A O 1
ATOM 2734 N N . TRP A 1 354 ? -6.008 -22.683 -22.819 1.00 34.97 354 TRP A N 1
ATOM 2735 C CA . TRP A 1 354 ? -4.787 -23.455 -22.523 1.00 34.97 354 TRP A CA 1
ATOM 2736 C C . TRP A 1 354 ? -5.013 -24.974 -22.425 1.00 34.97 354 TRP A C 1
ATOM 2738 O O . TRP A 1 354 ? -5.593 -25.477 -21.462 1.00 34.97 354 TRP A O 1
ATOM 2748 N N . ARG A 1 355 ? -4.496 -25.729 -23.409 1.00 27.67 355 ARG A N 1
ATOM 2749 C CA . ARG A 1 355 ? -4.388 -27.203 -23.358 1.00 27.67 355 ARG A CA 1
ATOM 2750 C C . ARG A 1 355 ? -3.041 -27.642 -22.758 1.00 27.67 355 ARG A C 1
ATOM 2752 O O . ARG A 1 355 ? -2.013 -27.022 -23.002 1.00 27.67 355 ARG A O 1
ATOM 2759 N N . LYS A 1 356 ? -3.074 -28.734 -21.986 1.00 28.94 356 LYS A N 1
ATOM 2760 C CA . LYS A 1 356 ? -1.956 -29.309 -21.204 1.00 28.94 356 LYS A CA 1
ATOM 2761 C C . LYS A 1 356 ? -0.766 -29.777 -22.064 1.00 28.94 356 LYS A C 1
ATOM 2763 O O . LYS A 1 356 ? -0.976 -30.255 -23.178 1.00 28.94 356 LYS A O 1
ATOM 2768 N N . PRO A 1 357 ? 0.449 -29.788 -21.488 1.00 28.34 357 PRO A N 1
ATOM 2769 C CA . PRO A 1 357 ? 1.092 -31.074 -21.158 1.00 28.34 357 PRO A CA 1
ATOM 2770 C C . PRO A 1 357 ? 1.309 -31.259 -19.635 1.00 28.34 357 PRO A C 1
ATOM 2772 O O . PRO A 1 357 ? 0.620 -30.622 -18.842 1.00 28.34 357 PRO A O 1
ATOM 2775 N N . ALA A 1 358 ? 2.139 -32.223 -19.209 1.00 23.86 358 ALA A N 1
ATOM 2776 C CA . ALA A 1 358 ? 1.983 -32.902 -17.914 1.00 23.86 358 ALA A CA 1
ATOM 2777 C C . ALA A 1 358 ? 3.257 -33.044 -17.048 1.00 23.86 358 ALA A C 1
ATOM 2779 O O . ALA A 1 358 ? 4.325 -33.326 -17.577 1.00 23.86 358 ALA A O 1
ATOM 2780 N N . VAL A 1 359 ? 3.044 -32.968 -15.722 1.00 27.25 359 VAL A N 1
ATOM 2781 C CA . VAL A 1 359 ? 3.654 -33.751 -14.615 1.00 27.25 359 VAL A CA 1
ATOM 2782 C C . VAL A 1 359 ? 5.185 -33.902 -14.569 1.00 27.25 359 VAL A C 1
ATOM 2784 O O . VAL A 1 359 ? 5.753 -34.616 -15.384 1.00 27.25 359 VAL A O 1
ATOM 2787 N N . TYR A 1 360 ? 5.809 -33.428 -13.478 1.00 23.11 360 TYR A N 1
ATOM 2788 C CA . TYR A 1 360 ? 6.639 -34.264 -12.577 1.00 23.11 360 TYR A CA 1
ATOM 2789 C C . TYR A 1 360 ? 6.837 -33.593 -11.194 1.00 23.11 360 TYR A C 1
ATOM 2791 O O . TYR A 1 360 ? 6.303 -32.517 -10.942 1.00 23.11 360 TYR A O 1
ATOM 2799 N N . SER A 1 361 ? 7.487 -34.274 -10.241 1.00 20.92 361 SER A N 1
ATOM 2800 C CA . SER A 1 361 ? 7.113 -34.210 -8.814 1.00 20.92 361 SER A CA 1
ATOM 2801 C C . SER A 1 361 ? 8.216 -33.846 -7.802 1.00 20.92 361 SER A C 1
ATOM 2803 O O . SER A 1 361 ? 9.340 -34.317 -7.932 1.00 20.92 361 SER A O 1
ATOM 2805 N N . HIS A 1 362 ? 7.789 -33.207 -6.700 1.00 22.44 362 HIS A N 1
ATOM 2806 C CA . HIS A 1 362 ? 8.409 -33.129 -5.357 1.00 22.44 362 HIS A CA 1
ATOM 2807 C C . HIS A 1 362 ? 9.770 -32.431 -5.150 1.00 22.44 362 HIS A C 1
ATOM 2809 O O . HIS A 1 362 ? 10.760 -32.733 -5.800 1.00 22.44 362 HIS A O 1
ATOM 2815 N N . ILE A 1 363 ? 9.826 -31.625 -4.077 1.00 22.03 363 ILE A N 1
ATOM 2816 C CA . ILE A 1 363 ? 10.827 -31.665 -2.988 1.00 22.03 363 ILE A CA 1
ATOM 2817 C C . ILE A 1 363 ? 10.183 -31.016 -1.740 1.00 22.03 363 ILE A C 1
ATOM 2819 O O . ILE A 1 363 ? 9.352 -30.119 -1.877 1.00 22.03 363 ILE A O 1
ATOM 2823 N N . ASN A 1 364 ? 10.531 -31.482 -0.534 1.00 19.20 364 ASN A N 1
ATOM 2824 C CA . ASN A 1 364 ? 10.031 -30.961 0.750 1.00 19.20 364 ASN A CA 1
ATOM 2825 C C . ASN A 1 364 ? 11.085 -30.092 1.457 1.00 19.20 364 ASN A C 1
ATOM 2827 O O . ASN A 1 364 ? 12.257 -30.459 1.435 1.00 19.20 364 ASN A O 1
ATOM 2831 N N . CYS A 1 365 ? 10.657 -29.065 2.207 1.00 21.89 365 CYS A N 1
ATOM 2832 C CA . CYS A 1 365 ? 11.220 -28.740 3.533 1.00 21.89 365 CYS A CA 1
ATOM 2833 C C . CYS A 1 365 ? 10.304 -27.789 4.347 1.00 21.89 365 CYS A C 1
ATOM 2835 O O . CYS A 1 365 ? 9.316 -27.282 3.819 1.00 21.89 365 CYS A O 1
ATOM 2837 N N . ALA A 1 366 ? 10.637 -27.553 5.623 1.00 19.72 366 ALA A N 1
ATOM 2838 C CA . ALA A 1 366 ? 9.954 -26.644 6.570 1.00 19.72 366 ALA A CA 1
ATOM 2839 C C . ALA A 1 366 ? 10.970 -25.598 7.131 1.00 19.72 366 ALA A C 1
ATOM 2841 O O . ALA A 1 366 ? 11.957 -25.356 6.443 1.00 19.72 366 ALA A O 1
ATOM 2842 N N . LEU A 1 367 ? 10.881 -24.900 8.280 1.00 26.77 367 LEU A N 1
ATOM 2843 C CA . LEU A 1 367 ? 10.072 -24.896 9.527 1.00 26.77 367 LEU A CA 1
ATOM 2844 C C . LEU A 1 367 ? 10.385 -23.519 10.217 1.00 26.77 367 LEU A C 1
ATOM 2846 O O . LEU A 1 367 ? 11.525 -23.086 10.094 1.00 26.77 367 LEU A O 1
ATOM 2850 N N . GLN A 1 368 ? 9.548 -22.742 10.929 1.00 26.88 368 GLN A N 1
ATOM 2851 C CA . GLN A 1 368 ? 8.134 -22.810 11.345 1.00 26.88 368 GLN A CA 1
ATOM 2852 C C . GLN A 1 368 ? 7.511 -21.383 11.487 1.00 26.88 368 GLN A C 1
ATOM 2854 O O . GLN A 1 368 ? 8.063 -20.395 11.016 1.00 26.88 368 GLN A O 1
ATOM 2859 N N . LEU A 1 369 ? 6.351 -21.302 12.154 1.00 28.89 369 LEU A N 1
ATOM 2860 C CA . LEU A 1 369 ? 5.683 -20.133 12.756 1.00 28.89 369 LEU A CA 1
ATOM 2861 C C . LEU A 1 369 ? 6.535 -19.305 13.749 1.00 28.89 369 LEU A C 1
ATOM 2863 O O . LEU A 1 369 ? 7.290 -19.886 14.523 1.00 28.89 369 LEU A O 1
ATOM 2867 N N . GLY A 1 370 ? 6.264 -17.992 13.852 1.00 23.39 370 GLY A N 1
ATOM 2868 C CA . GLY A 1 370 ? 6.678 -17.160 14.998 1.00 23.39 370 GLY A CA 1
ATOM 2869 C C . GLY A 1 370 ? 6.736 -15.649 14.723 1.00 23.39 370 GLY A C 1
ATOM 2870 O O . GLY A 1 370 ? 7.817 -15.125 14.489 1.00 23.39 370 GLY A O 1
ATOM 2871 N N . GLY A 1 371 ? 5.593 -14.952 14.789 1.00 27.08 371 GLY A N 1
ATOM 2872 C CA . GLY A 1 371 ? 5.488 -13.499 14.559 1.00 27.08 371 GLY A CA 1
ATOM 2873 C C . GLY A 1 371 ? 5.291 -13.112 13.085 1.00 27.08 371 GLY A C 1
ATOM 2874 O O . GLY A 1 371 ? 6.035 -13.550 12.210 1.00 27.08 371 GLY A O 1
ATOM 2875 N N . GLN A 1 372 ? 4.276 -12.291 12.791 1.00 36.41 372 GLN A N 1
ATOM 2876 C CA . GLN A 1 372 ? 4.106 -11.695 11.461 1.00 36.41 372 GLN A CA 1
ATOM 2877 C C . GLN A 1 372 ? 4.960 -10.427 11.357 1.00 36.41 372 GLN A C 1
ATOM 2879 O O . GLN A 1 372 ? 4.571 -9.375 11.856 1.00 36.41 372 GLN A O 1
ATOM 2884 N N . ALA A 1 373 ? 6.110 -10.517 10.687 1.00 31.89 373 ALA A N 1
ATOM 2885 C CA . ALA A 1 373 ? 6.814 -9.327 10.221 1.00 31.89 373 ALA A CA 1
ATOM 2886 C C . ALA A 1 373 ? 5.974 -8.638 9.130 1.00 31.89 373 ALA A C 1
ATOM 2888 O O . ALA A 1 373 ? 5.632 -9.270 8.126 1.00 31.89 373 ALA A O 1
ATOM 2889 N N . GLY A 1 374 ? 5.640 -7.361 9.331 1.00 36.97 374 GLY A N 1
ATOM 2890 C CA . GLY A 1 374 ? 5.032 -6.527 8.292 1.00 36.97 374 GLY A CA 1
ATOM 2891 C C . GLY A 1 374 ? 5.989 -6.361 7.111 1.00 36.97 374 GLY A C 1
ATOM 2892 O O . GLY A 1 374 ? 7.201 -6.249 7.299 1.00 36.97 374 GLY A O 1
ATOM 2893 N N . LEU A 1 375 ? 5.464 -6.376 5.885 1.00 38.25 375 LEU A N 1
ATOM 2894 C CA . LEU A 1 375 ? 6.287 -6.342 4.675 1.00 38.25 375 LEU A CA 1
ATOM 2895 C C . LEU A 1 375 ? 6.652 -4.900 4.291 1.00 38.25 375 LEU A C 1
ATOM 2897 O O . LEU A 1 375 ? 6.129 -4.341 3.329 1.00 38.25 375 LEU A O 1
ATOM 2901 N N . THR A 1 376 ? 7.556 -4.287 5.059 1.00 33.06 376 THR A N 1
ATOM 2902 C CA . THR A 1 376 ? 8.004 -2.910 4.814 1.00 33.06 376 THR A CA 1
ATOM 2903 C C . THR A 1 376 ? 8.835 -2.815 3.534 1.00 33.06 376 THR A C 1
ATOM 2905 O O . THR A 1 376 ? 9.992 -3.235 3.484 1.00 33.06 376 THR A O 1
ATOM 2908 N N . PHE A 1 377 ? 8.261 -2.182 2.512 1.00 38.00 377 PHE A N 1
ATOM 2909 C CA . PHE A 1 377 ? 8.943 -1.806 1.277 1.00 38.00 377 PHE A CA 1
ATOM 2910 C C . PHE A 1 377 ? 8.706 -0.318 0.970 1.00 38.00 377 PHE A C 1
ATOM 2912 O O . PHE A 1 377 ? 7.595 0.183 1.137 1.00 38.00 377 PHE A O 1
ATOM 2919 N N . ASP A 1 378 ? 9.721 0.384 0.462 1.00 30.94 378 ASP A N 1
ATOM 2920 C CA . ASP A 1 378 ? 9.577 1.730 -0.107 1.00 30.94 378 ASP A CA 1
ATOM 2921 C C . ASP A 1 378 ? 10.159 1.746 -1.528 1.00 30.94 378 ASP A C 1
ATOM 2923 O O . ASP A 1 378 ? 11.372 1.639 -1.702 1.00 30.94 378 ASP A O 1
ATOM 2927 N N . ILE A 1 379 ? 9.306 1.939 -2.539 1.00 40.91 379 ILE A N 1
ATOM 2928 C CA . ILE A 1 379 ? 9.719 2.408 -3.868 1.00 40.91 379 ILE A CA 1
ATOM 2929 C C . ILE A 1 379 ? 8.833 3.601 -4.235 1.00 40.91 379 ILE A C 1
ATOM 2931 O O . ILE A 1 379 ? 7.605 3.511 -4.206 1.00 40.91 379 ILE A O 1
ATOM 2935 N N . THR A 1 380 ? 9.453 4.731 -4.570 1.00 36.31 380 THR A N 1
ATOM 2936 C CA . THR A 1 380 ? 8.753 5.970 -4.931 1.00 36.31 380 THR A CA 1
ATOM 2937 C C . THR A 1 380 ? 8.628 6.063 -6.447 1.00 36.31 380 THR A C 1
ATOM 2939 O O . THR A 1 380 ? 9.620 6.330 -7.121 1.00 36.31 380 THR A O 1
ATOM 2942 N N . ILE A 1 381 ? 7.424 5.867 -6.996 1.00 52.62 381 ILE A N 1
ATOM 2943 C CA . ILE A 1 381 ? 7.187 5.970 -8.445 1.00 52.62 381 ILE A CA 1
ATOM 2944 C C . ILE A 1 381 ? 5.915 6.765 -8.734 1.00 52.62 381 ILE A C 1
ATOM 2946 O O . ILE A 1 381 ? 4.824 6.392 -8.313 1.00 52.62 381 ILE A O 1
ATOM 2950 N N . ASN A 1 382 ? 6.051 7.823 -9.533 1.00 45.34 382 ASN A N 1
ATOM 2951 C CA . ASN A 1 382 ? 4.976 8.767 -9.875 1.00 45.34 382 ASN A CA 1
ATOM 2952 C C . ASN A 1 382 ? 3.924 8.206 -10.863 1.00 45.34 382 ASN A C 1
ATOM 2954 O O . ASN A 1 382 ? 3.150 8.966 -11.438 1.00 45.34 382 ASN A O 1
ATOM 2958 N N . THR A 1 383 ? 3.934 6.895 -11.115 1.00 56.91 383 THR A N 1
ATOM 2959 C CA . THR A 1 383 ? 3.021 6.174 -12.019 1.00 56.91 383 THR A CA 1
ATOM 2960 C C . THR A 1 383 ? 2.133 5.161 -11.299 1.00 56.91 383 THR A C 1
ATOM 2962 O O . THR A 1 383 ? 1.127 4.736 -11.868 1.00 56.91 383 THR A O 1
ATOM 2965 N N . LEU A 1 384 ? 2.474 4.772 -10.066 1.00 70.56 384 LEU A N 1
ATOM 2966 C CA . LEU A 1 384 ? 1.689 3.829 -9.271 1.00 70.56 384 LEU A CA 1
ATOM 2967 C C . LEU A 1 384 ? 0.478 4.528 -8.651 1.00 70.56 384 LEU A C 1
ATOM 2969 O O . LEU A 1 384 ? 0.592 5.620 -8.094 1.00 70.56 384 LEU A O 1
ATOM 2973 N N . ARG A 1 385 ? -0.688 3.879 -8.715 1.00 70.25 385 ARG A N 1
ATOM 2974 C CA . ARG A 1 385 ? -1.914 4.371 -8.073 1.00 70.25 385 ARG A CA 1
ATOM 2975 C C . ARG A 1 385 ? -1.796 4.295 -6.551 1.00 70.25 385 ARG A C 1
ATOM 2977 O O . ARG A 1 385 ? -2.153 5.251 -5.860 1.00 70.25 385 ARG A O 1
ATOM 2984 N N . PHE A 1 386 ? -1.255 3.191 -6.045 1.00 75.88 386 PHE A N 1
ATOM 2985 C CA . PHE A 1 386 ? -1.088 2.925 -4.619 1.00 75.88 386 PHE A CA 1
ATOM 2986 C C . PHE A 1 386 ? 0.348 3.195 -4.167 1.00 75.88 386 PHE A C 1
ATOM 2988 O O . PHE A 1 386 ? 1.302 3.032 -4.923 1.00 75.88 386 PHE A O 1
ATOM 2995 N N . SER A 1 387 ? 0.506 3.610 -2.915 1.00 73.31 387 SER A N 1
ATOM 2996 C CA . SER A 1 387 ? 1.791 3.626 -2.213 1.00 73.31 387 SER A CA 1
ATOM 2997 C C . SER A 1 387 ? 1.524 3.730 -0.719 1.00 73.31 387 SER A C 1
ATOM 2999 O O . SER A 1 387 ? 0.544 4.357 -0.322 1.00 73.31 387 SER A O 1
ATOM 3001 N N . ALA A 1 388 ? 2.416 3.205 0.122 1.00 72.44 388 ALA A N 1
ATOM 3002 C CA . ALA A 1 388 ? 2.243 3.256 1.575 1.00 72.44 388 ALA A CA 1
ATOM 3003 C C . ALA A 1 388 ? 1.997 4.690 2.103 1.00 72.44 388 ALA A C 1
ATOM 3005 O O . ALA A 1 388 ? 1.259 4.882 3.063 1.00 72.44 388 ALA A O 1
ATOM 3006 N N . THR A 1 389 ? 2.562 5.721 1.462 1.00 80.44 389 THR A N 1
ATOM 3007 C CA . THR A 1 389 ? 2.316 7.132 1.821 1.00 80.44 389 THR A CA 1
ATOM 3008 C C . THR A 1 389 ? 0.912 7.614 1.431 1.00 80.44 389 THR A C 1
ATOM 3010 O O . THR A 1 389 ? 0.308 8.367 2.191 1.00 80.44 389 THR A O 1
ATOM 3013 N N . ARG A 1 390 ? 0.359 7.170 0.291 1.00 82.12 390 ARG A N 1
ATOM 3014 C CA . ARG A 1 390 ? -1.047 7.435 -0.068 1.00 82.12 390 ARG A CA 1
ATOM 3015 C C . ARG A 1 390 ? -1.994 6.673 0.862 1.00 82.12 390 ARG A C 1
ATOM 3017 O O . ARG A 1 390 ? -2.867 7.307 1.443 1.00 82.12 390 ARG A O 1
ATOM 3024 N N . ASN A 1 391 ? -1.752 5.375 1.077 1.00 85.31 391 ASN A N 1
ATOM 3025 C CA . ASN A 1 391 ? -2.498 4.524 2.014 1.00 85.31 391 ASN A CA 1
ATOM 3026 C C . ASN A 1 391 ? -2.560 5.164 3.413 1.00 85.31 391 ASN A C 1
ATOM 3028 O O . ASN A 1 391 ? -3.630 5.270 3.998 1.00 85.31 391 ASN A O 1
ATOM 3032 N N . TYR A 1 392 ? -1.424 5.657 3.924 1.00 89.00 392 TYR A N 1
ATOM 3033 C CA . TYR A 1 392 ? -1.334 6.336 5.221 1.00 89.00 392 TYR A CA 1
ATOM 3034 C C . TYR A 1 392 ? -2.253 7.553 5.321 1.00 89.00 392 TYR A C 1
ATOM 3036 O O . TYR A 1 392 ? -3.048 7.652 6.250 1.00 89.00 392 TYR A O 1
ATOM 3044 N N . LEU A 1 393 ? -2.169 8.471 4.354 1.00 91.38 393 LEU A N 1
ATOM 3045 C CA . LEU A 1 393 ? -3.002 9.672 4.348 1.00 91.38 393 LEU A CA 1
ATOM 3046 C C . LEU A 1 393 ? -4.485 9.318 4.176 1.00 91.38 393 LEU A C 1
ATOM 3048 O O . LEU A 1 393 ? -5.323 9.916 4.844 1.00 91.38 393 LEU A O 1
ATOM 3052 N N . GLN A 1 394 ? -4.812 8.326 3.346 1.00 89.44 394 GLN A N 1
ATOM 3053 C CA . GLN A 1 394 ? -6.180 7.830 3.165 1.00 89.44 394 GLN A CA 1
ATOM 3054 C C . GLN A 1 394 ? -6.735 7.256 4.485 1.00 89.44 394 GLN A C 1
ATOM 3056 O O . GLN A 1 394 ? -7.807 7.664 4.924 1.00 89.44 394 GLN A O 1
ATOM 3061 N N . CYS A 1 395 ? -5.948 6.424 5.177 1.00 92.44 395 CYS A N 1
ATOM 3062 C CA . CYS A 1 395 ? -6.267 5.847 6.484 1.00 92.44 395 CYS A CA 1
ATOM 3063 C C . CYS A 1 395 ? -6.447 6.899 7.588 1.00 92.44 395 CYS A C 1
ATOM 3065 O O . CYS A 1 395 ? -7.357 6.774 8.407 1.00 92.44 395 CYS A O 1
ATOM 3067 N N . LEU A 1 396 ? -5.606 7.939 7.643 1.00 95.38 396 LEU A N 1
ATOM 3068 C CA . LEU A 1 396 ? -5.795 9.027 8.609 1.00 95.38 396 LEU A CA 1
ATOM 3069 C C . LEU A 1 396 ? -7.0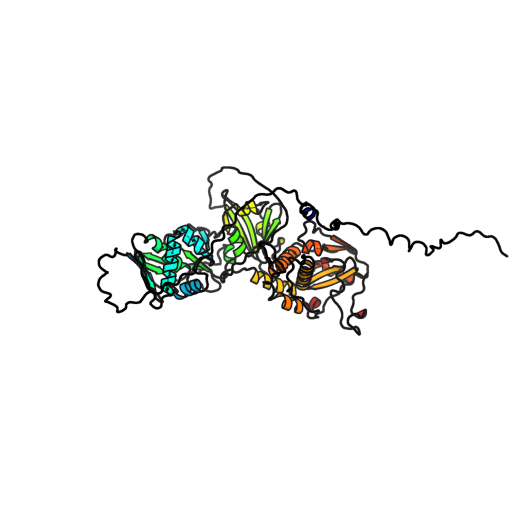80 9.817 8.311 1.00 95.38 396 LEU A C 1
ATOM 3071 O O . LEU A 1 396 ? -7.831 10.110 9.233 1.00 95.38 396 LEU A O 1
ATOM 3075 N N . ASN A 1 397 ? -7.369 10.118 7.041 1.00 93.75 397 ASN A N 1
ATOM 3076 C CA . ASN A 1 397 ? -8.587 10.847 6.671 1.00 93.75 397 ASN A CA 1
ATOM 3077 C C . ASN A 1 397 ? -9.866 10.044 6.967 1.00 93.75 397 ASN A C 1
ATOM 3079 O O . ASN A 1 397 ? -10.812 10.609 7.512 1.00 93.75 397 ASN A O 1
ATOM 3083 N N . SER A 1 398 ? -9.903 8.739 6.668 1.00 93.00 398 SER A N 1
ATOM 3084 C CA . SER A 1 398 ? -11.081 7.909 6.961 1.00 93.00 398 SER A CA 1
ATOM 3085 C C . SER A 1 398 ? -11.279 7.686 8.463 1.00 93.00 398 SER A C 1
ATOM 3087 O O . SER A 1 398 ? -12.402 7.738 8.950 1.00 93.00 398 SER A O 1
ATOM 3089 N N . SER A 1 399 ? -10.200 7.477 9.224 1.00 95.00 399 SER A N 1
ATOM 3090 C CA . SER A 1 399 ? -10.295 7.240 10.672 1.00 95.00 399 SER A CA 1
ATOM 3091 C C . SER A 1 399 ? -10.552 8.511 11.493 1.00 95.00 399 SER A C 1
ATOM 3093 O O . SER A 1 399 ? -10.941 8.410 12.656 1.00 95.00 399 SER A O 1
ATOM 3095 N N . SER A 1 400 ? -10.404 9.704 10.905 1.00 94.44 400 SER A N 1
ATOM 3096 C CA . SER A 1 400 ? -10.911 10.954 11.492 1.00 94.44 400 SER A CA 1
ATOM 3097 C C . SER A 1 400 ? -12.442 11.043 11.484 1.00 94.44 400 SER A C 1
ATOM 3099 O O . SER A 1 400 ? -13.000 11.687 12.372 1.00 94.44 400 SER A O 1
ATOM 3101 N N . SER A 1 401 ? -13.130 10.410 10.523 1.00 91.06 401 SER A N 1
ATOM 3102 C CA . SER A 1 401 ? -14.600 10.394 10.449 1.00 91.06 401 SER A CA 1
ATOM 3103 C C . SER A 1 401 ? -15.227 9.113 11.012 1.00 91.06 401 SER A C 1
ATOM 3105 O O . SER A 1 401 ? -16.258 9.190 11.677 1.00 91.06 401 SER A O 1
ATOM 3107 N N . GLU A 1 402 ? -14.606 7.945 10.824 1.00 92.69 402 GLU A N 1
ATOM 3108 C CA . GLU A 1 402 ? -15.068 6.670 11.390 1.00 92.69 402 GLU A CA 1
ATOM 3109 C C . GLU A 1 402 ? -15.039 6.707 12.931 1.00 92.69 402 GLU A C 1
ATOM 3111 O O . GLU A 1 402 ? -13.992 6.941 13.534 1.00 92.69 402 GLU A O 1
ATOM 3116 N N . GLN A 1 403 ? -16.186 6.480 13.582 1.00 94.12 403 GLN A N 1
ATOM 3117 C CA . GLN A 1 403 ? -16.295 6.441 15.047 1.00 94.12 403 GLN A CA 1
ATOM 3118 C C . GLN A 1 403 ? -16.233 5.000 15.579 1.00 94.12 403 GLN A C 1
ATOM 3120 O O . GLN A 1 403 ? -16.711 4.057 14.945 1.00 94.12 403 GLN A O 1
ATOM 3125 N N . ILE A 1 404 ? -15.689 4.827 16.783 1.00 95.50 404 ILE A N 1
ATOM 3126 C CA . ILE A 1 404 ? -15.584 3.538 17.477 1.00 95.50 404 ILE A CA 1
ATOM 3127 C C . ILE A 1 404 ? -15.873 3.704 18.975 1.00 95.50 404 ILE A C 1
ATOM 3129 O O . ILE A 1 404 ? -15.600 4.752 19.565 1.00 95.50 404 ILE A O 1
ATOM 3133 N N . ILE A 1 405 ? -16.437 2.669 19.604 1.00 96.38 405 ILE A N 1
ATOM 3134 C CA . ILE A 1 405 ? -16.693 2.650 21.047 1.00 96.38 405 ILE A CA 1
ATOM 3135 C C . ILE A 1 405 ? -15.518 1.979 21.761 1.00 96.38 405 ILE A C 1
ATOM 3137 O O . ILE A 1 405 ? -15.154 0.844 21.458 1.00 96.38 405 ILE A O 1
ATOM 3141 N N . VAL A 1 406 ? -14.960 2.651 22.763 1.00 96.62 406 VAL A N 1
ATOM 3142 C CA . VAL A 1 406 ? -13.968 2.090 23.688 1.00 96.62 406 VAL A CA 1
ATOM 3143 C C . VAL A 1 406 ? -14.608 1.961 25.068 1.00 96.62 406 VAL A C 1
ATOM 3145 O O . VAL A 1 406 ? -15.187 2.921 25.571 1.00 96.62 406 VAL A O 1
ATOM 3148 N N . TYR A 1 407 ? -14.528 0.779 25.675 1.00 96.88 407 TYR A N 1
ATOM 3149 C CA . TYR A 1 407 ? -15.170 0.440 26.946 1.00 96.88 407 TYR A CA 1
ATOM 3150 C C . TYR A 1 407 ? -14.130 -0.037 27.969 1.00 96.88 407 TYR A C 1
ATOM 3152 O O . TYR A 1 407 ? -13.493 -1.075 27.782 1.00 96.88 407 TYR A O 1
ATOM 3160 N N . ASP A 1 408 ? -13.975 0.708 29.062 1.00 96.44 408 ASP A N 1
ATOM 3161 C CA . ASP A 1 408 ? -13.122 0.342 30.192 1.00 96.44 408 ASP A CA 1
ATOM 3162 C C . ASP A 1 408 ? -13.878 -0.616 31.120 1.00 96.44 408 ASP A C 1
ATOM 3164 O O . ASP A 1 408 ? -14.782 -0.220 31.862 1.00 96.44 408 ASP A O 1
ATOM 3168 N N . VAL A 1 409 ? -13.495 -1.893 31.070 1.00 95.06 409 VAL A N 1
ATOM 3169 C CA . VAL A 1 409 ? -14.080 -2.978 31.870 1.00 95.06 409 VAL A CA 1
ATOM 3170 C C . VAL A 1 409 ? -13.687 -2.864 33.349 1.00 95.06 409 VAL A C 1
ATOM 3172 O O . VAL A 1 409 ? -14.412 -3.356 34.211 1.00 95.06 409 VAL A O 1
ATOM 3175 N N . GLY A 1 410 ? -12.555 -2.223 33.656 1.00 93.81 410 GLY A N 1
ATOM 3176 C CA . GLY A 1 410 ? -12.072 -2.028 35.023 1.00 93.81 410 GLY A CA 1
ATOM 3177 C C . GLY A 1 410 ? -12.768 -0.873 35.745 1.00 93.81 410 GLY A C 1
ATOM 3178 O O . GLY A 1 410 ? -13.027 -0.963 36.944 1.00 93.81 410 GLY A O 1
ATOM 3179 N N . GLU A 1 411 ? -13.101 0.200 35.024 1.00 94.19 411 GLU A N 1
ATOM 3180 C CA . GLU A 1 411 ? -13.758 1.386 35.588 1.00 94.19 411 GLU A CA 1
ATOM 3181 C C . GLU A 1 411 ? -15.259 1.497 35.275 1.00 94.19 411 GLU A C 1
ATOM 3183 O O . GLU A 1 411 ? -15.921 2.376 35.833 1.00 94.19 411 GLU A O 1
ATOM 3188 N N . SER A 1 412 ? -15.819 0.617 34.435 1.00 95.25 412 SER A N 1
ATOM 3189 C CA . SER A 1 412 ? -17.231 0.641 34.018 1.00 95.25 412 SER A CA 1
ATOM 3190 C C . SER A 1 412 ? -17.622 2.000 33.411 1.00 95.25 412 SER A C 1
ATOM 3192 O O . SER A 1 412 ? -18.509 2.712 33.899 1.00 95.25 412 SER A O 1
ATOM 3194 N N . LYS A 1 413 ? -16.885 2.376 32.356 1.00 95.19 413 LYS A N 1
ATOM 3195 C CA . LYS A 1 413 ? -17.009 3.624 31.581 1.00 95.19 413 LYS A CA 1
ATOM 3196 C C . LYS A 1 413 ? -16.833 3.344 30.090 1.00 95.19 413 LYS A C 1
ATOM 3198 O O . LYS A 1 413 ? -16.074 2.454 29.721 1.00 95.19 413 LYS A O 1
ATOM 3203 N N . ALA A 1 414 ? -17.472 4.141 29.242 1.00 95.81 414 ALA A N 1
ATOM 3204 C CA . ALA A 1 414 ? -17.339 4.056 27.794 1.00 95.81 414 ALA A CA 1
ATOM 3205 C C . ALA A 1 414 ? -17.079 5.427 27.157 1.00 95.81 414 ALA A C 1
ATOM 3207 O O . ALA A 1 414 ? -17.522 6.460 27.670 1.00 95.81 414 ALA A O 1
ATOM 3208 N N . TRP A 1 415 ? -16.438 5.426 25.988 1.00 96.06 415 TRP A N 1
ATOM 3209 C CA . TRP A 1 415 ? -16.288 6.598 25.126 1.00 96.06 415 TRP A CA 1
ATOM 3210 C C . TRP A 1 415 ? -16.585 6.244 23.668 1.00 96.06 415 TRP A C 1
ATOM 3212 O O . TRP A 1 415 ? -16.085 5.238 23.171 1.00 96.06 415 TRP A O 1
ATOM 3222 N N . LEU A 1 416 ? -17.371 7.076 22.981 1.00 95.94 416 LEU A N 1
ATOM 3223 C CA . LEU A 1 416 ? -17.496 7.064 21.519 1.00 95.94 416 LEU A CA 1
ATOM 3224 C C . LEU A 1 416 ? -16.549 8.138 20.979 1.00 95.94 416 LEU A C 1
ATOM 3226 O O . LEU A 1 416 ? -16.695 9.312 21.334 1.00 95.94 416 LEU A O 1
ATOM 3230 N N . VAL A 1 417 ? -15.565 7.719 20.184 1.00 95.62 417 VAL A N 1
ATOM 3231 C CA . VAL A 1 417 ? -14.436 8.544 19.726 1.00 95.62 417 VAL A CA 1
ATOM 3232 C C . VAL A 1 417 ? -14.100 8.272 18.255 1.00 95.62 417 VAL A C 1
ATOM 3234 O O . VAL A 1 417 ? -14.357 7.164 17.779 1.00 95.62 417 VAL A O 1
ATOM 3237 N N . PRO A 1 418 ? -13.457 9.220 17.547 1.00 95.94 418 PRO A N 1
ATOM 3238 C CA . PRO A 1 418 ? -12.878 8.960 16.233 1.00 95.94 418 PRO A CA 1
ATOM 3239 C C . PRO A 1 418 ? -11.810 7.862 16.294 1.00 95.94 418 PRO A C 1
ATOM 3241 O O . PRO A 1 418 ? -10.973 7.832 17.203 1.00 95.94 418 PRO A O 1
ATOM 3244 N N . LEU A 1 419 ? -11.806 6.973 15.303 1.00 96.12 419 LEU A N 1
ATOM 3245 C CA . LEU A 1 419 ? -10.908 5.824 15.222 1.00 96.12 419 LEU A CA 1
ATOM 3246 C C . LEU A 1 419 ? -9.425 6.238 15.156 1.00 96.12 419 LEU A C 1
ATOM 3248 O O . LEU A 1 419 ? -8.571 5.551 15.715 1.00 96.12 419 LEU A O 1
ATOM 3252 N N . ILE A 1 420 ? -9.111 7.400 14.576 1.00 96.69 420 ILE A N 1
ATOM 3253 C CA . ILE A 1 420 ? -7.747 7.948 14.535 1.00 96.69 420 ILE A CA 1
ATOM 3254 C C . ILE A 1 420 ? -7.185 8.196 15.946 1.00 96.69 420 ILE A C 1
ATOM 3256 O O . ILE A 1 420 ? -6.002 7.962 16.191 1.00 96.69 420 ILE A O 1
ATOM 3260 N N . CYS A 1 421 ? -8.029 8.592 16.905 1.00 96.19 421 CYS A N 1
ATOM 3261 C CA . CYS A 1 421 ? -7.628 8.800 18.298 1.00 96.19 421 CYS A CA 1
ATOM 3262 C C . CYS A 1 421 ? -7.310 7.466 18.993 1.00 96.19 421 CYS A C 1
ATOM 3264 O O . CYS A 1 421 ? -6.391 7.395 19.809 1.00 96.19 421 CYS A O 1
ATOM 3266 N N . VAL A 1 422 ? -7.998 6.385 18.608 1.00 96.44 422 VAL A N 1
ATOM 3267 C CA . VAL A 1 422 ? -7.671 5.020 19.045 1.00 96.44 422 VAL A CA 1
ATOM 3268 C C . VAL A 1 422 ? -6.356 4.549 18.422 1.00 96.44 422 VAL A C 1
ATOM 3270 O O . VAL A 1 422 ? -5.510 4.034 19.149 1.00 96.44 422 VAL A O 1
ATOM 3273 N N . PHE A 1 423 ? -6.119 4.784 17.126 1.00 96.81 423 PHE A N 1
ATOM 3274 C CA . PHE A 1 423 ? -4.823 4.490 16.498 1.00 96.81 423 PHE A CA 1
ATOM 3275 C C . PHE A 1 423 ? -3.666 5.287 17.125 1.00 96.81 423 PHE A C 1
ATOM 3277 O O . PHE A 1 423 ? -2.554 4.766 17.240 1.00 96.81 423 PHE A O 1
ATOM 3284 N N . HIS A 1 424 ? -3.910 6.523 17.575 1.00 96.69 424 HIS A N 1
ATOM 3285 C CA . HIS A 1 424 ? -2.904 7.317 18.284 1.00 96.69 424 HIS A CA 1
ATOM 3286 C C . HIS A 1 424 ? -2.585 6.723 19.657 1.00 96.69 424 HIS A C 1
ATOM 3288 O O . HIS A 1 424 ? -1.414 6.511 19.966 1.00 96.69 424 HIS A O 1
ATOM 3294 N N . GLU A 1 425 ? -3.585 6.368 20.464 1.00 95.62 425 GLU A N 1
ATOM 3295 C CA . GLU A 1 425 ? -3.319 5.751 21.770 1.00 95.62 425 GLU A CA 1
ATOM 3296 C C . GLU A 1 425 ? -2.765 4.318 21.642 1.00 95.62 425 GLU A C 1
ATOM 3298 O O . GLU A 1 425 ? -1.968 3.897 22.481 1.00 95.62 425 GLU A O 1
ATOM 3303 N N . MET A 1 426 ? -3.070 3.597 20.555 1.00 95.31 426 MET A N 1
ATOM 3304 C CA . MET A 1 426 ? -2.376 2.358 20.177 1.00 95.31 426 MET A CA 1
ATOM 3305 C C . MET A 1 426 ? -0.887 2.613 19.896 1.00 95.31 426 MET A C 1
ATOM 3307 O O . MET A 1 426 ? -0.035 1.942 20.478 1.00 95.31 426 MET A O 1
ATOM 3311 N N . LEU A 1 427 ? -0.548 3.627 19.089 1.00 95.31 427 LEU A N 1
ATOM 3312 C CA . LEU A 1 427 ? 0.841 4.027 18.819 1.00 95.31 427 LEU A CA 1
ATOM 3313 C C . LEU A 1 427 ? 1.586 4.408 20.108 1.00 95.31 427 LEU A C 1
ATOM 3315 O O . LEU A 1 427 ? 2.726 3.982 20.311 1.00 95.31 427 LEU A O 1
ATOM 3319 N N . LEU A 1 428 ? 0.950 5.185 20.988 1.00 94.62 428 LEU A N 1
ATOM 3320 C CA . LEU A 1 428 ? 1.541 5.603 22.259 1.00 94.62 428 LEU A CA 1
ATOM 3321 C C . LEU A 1 428 ? 1.700 4.423 23.228 1.00 94.62 428 LEU A C 1
ATOM 3323 O O . LEU A 1 428 ? 2.748 4.302 23.860 1.00 94.62 428 LEU A O 1
ATOM 3327 N N . THR A 1 429 ? 0.720 3.521 23.311 1.00 93.62 429 THR A N 1
ATOM 3328 C CA . THR A 1 429 ? 0.796 2.305 24.139 1.00 93.62 429 THR A CA 1
ATOM 3329 C C . THR A 1 429 ? 1.906 1.375 23.657 1.00 93.62 429 THR A C 1
ATOM 3331 O O . THR A 1 429 ? 2.754 0.977 24.457 1.00 93.62 429 THR A O 1
ATOM 3334 N N . TYR A 1 430 ? 1.974 1.109 22.347 1.00 91.94 430 TYR A N 1
ATOM 3335 C CA . TYR A 1 430 ? 3.056 0.338 21.733 1.00 91.94 430 TYR A CA 1
ATOM 3336 C C . TYR A 1 430 ? 4.422 0.946 22.069 1.00 91.94 430 TYR A C 1
ATOM 3338 O O . TYR A 1 430 ? 5.303 0.262 22.583 1.00 91.94 430 TYR A O 1
ATOM 3346 N N . TRP A 1 431 ? 4.581 2.256 21.859 1.00 93.06 431 TRP A N 1
ATOM 3347 C CA . TRP A 1 431 ? 5.834 2.967 22.110 1.00 93.06 431 TRP A CA 1
ATOM 3348 C C . TRP A 1 431 ? 6.286 2.936 23.578 1.00 93.06 431 TRP A C 1
ATOM 3350 O O . TRP A 1 431 ? 7.471 2.717 23.851 1.00 93.06 431 TRP A O 1
ATOM 3360 N N . ARG A 1 432 ? 5.351 3.091 24.528 1.00 92.31 432 ARG A N 1
ATOM 3361 C CA . ARG A 1 432 ? 5.617 2.929 25.969 1.00 92.31 432 ARG A CA 1
ATOM 3362 C C . ARG A 1 432 ? 6.114 1.508 26.288 1.00 92.31 432 ARG A C 1
ATOM 3364 O O . ARG A 1 432 ? 6.977 1.359 27.151 1.00 92.31 432 ARG A O 1
ATOM 3371 N N . GLY A 1 433 ? 5.634 0.491 25.565 1.00 89.12 433 GLY A N 1
ATOM 3372 C CA . GLY A 1 433 ? 6.069 -0.906 25.691 1.00 89.12 433 GLY A CA 1
ATOM 3373 C C . GLY A 1 433 ? 7.463 -1.224 25.125 1.00 89.12 433 GLY A C 1
ATOM 3374 O O . GLY A 1 433 ? 8.098 -2.174 25.582 1.00 89.12 433 GLY A O 1
ATOM 3375 N N . ILE A 1 434 ? 7.987 -0.439 24.173 1.00 88.88 434 ILE A N 1
ATOM 3376 C CA . ILE A 1 434 ? 9.325 -0.675 23.593 1.00 88.88 434 ILE A CA 1
ATOM 3377 C C . ILE A 1 434 ? 10.413 -0.456 24.667 1.00 88.88 434 ILE A C 1
ATOM 3379 O O . ILE A 1 434 ? 10.404 0.599 25.309 1.00 88.88 434 ILE A O 1
ATOM 3383 N N . PRO A 1 435 ? 11.399 -1.366 24.830 1.00 89.31 435 PRO A N 1
ATOM 3384 C CA . PRO A 1 435 ? 12.558 -1.144 25.697 1.00 89.31 435 PRO A CA 1
ATOM 3385 C C . PRO A 1 435 ? 13.395 0.072 25.274 1.00 89.31 435 PRO A C 1
ATOM 3387 O O . PRO A 1 435 ? 13.593 0.329 24.085 1.00 89.31 435 PRO A O 1
ATOM 3390 N N . GLU A 1 436 ? 13.950 0.796 26.246 1.00 87.56 436 GLU A N 1
ATOM 3391 C CA . GLU A 1 436 ? 14.593 2.105 26.021 1.00 87.56 436 GLU A CA 1
ATOM 3392 C C . GLU A 1 436 ? 15.784 2.069 25.052 1.00 87.56 436 GLU A C 1
ATOM 3394 O O . GLU A 1 436 ? 16.037 3.045 24.355 1.00 87.56 436 GLU A O 1
ATOM 3399 N N . SER A 1 437 ? 16.462 0.924 24.930 1.00 87.19 437 SER A N 1
ATOM 3400 C CA . SER A 1 437 ? 17.547 0.696 23.966 1.00 87.19 437 SER A CA 1
ATOM 3401 C C . SER A 1 437 ? 17.113 0.749 22.494 1.00 87.19 437 SER A C 1
ATOM 3403 O O . SER A 1 437 ? 17.952 0.963 21.622 1.00 87.19 437 SER A O 1
ATOM 3405 N N . PHE A 1 438 ? 15.826 0.533 22.202 1.00 86.06 438 PHE A N 1
ATOM 3406 C CA . PHE A 1 438 ? 15.272 0.494 20.840 1.00 86.06 438 PHE A CA 1
ATOM 3407 C C . PHE A 1 438 ? 14.266 1.629 20.570 1.00 86.06 438 PHE A C 1
ATOM 3409 O O . PHE A 1 438 ? 14.062 2.019 19.413 1.00 86.06 438 PHE A O 1
ATOM 3416 N N . ARG A 1 439 ? 13.651 2.163 21.635 1.00 89.50 439 ARG A N 1
ATOM 3417 C CA . ARG A 1 439 ? 12.645 3.235 21.626 1.00 89.50 439 ARG A CA 1
ATOM 3418 C C . ARG A 1 439 ? 13.236 4.543 21.082 1.00 89.50 439 ARG A C 1
ATOM 3420 O O . ARG A 1 439 ? 14.215 5.054 21.615 1.00 89.50 439 ARG A O 1
ATOM 3427 N N . GLN A 1 440 ? 12.637 5.118 20.038 1.00 88.44 440 GLN A N 1
ATOM 3428 C CA . GLN A 1 440 ? 13.026 6.450 19.546 1.00 88.44 440 GLN A CA 1
ATOM 3429 C C . GLN A 1 440 ? 12.264 7.555 20.304 1.00 88.44 440 GLN A C 1
ATOM 3431 O O . GLN A 1 440 ? 11.078 7.376 20.563 1.00 88.44 440 GLN A O 1
ATOM 3436 N N . PRO A 1 441 ? 12.877 8.700 20.662 1.00 80.94 441 PRO A N 1
ATOM 3437 C CA . PRO A 1 441 ? 12.246 9.683 21.555 1.00 80.94 441 PRO A CA 1
ATOM 3438 C C . PRO A 1 441 ? 11.147 10.540 20.900 1.00 80.94 441 PRO A C 1
ATOM 3440 O O . PRO A 1 441 ? 10.286 11.066 21.598 1.00 80.94 441 PRO A O 1
ATOM 3443 N N . ASN A 1 442 ? 11.166 10.695 19.573 1.00 82.69 442 ASN A N 1
ATOM 3444 C CA . ASN A 1 442 ? 10.378 11.710 18.865 1.00 82.69 442 ASN A CA 1
ATOM 3445 C C . ASN A 1 442 ? 9.057 11.148 18.313 1.00 82.69 442 ASN A C 1
ATOM 3447 O O . ASN A 1 442 ? 8.878 11.055 17.097 1.00 82.69 442 ASN A O 1
ATOM 3451 N N . ILE A 1 443 ? 8.135 10.777 19.203 1.00 92.75 443 ILE A N 1
ATOM 3452 C CA . ILE A 1 443 ? 6.763 10.396 18.833 1.00 92.75 443 ILE A CA 1
ATOM 3453 C C . ILE A 1 443 ? 5.833 11.611 18.948 1.00 92.75 443 ILE A C 1
ATOM 3455 O O . ILE A 1 443 ? 5.895 12.318 19.955 1.00 92.75 443 ILE A O 1
ATOM 3459 N N . PRO A 1 444 ? 4.975 11.881 17.946 1.00 93.38 444 PRO A N 1
ATOM 3460 C CA . PRO A 1 444 ? 3.976 12.936 18.042 1.00 93.38 444 PRO A CA 1
ATOM 3461 C C . PRO A 1 444 ? 2.963 12.620 19.146 1.00 93.38 444 PRO A C 1
ATOM 3463 O O . PRO A 1 444 ? 2.435 11.512 19.225 1.00 93.38 444 PRO A O 1
ATOM 3466 N N . VAL A 1 445 ? 2.656 13.619 19.970 1.00 93.50 445 VAL A N 1
ATOM 3467 C CA . VAL A 1 445 ? 1.624 13.561 21.012 1.00 93.50 445 VAL A CA 1
ATOM 3468 C C . VAL A 1 445 ? 0.672 14.727 20.773 1.00 93.50 445 VAL A C 1
ATOM 3470 O O . VAL A 1 445 ? 1.095 15.884 20.797 1.00 93.50 445 VAL A O 1
ATOM 3473 N N . ALA A 1 446 ? -0.601 14.425 20.522 1.00 93.94 446 ALA A N 1
ATOM 3474 C CA . ALA A 1 446 ? -1.635 15.442 20.387 1.00 93.94 446 ALA A CA 1
ATOM 3475 C C . ALA A 1 446 ? -1.918 16.074 21.758 1.00 93.94 446 ALA A C 1
ATOM 3477 O O . ALA A 1 446 ? -1.824 15.411 22.792 1.00 93.94 446 ALA A O 1
ATOM 3478 N N . GLN A 1 447 ? -2.253 17.363 21.777 1.00 90.62 447 GLN A N 1
ATOM 3479 C CA . GLN A 1 447 ? -2.741 18.003 22.999 1.00 90.62 447 GLN A CA 1
ATOM 3480 C C . GLN A 1 447 ? -4.247 17.737 23.150 1.00 90.62 447 GLN A C 1
ATOM 3482 O O . GLN A 1 447 ? -4.939 17.705 22.132 1.00 90.62 447 GLN A O 1
ATOM 3487 N N . PRO A 1 448 ? -4.777 17.567 24.377 1.00 89.25 448 PRO A N 1
ATOM 3488 C CA . PRO A 1 448 ? -6.212 17.390 24.587 1.00 89.25 448 PRO A CA 1
ATOM 3489 C C . PRO A 1 448 ? -7.013 18.559 24.002 1.00 89.25 448 PRO A C 1
ATOM 3491 O O . PRO A 1 448 ? -6.805 19.713 24.381 1.00 89.25 448 PRO A O 1
ATOM 3494 N N . ALA A 1 449 ? -7.935 18.251 23.092 1.00 89.88 449 ALA A N 1
ATOM 3495 C CA . ALA A 1 449 ? -8.721 19.227 22.347 1.00 89.88 449 ALA A CA 1
ATOM 3496 C C . ALA A 1 449 ? -10.203 18.821 22.278 1.00 89.88 449 ALA A C 1
ATOM 3498 O O . ALA A 1 449 ? -10.579 17.697 22.609 1.00 89.88 449 ALA A O 1
ATOM 3499 N N . SER A 1 450 ? -11.059 19.756 21.860 1.00 86.69 450 SER A N 1
ATOM 3500 C CA . SER A 1 450 ? -12.502 19.536 21.672 1.00 86.69 450 SER A CA 1
ATOM 3501 C C . SER A 1 450 ? -12.916 19.451 20.197 1.00 86.69 450 SER A C 1
ATOM 3503 O O . SER A 1 450 ? -14.107 19.449 19.901 1.00 86.69 450 SER A O 1
ATOM 3505 N N . ASP A 1 451 ? -11.948 19.395 19.282 1.00 88.88 451 ASP A N 1
ATOM 3506 C CA . ASP A 1 451 ? -12.101 19.360 17.817 1.00 88.88 451 ASP A CA 1
ATOM 3507 C C . ASP A 1 451 ? -12.361 17.949 17.244 1.00 88.88 451 ASP A C 1
ATOM 3509 O O . ASP A 1 451 ? -12.338 17.738 16.032 1.00 88.88 451 ASP A O 1
ATOM 3513 N N . GLY A 1 452 ? -12.641 16.975 18.116 1.00 86.94 452 GLY A N 1
ATOM 3514 C CA . GLY A 1 452 ? -12.939 15.590 17.756 1.00 86.94 452 GLY A CA 1
ATOM 3515 C C . GLY A 1 452 ? -11.687 14.816 17.349 1.00 86.94 452 GLY A C 1
ATOM 3516 O O . GLY A 1 452 ? -11.198 13.992 18.121 1.00 86.94 452 GLY A O 1
ATOM 3517 N N . ALA A 1 453 ? -11.199 15.075 16.136 1.00 93.38 453 ALA A N 1
ATOM 3518 C CA . ALA A 1 453 ? -10.093 14.359 15.501 1.00 93.38 453 ALA A CA 1
ATOM 3519 C C . ALA A 1 453 ? -8.930 15.265 15.052 1.00 93.38 453 ALA A C 1
ATOM 3521 O O . ALA A 1 453 ? -7.827 14.760 14.838 1.00 93.38 453 ALA A O 1
ATOM 3522 N N . GLU A 1 454 ? -9.142 16.578 14.899 1.00 93.94 454 GLU A N 1
ATOM 3523 C CA . GLU A 1 454 ? -8.203 17.456 14.182 1.00 93.94 454 GLU A CA 1
ATOM 3524 C C . GLU A 1 454 ? -6.838 17.561 14.879 1.00 93.94 454 GLU A C 1
ATOM 3526 O O . GLU A 1 454 ? -5.805 17.427 14.221 1.00 93.94 454 GLU A O 1
ATOM 3531 N N . ALA A 1 455 ? -6.796 17.692 16.212 1.00 95.25 455 ALA A N 1
ATOM 3532 C CA . ALA A 1 455 ? -5.533 17.715 16.957 1.00 95.25 455 ALA A CA 1
ATOM 3533 C C . ALA A 1 455 ? -4.705 16.422 16.786 1.00 95.25 455 ALA A C 1
ATOM 3535 O O . ALA A 1 455 ? -3.473 16.471 16.723 1.00 95.25 455 ALA A O 1
ATOM 3536 N N . THR A 1 456 ? -5.373 15.270 16.670 1.00 96.44 456 THR A N 1
ATOM 3537 C CA . THR A 1 456 ? -4.749 13.967 16.390 1.00 96.44 456 THR A CA 1
ATOM 3538 C C . THR A 1 456 ? -4.282 13.877 14.937 1.00 96.44 456 THR A C 1
ATOM 3540 O O . THR A 1 456 ? -3.144 13.483 14.673 1.00 96.44 456 THR A O 1
ATOM 3543 N N . TYR A 1 457 ? -5.124 14.286 13.986 1.00 96.56 457 TYR A N 1
ATOM 3544 C CA . TYR A 1 457 ? -4.798 14.280 12.560 1.00 96.56 457 TYR A CA 1
ATOM 3545 C C . TYR A 1 457 ? -3.583 15.168 12.260 1.00 96.56 457 TYR A C 1
ATOM 3547 O O . TYR A 1 457 ? -2.608 14.701 11.667 1.00 96.56 457 TYR A O 1
ATOM 3555 N N . ALA A 1 458 ? -3.574 16.405 12.764 1.00 96.38 458 ALA A N 1
ATOM 3556 C CA . ALA A 1 458 ? -2.460 17.340 12.627 1.00 96.38 458 ALA A CA 1
ATOM 3557 C C . ALA A 1 458 ? -1.148 16.809 13.241 1.00 96.38 458 ALA A C 1
ATOM 3559 O O . ALA A 1 458 ? -0.068 17.059 12.698 1.00 96.38 458 ALA A O 1
ATOM 3560 N N . ALA A 1 459 ? -1.228 16.037 14.332 1.00 96.31 459 ALA A N 1
ATOM 3561 C CA . ALA A 1 459 ? -0.070 15.400 14.958 1.00 96.31 459 ALA A CA 1
ATOM 3562 C C . ALA A 1 459 ? 0.487 14.209 14.147 1.00 96.31 459 ALA A C 1
ATOM 3564 O O . ALA A 1 459 ? 1.684 13.933 14.218 1.00 96.31 459 ALA A O 1
ATOM 3565 N N . LEU A 1 460 ? -0.343 13.502 13.370 1.00 96.44 460 LEU A N 1
ATOM 3566 C CA . LEU A 1 460 ? 0.056 12.290 12.640 1.00 96.44 460 LEU A CA 1
ATOM 3567 C C . LEU A 1 460 ? 0.357 12.519 11.150 1.00 96.44 460 LEU A C 1
ATOM 3569 O O . LEU A 1 460 ? 1.235 11.842 10.604 1.00 96.44 460 LEU A O 1
ATOM 3573 N N . VAL A 1 461 ? -0.319 13.463 10.486 1.00 94.94 461 VAL A N 1
ATOM 3574 C CA . VAL A 1 461 ? -0.343 13.606 9.014 1.00 94.94 461 VAL A CA 1
ATOM 3575 C C . VAL A 1 461 ? 1.046 13.701 8.369 1.00 94.94 461 VAL A C 1
ATOM 3577 O O . VAL A 1 461 ? 1.321 13.011 7.388 1.00 94.94 461 VAL A O 1
ATOM 3580 N N . ASN A 1 462 ? 1.967 14.463 8.965 1.00 92.06 462 ASN A N 1
ATOM 3581 C CA . ASN A 1 462 ? 3.338 14.634 8.462 1.00 92.06 462 ASN A CA 1
ATOM 3582 C C . ASN A 1 462 ? 4.370 13.701 9.130 1.00 92.06 462 ASN A C 1
ATOM 3584 O O . ASN A 1 462 ? 5.556 13.760 8.809 1.00 92.06 462 ASN A O 1
ATOM 3588 N N . CYS A 1 463 ? 3.948 12.831 10.053 1.00 92.62 463 CYS A N 1
ATOM 3589 C CA . CYS A 1 463 ? 4.846 12.022 10.884 1.00 92.62 463 CYS A CA 1
ATOM 3590 C C . CYS A 1 463 ? 4.964 10.550 10.458 1.00 92.62 463 CYS A C 1
ATOM 3592 O O . CYS A 1 463 ? 5.765 9.824 11.042 1.00 92.62 463 CYS A O 1
ATOM 3594 N N . GLY A 1 464 ? 4.252 10.100 9.419 1.00 86.94 464 GLY A N 1
ATOM 3595 C CA . GLY A 1 464 ? 4.265 8.693 8.984 1.00 86.94 464 GLY A CA 1
ATOM 3596 C C . GLY A 1 464 ? 5.659 8.127 8.662 1.00 86.94 464 GLY A C 1
ATOM 3597 O O . GLY A 1 464 ? 5.903 6.939 8.864 1.00 86.94 464 GLY A O 1
ATOM 3598 N N . GLY A 1 465 ? 6.599 8.969 8.218 1.00 86.81 465 GLY A N 1
ATOM 3599 C CA . GLY A 1 465 ? 7.991 8.581 7.952 1.00 86.81 465 GLY A CA 1
ATOM 3600 C C . GLY A 1 465 ? 8.890 8.433 9.191 1.00 86.81 465 GLY A C 1
ATOM 3601 O O . GLY A 1 465 ? 9.995 7.901 9.064 1.00 86.81 465 GLY A O 1
ATOM 3602 N N . SER A 1 466 ? 8.451 8.892 10.368 1.00 89.88 466 SER A N 1
ATOM 3603 C CA . SER A 1 466 ? 9.233 8.854 11.610 1.00 89.88 466 SER A CA 1
ATOM 3604 C C . SER A 1 466 ? 9.417 7.426 12.121 1.00 89.88 466 SER A C 1
ATOM 3606 O O . SER A 1 466 ? 8.480 6.631 12.120 1.00 89.88 466 SER A O 1
ATOM 3608 N N . ILE A 1 467 ? 10.625 7.113 12.593 1.00 88.81 467 ILE A N 1
ATOM 3609 C CA . ILE A 1 467 ? 10.981 5.800 13.149 1.00 88.81 467 ILE A CA 1
ATOM 3610 C C . ILE A 1 467 ? 10.543 5.738 14.617 1.00 88.81 467 ILE A C 1
ATOM 3612 O O . ILE A 1 467 ? 10.883 6.624 15.396 1.00 88.81 467 ILE A O 1
ATOM 3616 N N . VAL A 1 468 ? 9.838 4.670 14.992 1.00 87.19 468 VAL A N 1
ATOM 3617 C CA . VAL A 1 468 ? 9.348 4.393 16.355 1.00 87.19 468 VAL A CA 1
ATOM 3618 C C . VAL A 1 468 ? 10.288 3.433 17.084 1.00 87.19 468 VAL A C 1
ATOM 3620 O O . VAL A 1 468 ? 10.658 3.665 18.237 1.00 87.19 468 VAL A O 1
ATOM 3623 N N . GLN A 1 469 ? 10.727 2.390 16.374 1.00 85.19 469 GLN A N 1
ATOM 3624 C CA . GLN A 1 469 ? 11.666 1.380 16.851 1.00 85.19 469 GLN A CA 1
ATOM 3625 C C . GLN A 1 469 ? 12.784 1.162 15.829 1.00 85.19 469 GLN A C 1
ATOM 3627 O O . GLN A 1 469 ? 12.546 1.159 14.619 1.00 85.19 469 GLN A O 1
ATOM 3632 N N . LYS A 1 470 ? 14.002 0.933 16.322 1.00 83.44 470 LYS A N 1
ATOM 3633 C CA . LYS A 1 470 ? 15.165 0.550 15.516 1.00 83.44 470 LYS A CA 1
ATOM 3634 C C . LYS A 1 470 ? 15.851 -0.664 16.142 1.00 83.44 470 LYS A C 1
ATOM 3636 O O . LYS A 1 470 ? 16.095 -0.657 17.345 1.00 83.44 470 LYS A O 1
ATOM 3641 N N . SER A 1 471 ? 16.196 -1.658 15.331 1.00 80.06 471 SER A N 1
ATOM 3642 C CA . SER A 1 471 ? 17.004 -2.825 15.712 1.00 80.06 471 SER A CA 1
ATOM 3643 C C . SER A 1 471 ? 18.245 -2.941 14.807 1.00 80.06 471 SER A C 1
ATOM 3645 O O . SER A 1 471 ? 18.583 -2.012 14.064 1.00 80.06 471 SER A O 1
ATOM 3647 N N . GLU A 1 472 ? 18.974 -4.056 14.895 1.00 74.50 472 GLU A N 1
ATOM 3648 C CA . GLU A 1 472 ? 20.078 -4.365 13.982 1.00 74.50 472 GLU A CA 1
ATOM 3649 C C . GLU A 1 472 ? 19.531 -4.827 12.624 1.00 74.50 472 GLU A C 1
ATOM 3651 O O . GLU A 1 472 ? 19.206 -5.993 12.425 1.00 74.50 472 GLU A O 1
ATOM 3656 N N . GLY A 1 473 ? 19.407 -3.875 11.697 1.00 69.19 473 GLY A N 1
ATOM 3657 C CA . GLY A 1 473 ? 18.836 -4.071 10.362 1.00 69.19 473 GLY A CA 1
ATOM 3658 C C . GLY A 1 473 ? 17.521 -3.315 10.203 1.00 69.19 473 GLY A C 1
ATOM 3659 O O . GLY A 1 473 ? 17.445 -2.374 9.408 1.00 69.19 473 GLY A O 1
ATOM 3660 N N . ASP A 1 474 ? 16.522 -3.667 11.013 1.00 75.25 474 ASP A N 1
ATOM 3661 C CA . ASP A 1 474 ?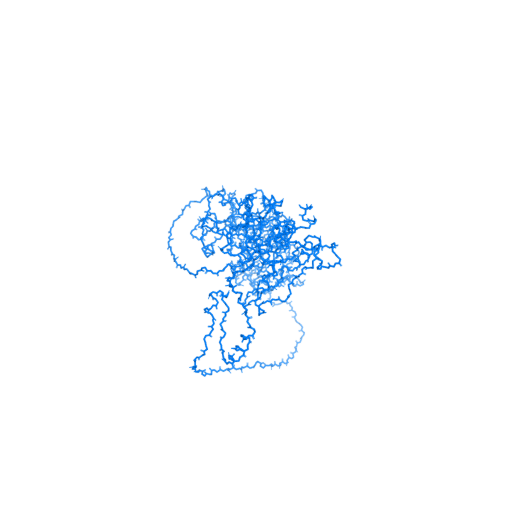 15.146 -3.211 10.815 1.00 75.25 474 ASP A CA 1
ATOM 3662 C C . ASP A 1 474 ? 14.820 -1.860 11.470 1.00 75.25 474 ASP A C 1
ATOM 3664 O O . ASP A 1 474 ? 15.430 -1.399 12.446 1.00 75.25 474 ASP A O 1
ATOM 3668 N N . ARG A 1 475 ? 13.812 -1.198 10.894 1.00 81.81 475 ARG A N 1
ATOM 3669 C CA . ARG A 1 475 ? 13.261 0.085 11.342 1.00 81.81 475 ARG A CA 1
ATOM 3670 C C . ARG A 1 475 ? 11.751 0.046 11.167 1.00 81.81 475 ARG A C 1
ATOM 3672 O O . ARG A 1 475 ? 11.284 -0.170 10.053 1.00 81.81 475 ARG A O 1
ATOM 3679 N N . LEU A 1 476 ? 11.012 0.311 12.236 1.00 83.88 476 LEU A N 1
ATOM 3680 C CA . LEU A 1 476 ? 9.553 0.368 12.214 1.00 83.88 476 LEU A CA 1
ATOM 3681 C C . LEU A 1 476 ? 9.102 1.829 12.249 1.00 83.88 476 LEU A C 1
ATOM 3683 O O . LEU A 1 476 ? 9.500 2.563 13.160 1.00 83.88 476 LEU A O 1
ATOM 3687 N N . LYS A 1 477 ? 8.316 2.271 11.263 1.00 89.00 477 LYS A N 1
ATOM 3688 C CA . LYS A 1 477 ? 7.829 3.656 11.175 1.00 89.00 477 LYS A CA 1
ATOM 3689 C C . LYS A 1 477 ? 6.418 3.805 11.744 1.00 89.00 477 LYS A C 1
ATOM 3691 O O . LYS A 1 477 ? 5.676 2.832 11.856 1.00 89.00 477 LYS A O 1
ATOM 3696 N N . ILE A 1 478 ? 6.022 5.047 12.037 1.00 91.06 478 ILE A N 1
ATOM 3697 C CA . ILE A 1 478 ? 4.655 5.384 12.475 1.00 91.06 478 ILE A CA 1
ATOM 3698 C C . ILE A 1 478 ? 3.624 4.898 11.454 1.00 91.06 478 ILE A C 1
ATOM 3700 O O . ILE A 1 478 ? 2.642 4.270 11.834 1.00 91.06 478 ILE A O 1
ATOM 3704 N N . ARG A 1 479 ? 3.871 5.133 10.160 1.00 88.81 479 ARG A N 1
ATOM 3705 C CA . ARG A 1 479 ? 3.017 4.666 9.060 1.00 88.81 479 ARG A CA 1
ATOM 3706 C C . ARG A 1 479 ? 2.744 3.169 9.122 1.00 88.81 479 ARG A C 1
ATOM 3708 O O . ARG A 1 479 ? 1.595 2.754 9.018 1.00 88.81 479 ARG A O 1
ATOM 3715 N N . ASP A 1 480 ? 3.806 2.393 9.290 1.00 84.50 480 ASP A N 1
ATOM 3716 C CA . ASP A 1 480 ? 3.765 0.936 9.238 1.00 84.50 480 ASP A CA 1
ATOM 3717 C C . ASP A 1 480 ? 2.945 0.385 10.435 1.00 84.50 480 ASP A C 1
ATOM 3719 O O . ASP A 1 480 ? 2.148 -0.543 10.287 1.00 84.50 480 ASP A O 1
ATOM 3723 N N . LEU A 1 481 ? 3.048 1.029 11.608 1.00 89.19 481 LEU A N 1
ATOM 3724 C CA . LEU A 1 481 ? 2.196 0.748 12.772 1.00 89.19 481 LEU A CA 1
ATOM 3725 C C . LEU A 1 481 ? 0.729 1.152 12.554 1.00 89.19 481 LEU A C 1
ATOM 3727 O O . LEU A 1 481 ? -0.148 0.311 12.702 1.00 89.19 481 LEU A O 1
ATOM 3731 N N . ILE A 1 482 ? 0.441 2.394 12.156 1.00 91.50 482 ILE A N 1
ATOM 3732 C CA . ILE A 1 482 ? -0.943 2.881 11.981 1.00 91.50 482 ILE A CA 1
ATOM 3733 C C . ILE A 1 482 ? -1.718 2.039 10.949 1.00 91.50 482 ILE A C 1
ATOM 3735 O O . ILE A 1 482 ? -2.868 1.673 11.195 1.00 91.50 482 ILE A O 1
ATOM 3739 N N . LEU A 1 483 ? -1.086 1.664 9.830 1.00 86.38 483 LEU A N 1
ATOM 3740 C CA . LEU A 1 483 ? -1.707 0.801 8.818 1.00 86.38 483 LEU A CA 1
ATOM 3741 C C . LEU A 1 483 ? -1.943 -0.630 9.335 1.00 86.38 483 LEU A C 1
ATOM 3743 O O . LEU A 1 483 ? -3.002 -1.206 9.076 1.00 86.38 483 LEU A O 1
ATOM 3747 N N . SER A 1 484 ? -1.026 -1.182 10.142 1.00 83.88 484 SER A N 1
ATOM 3748 C CA . SER A 1 484 ? -1.239 -2.487 10.793 1.00 83.88 484 SER A CA 1
ATOM 3749 C C . SER A 1 484 ? -2.309 -2.456 11.900 1.00 83.88 484 SER A C 1
ATOM 3751 O O . SER A 1 484 ? -3.036 -3.434 12.066 1.00 83.88 484 SER A O 1
ATOM 3753 N N . PHE A 1 485 ? -2.507 -1.332 12.598 1.00 90.06 485 PHE A N 1
ATOM 3754 C CA . PHE A 1 485 ? -3.631 -1.166 13.529 1.00 90.06 485 PHE A CA 1
ATOM 3755 C C . PHE A 1 485 ? -4.973 -1.106 12.788 1.00 90.06 485 PHE A C 1
ATOM 3757 O O . PHE A 1 485 ? -5.911 -1.804 13.171 1.00 90.06 485 PHE A O 1
ATOM 3764 N N . SER A 1 486 ? -5.049 -0.353 11.687 1.00 89.25 486 SER A N 1
ATOM 3765 C CA . SER A 1 486 ? -6.230 -0.299 10.810 1.00 89.25 486 SER A CA 1
ATOM 3766 C C . SER A 1 486 ? -6.579 -1.674 10.225 1.00 89.25 486 SER A C 1
ATOM 3768 O O . SER A 1 486 ? -7.718 -2.136 10.300 1.00 89.25 486 SER A O 1
ATOM 3770 N N . THR A 1 487 ? -5.552 -2.399 9.780 1.00 81.75 487 THR A N 1
ATOM 3771 C CA . THR A 1 487 ? -5.597 -3.812 9.381 1.00 81.75 487 THR A CA 1
ATOM 3772 C C . THR A 1 487 ? -6.136 -4.748 10.467 1.00 81.75 487 THR A C 1
ATOM 3774 O O . THR A 1 487 ? -6.848 -5.701 10.151 1.00 81.75 487 THR A O 1
ATOM 3777 N N . ASN A 1 488 ? -5.777 -4.547 11.737 1.00 85.62 488 ASN A N 1
ATOM 3778 C CA . ASN A 1 488 ? -6.244 -5.412 12.823 1.00 85.62 488 ASN A CA 1
ATOM 3779 C C . ASN A 1 488 ? -7.687 -5.065 13.221 1.00 85.62 488 ASN A C 1
ATOM 3781 O O . ASN A 1 488 ? -8.489 -5.970 13.451 1.00 85.62 488 ASN A O 1
ATOM 3785 N N . VAL A 1 489 ? -8.044 -3.775 13.226 1.00 88.62 489 VAL A N 1
ATOM 3786 C CA . VAL A 1 489 ? -9.416 -3.304 13.475 1.00 88.62 489 VAL A CA 1
ATOM 3787 C C . VAL A 1 489 ? -10.382 -3.759 12.375 1.00 88.62 489 VAL A C 1
ATOM 3789 O O . VAL A 1 489 ? -11.489 -4.178 12.695 1.00 88.62 489 VAL A O 1
ATOM 3792 N N . SER A 1 490 ? -9.987 -3.800 11.098 1.00 83.38 490 SER A N 1
ATOM 3793 C CA . SER A 1 490 ? -10.878 -4.244 10.006 1.00 83.38 490 SER A CA 1
ATOM 3794 C C . SER A 1 490 ? -11.273 -5.730 10.053 1.00 83.38 490 SER A C 1
ATOM 3796 O O . SER A 1 490 ? -12.197 -6.148 9.351 1.00 83.38 490 SER A O 1
ATOM 3798 N N . ARG A 1 491 ? -10.611 -6.533 10.900 1.00 79.19 491 ARG A N 1
ATOM 3799 C CA . ARG A 1 491 ? -10.953 -7.943 11.171 1.00 79.19 491 ARG A CA 1
ATOM 3800 C C . ARG A 1 491 ? -12.014 -8.104 12.266 1.00 79.19 491 ARG A C 1
ATOM 3802 O O . ARG A 1 491 ? -12.545 -9.201 12.438 1.00 79.19 491 ARG A O 1
ATOM 3809 N N . ILE A 1 492 ? -12.317 -7.040 13.012 1.00 86.19 492 ILE A N 1
ATOM 3810 C CA . ILE A 1 492 ? -13.329 -7.032 14.072 1.00 86.19 492 ILE A CA 1
ATOM 3811 C C . ILE A 1 492 ? -14.708 -7.240 13.443 1.00 86.19 492 ILE A C 1
ATOM 3813 O O . ILE A 1 492 ? -15.132 -6.494 12.563 1.00 86.19 492 ILE A O 1
ATOM 3817 N N . THR A 1 493 ? -15.452 -8.236 13.924 1.00 83.56 493 THR A N 1
ATOM 3818 C CA . THR A 1 493 ? -16.852 -8.405 13.513 1.00 83.56 493 THR A CA 1
ATOM 3819 C C . THR A 1 493 ? -17.755 -7.465 14.309 1.00 83.56 493 THR A C 1
ATOM 3821 O O . THR A 1 493 ? -17.593 -7.313 15.520 1.00 83.56 493 THR A O 1
ATOM 3824 N N . LEU A 1 494 ? -18.712 -6.819 13.638 1.00 85.75 494 LEU A N 1
ATOM 3825 C CA . LEU A 1 494 ? -19.785 -6.091 14.316 1.00 85.75 494 LEU A CA 1
ATOM 3826 C C . LEU A 1 494 ? -20.783 -7.117 14.869 1.00 85.75 494 LEU A C 1
ATOM 3828 O O . LEU A 1 494 ? -21.235 -7.998 14.137 1.00 85.75 494 LEU A O 1
ATOM 3832 N N . GLN A 1 495 ? -21.089 -7.037 16.163 1.00 85.06 495 GLN A N 1
ATOM 3833 C CA . GLN A 1 495 ? -21.848 -8.062 16.880 1.00 85.06 495 GLN A CA 1
ATOM 3834 C C . GLN A 1 495 ? -22.979 -7.412 17.662 1.00 85.06 495 GLN A C 1
ATOM 3836 O O . GLN A 1 495 ? -22.737 -6.652 18.600 1.00 85.06 495 GLN A O 1
ATOM 3841 N N . ARG A 1 496 ? -24.221 -7.724 17.272 1.00 85.69 496 ARG A N 1
ATOM 3842 C CA . ARG A 1 496 ? -25.407 -7.113 17.877 1.00 85.69 496 ARG A CA 1
ATOM 3843 C C . ARG A 1 496 ? -25.458 -7.403 19.378 1.00 85.69 496 ARG A C 1
ATOM 3845 O O . ARG A 1 496 ? -25.308 -8.565 19.769 1.00 85.69 496 ARG A O 1
ATOM 3852 N N . PRO A 1 497 ? -25.698 -6.392 20.223 1.00 86.12 497 PRO A N 1
ATOM 3853 C CA . PRO A 1 497 ? -25.740 -6.581 21.662 1.00 86.12 497 PRO A CA 1
ATOM 3854 C C . PRO A 1 497 ? -26.948 -7.421 22.093 1.00 86.12 497 PRO A C 1
ATOM 3856 O O . PRO A 1 497 ? -28.003 -7.443 21.456 1.00 86.12 497 PRO A O 1
ATOM 3859 N N . SER A 1 498 ? -26.812 -8.078 23.241 1.00 85.75 498 SER A N 1
ATOM 3860 C CA . SER A 1 498 ? -27.933 -8.674 23.967 1.00 85.75 498 SER A CA 1
ATOM 3861 C C . SER A 1 498 ? -28.470 -7.684 25.008 1.00 85.75 498 SER A C 1
ATOM 3863 O O . SER A 1 498 ? -27.809 -6.711 25.362 1.00 85.75 498 SER A O 1
ATOM 3865 N N . ARG A 1 499 ? -29.670 -7.940 25.548 1.00 84.44 499 ARG A N 1
ATOM 3866 C CA . ARG A 1 499 ? -30.443 -7.008 26.407 1.00 84.44 499 ARG A CA 1
ATOM 3867 C C . ARG A 1 499 ? -29.661 -6.343 27.549 1.00 84.44 499 ARG A C 1
ATOM 3869 O O . ARG A 1 499 ? -30.060 -5.272 27.990 1.00 84.44 499 ARG A O 1
ATOM 3876 N N . THR A 1 500 ? -28.628 -7.005 28.067 1.00 88.44 500 THR A N 1
ATOM 3877 C CA . THR A 1 500 ? -27.719 -6.494 29.109 1.00 88.44 500 THR A CA 1
ATOM 3878 C C . THR A 1 500 ? -26.271 -6.953 28.880 1.00 88.44 500 THR A C 1
ATOM 3880 O O . THR A 1 500 ? -25.488 -6.979 29.830 1.00 88.44 500 THR A O 1
ATOM 3883 N N . GLU A 1 501 ? -25.919 -7.408 27.671 1.00 92.31 501 GLU A N 1
ATOM 3884 C CA . GLU A 1 501 ? -24.566 -7.892 27.355 1.00 92.31 501 GLU A CA 1
ATOM 3885 C C . GLU A 1 501 ? -24.059 -7.252 26.063 1.00 92.31 501 GLU A C 1
ATOM 3887 O O . GLU A 1 501 ? -24.752 -7.267 25.046 1.00 92.31 501 GLU A O 1
ATOM 3892 N N . ILE A 1 502 ? -22.841 -6.719 26.113 1.00 94.00 502 ILE A N 1
ATOM 3893 C CA . ILE A 1 502 ? -22.139 -6.148 24.963 1.00 94.00 502 ILE A CA 1
ATOM 3894 C C . ILE A 1 502 ? -21.017 -7.085 24.520 1.00 94.00 502 ILE A C 1
ATOM 3896 O O . ILE A 1 502 ? -20.456 -7.824 25.336 1.00 94.00 502 ILE A O 1
ATOM 3900 N N . TYR A 1 503 ? -20.677 -7.033 23.236 1.00 94.25 503 TYR A N 1
ATOM 3901 C CA . TYR A 1 503 ? -19.638 -7.856 22.624 1.00 94.25 503 TYR A CA 1
ATOM 3902 C C . TYR A 1 503 ? -18.556 -6.962 22.016 1.00 94.25 503 TYR A C 1
ATOM 3904 O O . TYR A 1 503 ? -18.856 -5.890 21.493 1.00 94.25 503 TYR A O 1
ATOM 3912 N N . GLY A 1 504 ? -17.300 -7.388 22.115 1.00 93.12 504 GLY A N 1
ATOM 3913 C CA . GLY A 1 504 ? -16.148 -6.585 21.712 1.00 93.12 504 GLY A CA 1
ATOM 3914 C C . GLY A 1 504 ? -14.844 -7.370 21.778 1.00 93.12 504 GLY A C 1
ATOM 3915 O O . GLY A 1 504 ? -14.830 -8.544 22.150 1.00 93.12 504 GLY A O 1
ATOM 3916 N N . TYR A 1 505 ? -13.747 -6.722 21.401 1.00 94.00 505 TYR A N 1
ATOM 3917 C CA . TYR A 1 505 ? -12.413 -7.325 21.319 1.00 94.00 505 TYR A CA 1
ATOM 3918 C C . TYR A 1 505 ? -11.445 -6.549 22.215 1.00 94.00 505 TYR A C 1
ATOM 3920 O O . TYR A 1 505 ? -11.595 -5.340 22.375 1.00 94.00 505 TYR A O 1
ATOM 3928 N N . GLU A 1 506 ? -10.461 -7.210 22.826 1.00 93.12 506 GLU A N 1
ATOM 3929 C CA . GLU A 1 506 ? -9.542 -6.513 23.735 1.00 93.12 506 GLU A CA 1
ATOM 3930 C C . GLU A 1 506 ? -8.570 -5.620 22.960 1.00 93.12 506 GLU A C 1
ATOM 3932 O O . GLU A 1 506 ? -7.932 -6.050 22.002 1.00 93.12 506 GLU A O 1
ATOM 3937 N N . PHE A 1 507 ? -8.432 -4.372 23.405 1.00 92.56 507 PHE A N 1
ATOM 3938 C CA . PHE A 1 507 ? -7.552 -3.366 22.810 1.00 92.56 507 PHE A CA 1
ATOM 3939 C C . PHE A 1 507 ? -6.112 -3.883 22.661 1.00 92.56 507 PHE A C 1
ATOM 3941 O O . PHE A 1 507 ? -5.493 -3.669 21.623 1.00 92.56 507 PHE A O 1
ATOM 3948 N N . MET A 1 508 ? -5.611 -4.625 23.657 1.00 90.25 508 MET A N 1
ATOM 3949 C CA . MET A 1 508 ? -4.279 -5.239 23.617 1.00 90.25 508 MET A CA 1
ATOM 3950 C C . MET A 1 508 ? -4.195 -6.428 22.648 1.00 90.25 508 MET A C 1
ATOM 3952 O O . MET A 1 508 ? -3.213 -6.526 21.919 1.00 90.25 508 MET A O 1
ATOM 3956 N N . ASP A 1 509 ? -5.227 -7.279 22.553 1.00 87.31 509 ASP A N 1
ATOM 3957 C CA . ASP A 1 509 ? -5.265 -8.356 21.547 1.00 87.31 509 ASP A CA 1
ATOM 3958 C C . ASP A 1 509 ? -5.209 -7.778 20.114 1.00 87.31 509 ASP A C 1
ATOM 3960 O O . ASP A 1 509 ? -4.544 -8.338 19.241 1.00 87.31 509 ASP A O 1
ATOM 3964 N N . ILE A 1 510 ? -5.873 -6.640 19.871 1.00 87.44 510 ILE A N 1
ATOM 3965 C CA . ILE A 1 510 ? -5.850 -5.921 18.584 1.00 87.44 510 ILE A CA 1
ATOM 3966 C C . ILE A 1 510 ? -4.505 -5.210 18.351 1.00 87.44 510 ILE A C 1
ATOM 3968 O O . ILE A 1 510 ? -3.987 -5.245 17.233 1.00 87.44 510 ILE A O 1
ATOM 3972 N N . LEU A 1 511 ? -3.911 -4.611 19.389 1.00 86.62 511 LEU A N 1
ATOM 3973 C CA . LEU A 1 511 ? -2.599 -3.957 19.326 1.00 86.62 511 LEU A CA 1
ATOM 3974 C C . LEU A 1 511 ? -1.474 -4.947 18.983 1.00 86.62 511 LEU A C 1
ATOM 3976 O O . LEU A 1 511 ? -0.613 -4.652 18.158 1.00 86.62 511 LEU A O 1
ATOM 3980 N N . GLU A 1 512 ? -1.491 -6.125 19.606 1.00 81.69 512 GLU A N 1
ATOM 3981 C CA . GLU A 1 512 ? -0.450 -7.151 19.476 1.00 81.69 512 GLU A CA 1
ATOM 3982 C C . GLU A 1 512 ? -0.663 -8.095 18.274 1.00 81.69 512 GLU A C 1
ATOM 3984 O O . GLU A 1 512 ? 0.160 -8.983 18.047 1.00 81.69 512 GLU A O 1
ATOM 3989 N N . ASN A 1 513 ? -1.742 -7.922 17.490 1.00 73.31 513 ASN A N 1
ATOM 3990 C CA . ASN A 1 513 ? -2.171 -8.867 16.441 1.00 73.31 513 ASN A CA 1
ATOM 3991 C C . ASN A 1 513 ? -2.301 -10.306 16.999 1.00 73.31 513 ASN A C 1
ATOM 3993 O O . ASN A 1 513 ? -1.855 -11.290 16.403 1.00 73.31 513 ASN A O 1
ATOM 3997 N N . SER A 1 514 ? -2.864 -10.410 18.205 1.00 73.56 514 SER A N 1
ATOM 3998 C CA . SER A 1 514 ? -2.943 -11.634 18.997 1.00 73.56 514 SER A CA 1
ATOM 3999 C C . SER A 1 514 ? -3.796 -12.694 18.309 1.00 73.56 514 SER A C 1
ATOM 4001 O O . SER A 1 514 ? -4.932 -12.444 17.902 1.00 73.56 514 SER A O 1
ATOM 4003 N N . SER A 1 515 ? -3.304 -13.934 18.269 1.00 61.94 515 SER A N 1
ATOM 4004 C CA . SER A 1 515 ? -4.089 -15.098 17.838 1.00 61.94 515 SER A CA 1
ATOM 4005 C C . SER A 1 515 ? -5.184 -15.513 18.835 1.00 61.94 515 SER A C 1
ATOM 4007 O O . SER A 1 515 ? -5.902 -16.473 18.569 1.00 61.94 515 SER A O 1
ATOM 4009 N N . LYS A 1 516 ? -5.315 -14.799 19.965 1.00 63.38 516 LYS A N 1
ATOM 4010 C CA . LYS A 1 516 ? -6.371 -14.934 20.984 1.00 63.38 516 LYS A CA 1
ATOM 4011 C C . LYS A 1 516 ? -7.370 -13.767 20.953 1.00 63.38 516 LYS A C 1
ATOM 4013 O O . LYS A 1 516 ? -8.070 -13.530 21.938 1.00 63.38 516 LYS A O 1
ATOM 4018 N N . SER A 1 517 ? -7.439 -13.047 19.830 1.00 71.44 517 SER A N 1
ATOM 4019 C CA . SER A 1 517 ? -8.417 -11.985 19.538 1.00 71.44 517 SER A CA 1
ATOM 4020 C C . SER A 1 517 ? -9.845 -12.537 19.351 1.00 71.44 517 SER A C 1
ATOM 4022 O O . SER A 1 517 ? -10.548 -12.230 18.391 1.00 71.44 517 SER A O 1
ATOM 4024 N N . ASP A 1 518 ? -10.280 -13.370 20.296 1.00 82.38 518 ASP A N 1
ATOM 4025 C CA . ASP A 1 518 ? -11.627 -13.915 20.396 1.00 82.38 518 ASP A CA 1
ATOM 4026 C C . ASP A 1 518 ? -12.635 -12.816 20.757 1.00 82.38 518 ASP A C 1
ATOM 4028 O O . ASP A 1 518 ? -12.319 -11.853 21.461 1.00 82.38 518 ASP A O 1
ATOM 4032 N N . LEU A 1 519 ? -13.890 -12.995 20.345 1.00 88.94 519 LEU A N 1
ATOM 4033 C CA . LEU A 1 519 ? -14.979 -12.113 20.754 1.00 88.94 519 LEU A CA 1
ATOM 4034 C C . LEU A 1 519 ? -15.247 -12.263 22.261 1.00 88.94 519 LEU A C 1
ATOM 4036 O O . LEU A 1 519 ? -15.741 -13.295 22.724 1.00 88.94 519 LEU A O 1
ATOM 4040 N N . LYS A 1 520 ? -14.958 -11.216 23.034 1.00 91.69 520 LYS A N 1
ATOM 4041 C CA . LYS A 1 520 ? -15.246 -11.157 24.469 1.00 91.69 520 LYS A CA 1
ATOM 4042 C C . LYS A 1 520 ? -16.669 -10.626 24.699 1.00 91.69 520 LYS A C 1
ATOM 4044 O O . LYS A 1 520 ? -17.281 -10.003 23.830 1.00 91.69 520 LYS A O 1
ATOM 4049 N N . ARG A 1 521 ? -17.206 -10.858 25.902 1.00 93.56 521 ARG A N 1
ATOM 4050 C CA . ARG A 1 521 ? -18.528 -10.371 26.342 1.00 93.56 521 ARG A CA 1
ATOM 4051 C C . ARG A 1 521 ? -18.427 -9.649 27.681 1.00 93.56 521 ARG A C 1
ATOM 4053 O O . ARG A 1 521 ? -17.754 -10.145 28.582 1.00 93.56 521 ARG A O 1
ATOM 4060 N N . CYS A 1 522 ? -19.135 -8.536 27.833 1.00 93.44 522 CYS A N 1
ATOM 4061 C CA . CYS A 1 522 ? -19.254 -7.810 29.098 1.00 93.44 522 CYS A CA 1
ATOM 4062 C C . CYS A 1 522 ? -20.730 -7.596 29.464 1.00 93.44 522 CYS A C 1
ATOM 4064 O O . CYS A 1 522 ? -21.589 -7.557 28.584 1.00 93.44 522 CYS A O 1
ATOM 4066 N N . LYS A 1 523 ? -21.038 -7.475 30.760 1.00 93.44 523 LYS A N 1
ATOM 4067 C CA . LYS A 1 523 ? -22.392 -7.201 31.265 1.00 93.44 523 LYS A CA 1
ATOM 4068 C C . LYS A 1 523 ? -22.511 -5.742 31.667 1.00 93.44 523 LYS A C 1
ATOM 4070 O O . LYS A 1 523 ? -21.709 -5.278 32.467 1.00 93.44 523 LYS A O 1
ATOM 4075 N N . ILE A 1 524 ? -23.547 -5.076 31.167 1.00 93.25 524 ILE A N 1
ATOM 4076 C CA . ILE A 1 524 ? -23.848 -3.678 31.481 1.00 93.25 524 ILE A CA 1
ATOM 4077 C C . ILE A 1 524 ? -24.995 -3.584 32.497 1.00 93.25 524 ILE A C 1
ATOM 4079 O O . ILE A 1 524 ? -26.001 -4.298 32.422 1.00 93.25 524 ILE A O 1
ATOM 4083 N N . SER A 1 525 ? -24.830 -2.681 33.459 1.00 91.81 525 SER A N 1
ATOM 4084 C CA . SER A 1 525 ? -25.822 -2.284 34.454 1.00 91.81 525 SER A CA 1
ATOM 4085 C C . SER A 1 525 ? -27.001 -1.523 33.837 1.00 91.81 525 SER A C 1
ATOM 4087 O O . SER A 1 525 ? -26.959 -1.026 32.712 1.00 91.81 525 SER A O 1
ATOM 4089 N N . LYS A 1 526 ? -28.090 -1.373 34.602 1.00 89.75 526 LYS A N 1
ATOM 4090 C CA . LYS A 1 526 ? -29.314 -0.704 34.124 1.00 89.75 526 LYS A CA 1
ATOM 4091 C C . LYS A 1 526 ? -29.101 0.749 33.674 1.00 89.75 526 LYS A C 1
ATOM 4093 O O . LYS A 1 526 ? -29.911 1.246 32.898 1.00 89.75 526 LYS A O 1
ATOM 4098 N N . SER A 1 527 ? -28.048 1.413 34.148 1.00 89.25 527 SER A N 1
ATOM 4099 C CA . SER A 1 527 ? -27.702 2.794 33.805 1.00 89.25 527 SER A CA 1
ATOM 4100 C C . SER A 1 527 ? -26.941 2.941 32.483 1.00 89.25 527 SER A C 1
ATOM 4102 O O . SER A 1 527 ? -27.055 3.995 31.864 1.00 89.25 527 SER A O 1
ATOM 4104 N N . GLY A 1 528 ? -26.230 1.907 32.016 1.00 88.88 528 GLY A N 1
ATOM 4105 C CA . GLY A 1 528 ? -25.545 1.920 30.714 1.00 88.88 528 GLY A CA 1
ATOM 4106 C C . GLY A 1 528 ? -26.406 1.477 29.527 1.00 88.88 528 GLY A C 1
ATOM 4107 O O . GLY A 1 528 ? -26.053 1.720 28.379 1.00 88.88 528 GLY A O 1
ATOM 4108 N N . LEU A 1 529 ? -27.577 0.878 29.776 1.00 91.31 529 LEU A N 1
ATOM 4109 C CA . LEU A 1 529 ? -28.485 0.411 28.716 1.00 91.31 529 LEU A CA 1
ATOM 4110 C C . LEU A 1 529 ? -28.838 1.445 27.617 1.00 91.31 529 LEU A C 1
ATOM 4112 O O . LEU A 1 529 ? -28.999 1.008 26.477 1.00 91.31 529 LEU A O 1
ATOM 4116 N N . PRO A 1 530 ? -28.969 2.769 27.876 1.00 93.19 530 PRO A N 1
ATOM 4117 C CA . PRO A 1 530 ? -29.416 3.723 26.856 1.00 93.19 530 PRO A CA 1
ATOM 4118 C C . PRO A 1 530 ? -28.536 3.830 25.605 1.00 93.19 530 PRO A C 1
ATOM 4120 O O . PRO A 1 530 ? -29.063 4.157 24.546 1.00 93.19 530 PRO A O 1
ATOM 4123 N N . TRP A 1 531 ? -27.228 3.562 25.700 1.00 93.62 531 TRP A N 1
ATOM 4124 C CA . TRP A 1 531 ? -26.314 3.667 24.552 1.00 93.62 531 TRP A CA 1
ATOM 4125 C C . TRP A 1 531 ? -26.052 2.337 23.840 1.00 93.62 531 TRP A C 1
ATOM 4127 O O . TRP A 1 531 ? -25.488 2.340 22.750 1.00 93.62 531 TRP A O 1
ATOM 4137 N N . ILE A 1 532 ? -26.506 1.207 24.394 1.00 92.62 532 ILE A N 1
ATOM 4138 C CA . ILE A 1 532 ? -26.324 -0.122 23.789 1.00 92.62 532 ILE A CA 1
ATOM 4139 C C . ILE A 1 532 ? -26.760 -0.191 22.304 1.00 92.62 532 ILE A C 1
ATOM 4141 O O . ILE A 1 532 ? -26.020 -0.799 21.534 1.00 92.62 532 ILE A O 1
ATOM 4145 N N . PRO A 1 533 ? -27.856 0.451 21.836 1.00 92.25 533 PRO A N 1
ATOM 4146 C CA . PRO A 1 533 ? -28.234 0.453 20.411 1.00 92.25 533 PRO A CA 1
ATOM 4147 C C . PRO A 1 533 ? -27.195 1.055 19.443 1.00 92.25 533 PRO A C 1
ATOM 4149 O O . PRO A 1 533 ? -27.277 0.843 18.235 1.00 92.25 533 PRO A O 1
ATOM 4152 N N . LEU A 1 534 ? -26.193 1.788 19.941 1.00 91.75 534 LEU A N 1
ATOM 4153 C CA . LEU A 1 534 ? -25.075 2.262 19.121 1.00 91.75 534 LEU A CA 1
ATOM 4154 C C . LEU A 1 534 ? -24.170 1.103 18.654 1.00 91.75 534 LEU A C 1
ATOM 4156 O O . LEU A 1 534 ? -23.540 1.204 17.607 1.00 91.75 534 LEU A O 1
ATOM 4160 N N . LEU A 1 535 ? -24.166 -0.032 19.363 1.00 92.06 535 LEU A N 1
ATOM 4161 C CA . LEU A 1 535 ? -23.412 -1.245 19.006 1.00 92.06 535 LEU A CA 1
ATOM 4162 C C . LEU A 1 535 ? -24.024 -2.037 17.835 1.00 92.06 535 LEU A C 1
ATOM 4164 O O . LEU A 1 535 ? -23.390 -2.955 17.323 1.00 92.06 535 LEU A O 1
ATOM 4168 N N . ASP A 1 536 ? -25.228 -1.680 17.375 1.00 89.50 536 ASP A N 1
ATOM 4169 C CA . ASP A 1 536 ? -25.746 -2.146 16.079 1.00 89.50 536 ASP A CA 1
ATOM 4170 C C . ASP A 1 536 ? -25.057 -1.446 14.884 1.00 89.50 536 ASP A C 1
ATOM 4172 O O . ASP A 1 536 ? -25.280 -1.846 13.741 1.00 89.50 536 ASP A O 1
ATOM 4176 N N . HIS A 1 537 ? -24.226 -0.422 15.139 1.00 90.69 537 HIS A N 1
ATOM 4177 C CA . HIS A 1 537 ? -23.597 0.436 14.124 1.00 90.69 537 HIS A CA 1
ATOM 4178 C C . HIS A 1 537 ? -22.075 0.580 14.305 1.00 90.69 537 HIS A C 1
ATOM 4180 O O . HIS A 1 537 ? -21.345 0.546 13.318 1.00 90.69 537 HIS A O 1
ATOM 4186 N N . PHE A 1 538 ? -21.586 0.704 15.544 1.00 92.25 538 PHE A N 1
ATOM 4187 C CA . PHE A 1 538 ? -20.170 0.931 15.852 1.00 92.25 538 PHE A CA 1
ATOM 4188 C C . PHE A 1 538 ? -19.512 -0.283 16.515 1.00 92.25 538 PHE A C 1
ATOM 4190 O O . PHE A 1 538 ? -20.081 -0.922 17.402 1.00 92.25 538 PHE A O 1
ATOM 4197 N N . HIS A 1 539 ? -18.270 -0.565 16.119 1.00 92.44 539 HIS A N 1
ATOM 4198 C CA . HIS A 1 539 ? -17.436 -1.586 16.751 1.00 92.44 539 HIS A CA 1
ATOM 4199 C C . HIS A 1 539 ? -17.082 -1.215 18.204 1.00 92.44 539 HIS A C 1
ATOM 4201 O O . HIS A 1 539 ? -17.050 -0.035 18.563 1.00 92.44 539 HIS A O 1
ATOM 4207 N N . CYS A 1 540 ? -16.779 -2.222 19.033 1.00 94.69 540 CYS A N 1
ATOM 4208 C CA . CYS A 1 540 ? -16.412 -2.025 20.436 1.00 94.69 540 CYS A CA 1
ATOM 4209 C C . CYS A 1 540 ? -15.069 -2.673 20.799 1.00 94.69 540 CYS A C 1
ATOM 4211 O O . CYS A 1 540 ? -14.864 -3.873 20.586 1.00 94.69 540 CYS A O 1
ATOM 4213 N N . LEU A 1 541 ? -14.179 -1.872 21.388 1.00 96.12 541 LEU A N 1
ATOM 4214 C CA . LEU A 1 541 ? -12.922 -2.312 21.988 1.00 96.12 541 LEU A CA 1
ATOM 4215 C C . LEU A 1 541 ? -13.026 -2.306 23.512 1.00 96.12 541 LEU A C 1
ATOM 4217 O O . LEU A 1 541 ? -13.474 -1.327 24.105 1.00 96.12 541 LEU A O 1
ATOM 4221 N N . PHE A 1 542 ? -12.570 -3.379 24.151 1.00 96.00 542 PHE A N 1
ATOM 4222 C CA . PHE A 1 542 ? -12.497 -3.495 25.605 1.00 96.00 542 PHE A CA 1
ATOM 4223 C C . PHE A 1 542 ? -11.085 -3.161 26.091 1.00 96.00 542 PHE A C 1
ATOM 4225 O O . PHE A 1 542 ? -10.099 -3.698 25.586 1.00 96.00 542 PHE A O 1
ATOM 4232 N N . CYS A 1 543 ? -10.978 -2.297 27.093 1.00 95.25 543 CYS A N 1
ATOM 4233 C CA . CYS A 1 543 ? -9.729 -1.943 27.764 1.00 95.25 543 CYS A CA 1
ATOM 4234 C C . CYS A 1 543 ? -9.905 -1.983 29.293 1.00 95.25 543 CYS A C 1
ATOM 4236 O O . CYS A 1 543 ? -10.962 -2.361 29.802 1.00 95.25 543 CYS A O 1
ATOM 4238 N N . SER A 1 544 ? -8.859 -1.626 30.037 1.00 93.81 544 SER A N 1
ATOM 4239 C CA . SER A 1 544 ? -8.906 -1.483 31.494 1.00 93.81 544 SER A CA 1
ATOM 4240 C C . SER A 1 544 ? -7.889 -0.436 31.939 1.00 93.81 544 SER A C 1
ATOM 4242 O O . SER A 1 544 ? -6.720 -0.532 31.568 1.00 93.81 544 SER A O 1
ATOM 4244 N N . GLY A 1 545 ? -8.320 0.557 32.717 1.00 89.44 545 GLY A N 1
ATOM 4245 C CA . GLY A 1 545 ? -7.447 1.616 33.229 1.00 89.44 545 GLY A CA 1
ATOM 4246 C C . GLY A 1 545 ? -7.065 2.691 32.204 1.00 89.44 545 GLY A C 1
ATOM 4247 O O . GLY A 1 545 ? -5.993 3.278 32.324 1.00 89.44 545 GLY A O 1
ATOM 4248 N N . LEU A 1 546 ? -7.926 2.979 31.218 1.00 89.62 546 LEU A N 1
ATOM 4249 C CA . LEU A 1 546 ? -7.698 4.046 30.226 1.00 89.62 546 LEU A CA 1
ATOM 4250 C C . LEU A 1 546 ? -7.781 5.456 30.849 1.00 89.62 546 LEU A C 1
ATOM 4252 O O . LEU A 1 546 ? -7.279 6.429 30.288 1.00 89.62 546 LEU A O 1
ATOM 4256 N N . GLY A 1 547 ? -8.402 5.581 32.025 1.00 88.62 547 GLY A N 1
ATOM 4257 C CA . GLY A 1 547 ? -8.555 6.851 32.733 1.00 88.62 547 GLY A CA 1
ATOM 4258 C C . GLY A 1 547 ? -9.734 7.662 32.198 1.00 88.62 547 GLY A C 1
ATOM 4259 O O . GLY A 1 547 ? -10.849 7.151 32.113 1.00 88.62 547 GLY A O 1
ATOM 4260 N N . ASP A 1 548 ? -9.521 8.938 31.878 1.00 88.62 548 ASP A N 1
ATOM 4261 C CA . ASP A 1 548 ? -10.571 9.849 31.401 1.00 88.62 548 ASP A CA 1
ATOM 4262 C C . ASP A 1 548 ? -10.276 10.303 29.963 1.00 88.62 548 ASP A C 1
ATOM 4264 O O . ASP A 1 548 ? -9.831 11.428 29.740 1.00 88.62 548 ASP A O 1
ATOM 4268 N N . ALA A 1 549 ? -10.520 9.424 28.983 1.00 90.06 549 ALA A N 1
ATOM 4269 C CA . ALA A 1 549 ? -10.233 9.694 27.566 1.00 90.06 549 ALA A CA 1
ATOM 4270 C C . ALA A 1 549 ? -10.979 10.924 27.001 1.00 90.06 549 ALA A C 1
ATOM 4272 O O . ALA A 1 549 ? -10.502 11.570 26.073 1.00 90.06 549 ALA A O 1
ATOM 4273 N N . ILE A 1 550 ? -12.128 11.274 27.588 1.00 91.06 550 ILE A N 1
ATOM 4274 C CA . ILE A 1 550 ? -12.830 12.541 27.360 1.00 91.06 550 ILE A CA 1
ATOM 4275 C C . ILE A 1 550 ? -13.058 13.206 28.718 1.00 91.06 550 ILE A C 1
ATOM 4277 O O . ILE A 1 550 ? -13.574 12.571 29.643 1.00 91.06 550 ILE A O 1
ATOM 4281 N N . ARG A 1 551 ? -12.722 14.497 28.814 1.00 89.62 551 ARG A N 1
ATOM 4282 C CA . ARG A 1 551 ? -13.017 15.360 29.965 1.00 89.62 551 ARG A CA 1
ATOM 4283 C C . ARG A 1 551 ? -13.872 16.554 29.551 1.00 89.62 551 ARG A C 1
ATOM 4285 O O . ARG A 1 551 ? -13.681 17.134 28.486 1.00 89.62 551 ARG A O 1
ATOM 4292 N N . GLY A 1 552 ? -14.809 16.926 30.416 1.00 87.62 552 GLY A N 1
ATOM 4293 C CA . GLY A 1 552 ? -15.580 18.160 30.294 1.00 87.62 552 GLY A CA 1
ATOM 4294 C C . GLY A 1 552 ? -14.757 19.409 30.631 1.00 87.62 552 GLY A C 1
ATOM 4295 O O . GLY A 1 552 ? -13.667 19.330 31.192 1.00 87.62 552 GLY A O 1
ATOM 4296 N N . SER A 1 553 ? -15.316 20.577 30.319 1.00 84.56 553 SER A N 1
ATOM 4297 C CA . SER A 1 553 ? -14.711 21.898 30.562 1.00 84.56 553 SER A CA 1
ATOM 4298 C C . SER A 1 553 ? -15.581 22.830 31.423 1.00 84.56 553 SER A C 1
ATOM 4300 O O . SER A 1 553 ? -15.306 24.023 31.519 1.00 84.56 553 SER A O 1
ATOM 4302 N N . ARG A 1 554 ? -16.654 22.310 32.041 1.00 81.62 554 ARG A N 1
ATOM 4303 C CA . ARG A 1 554 ? -17.643 23.103 32.804 1.00 81.62 554 ARG A CA 1
ATOM 4304 C C . ARG A 1 554 ? -17.312 23.271 34.290 1.00 81.62 554 ARG A C 1
ATOM 4306 O O . ARG A 1 554 ? -17.872 24.152 34.935 1.00 81.62 554 ARG A O 1
ATOM 4313 N N . GLY A 1 555 ? -16.466 22.410 34.849 1.00 80.50 555 GLY A N 1
ATOM 4314 C CA . GLY A 1 555 ? -16.013 22.491 36.235 1.00 80.50 555 GLY A CA 1
ATOM 4315 C C . GLY A 1 555 ? -15.032 23.643 36.471 1.00 80.50 555 GLY A C 1
ATOM 4316 O O . GLY A 1 555 ? -14.336 24.079 35.560 1.00 80.50 555 GLY A O 1
ATOM 4317 N N . SER A 1 556 ? -14.929 24.104 37.720 1.00 78.38 556 SER A N 1
ATOM 4318 C CA . SER A 1 556 ? -14.099 25.250 38.142 1.00 78.38 556 SER A CA 1
ATOM 4319 C C . SER A 1 556 ? -12.575 25.040 38.065 1.00 78.38 556 SER A C 1
ATOM 4321 O O . SER A 1 556 ? -11.811 25.914 38.467 1.00 78.38 556 SER A O 1
ATOM 4323 N N . GLY A 1 557 ? -12.125 23.890 37.565 1.00 80.44 557 GLY A N 1
ATOM 4324 C CA . GLY A 1 557 ? -10.728 23.514 37.370 1.00 80.44 557 GLY A CA 1
ATOM 4325 C C . GLY A 1 557 ? -10.643 22.185 36.616 1.00 80.44 557 GLY A C 1
ATOM 4326 O O . GLY A 1 557 ? -11.637 21.462 36.538 1.00 80.44 557 GLY A O 1
ATOM 4327 N N . TYR A 1 558 ? -9.474 21.862 36.058 1.00 76.56 558 TYR A N 1
ATOM 4328 C CA . TYR A 1 558 ? -9.283 20.695 35.182 1.00 76.56 558 TYR A CA 1
ATOM 4329 C C . TYR A 1 558 ? -9.747 19.381 35.836 1.00 76.56 558 TYR A C 1
ATOM 4331 O O . TYR A 1 558 ? -10.616 18.697 35.297 1.00 76.56 558 TYR A O 1
ATOM 4339 N N . ASP A 1 559 ? -9.273 19.100 37.052 1.00 82.69 559 ASP A N 1
ATOM 4340 C CA . ASP A 1 559 ? -9.618 17.906 37.841 1.00 82.69 559 ASP A CA 1
ATOM 4341 C C . ASP A 1 559 ? -10.909 18.046 38.670 1.00 82.69 559 ASP A C 1
ATOM 4343 O O . ASP A 1 559 ? -11.106 17.351 39.666 1.00 82.69 559 ASP A O 1
ATOM 4347 N N . SER A 1 560 ? -11.817 18.946 38.278 1.00 86.31 560 SER A N 1
ATOM 4348 C CA . SER A 1 560 ? -13.154 19.003 38.874 1.00 86.31 560 SER A CA 1
ATOM 4349 C C . SER A 1 560 ? -13.909 17.690 38.604 1.00 86.31 560 SER A C 1
ATOM 4351 O O . SER A 1 560 ? -13.991 17.282 37.443 1.00 86.31 560 SER A O 1
ATOM 4353 N N . PRO A 1 561 ? -14.551 17.058 39.608 1.00 84.62 561 PRO A N 1
ATOM 4354 C CA . PRO A 1 561 ? -15.371 15.862 39.389 1.00 84.62 561 PRO A CA 1
ATOM 4355 C C . PRO A 1 561 ? -16.485 16.064 38.350 1.00 84.62 561 PRO A C 1
ATOM 4357 O O . PRO A 1 561 ? -16.861 15.125 37.661 1.00 84.62 561 PRO A O 1
ATOM 4360 N N . CYS A 1 562 ? -16.963 17.301 38.172 1.00 85.88 562 CYS A N 1
ATOM 4361 C CA . CYS A 1 562 ? -17.952 17.671 37.153 1.00 85.88 562 CYS A CA 1
ATOM 4362 C C . CYS A 1 562 ? -17.432 17.585 35.702 1.00 85.88 562 CYS A C 1
ATOM 4364 O O . CYS A 1 562 ? -18.223 17.714 34.770 1.00 85.88 562 CYS A O 1
ATOM 4366 N N . ASN A 1 563 ? -16.121 17.405 35.506 1.00 88.81 563 ASN A N 1
ATOM 4367 C CA . ASN A 1 563 ? -15.482 17.195 34.205 1.00 88.81 563 ASN A CA 1
ATOM 4368 C C . ASN A 1 563 ? -15.172 15.714 33.923 1.00 88.81 563 ASN A C 1
ATOM 4370 O O . ASN A 1 563 ? -14.756 15.397 32.812 1.00 88.81 563 ASN A O 1
ATOM 4374 N N . GLN A 1 564 ? -15.343 14.818 34.898 1.00 89.25 564 GLN A N 1
ATOM 4375 C CA . GLN A 1 564 ? -15.030 13.394 34.771 1.00 89.25 564 GLN A CA 1
ATOM 4376 C C . GLN A 1 564 ? -16.313 12.571 34.627 1.00 89.25 564 GLN A C 1
ATOM 4378 O O . GLN A 1 564 ? -17.363 12.925 35.163 1.00 89.25 564 GLN A O 1
ATOM 4383 N N . LEU A 1 565 ? -16.228 11.447 33.917 1.00 90.38 565 LEU A N 1
ATOM 4384 C CA . LEU A 1 565 ? -17.335 10.501 33.812 1.00 90.38 565 LEU A CA 1
ATOM 4385 C C . LEU A 1 565 ? -17.351 9.593 35.062 1.00 90.38 565 LEU A C 1
ATOM 4387 O O . LEU A 1 565 ? -16.318 8.989 35.364 1.00 90.38 565 LEU A O 1
ATOM 4391 N N . PRO A 1 566 ? -18.467 9.469 35.807 1.00 90.69 566 PRO A N 1
ATOM 4392 C CA . PRO A 1 566 ? -18.524 8.622 36.998 1.00 90.69 566 PRO A CA 1
ATOM 4393 C C . PRO A 1 566 ? -18.264 7.138 36.704 1.00 90.69 566 PRO A C 1
ATOM 4395 O O . PRO A 1 566 ? -18.932 6.523 35.874 1.00 90.69 566 PRO A O 1
ATOM 4398 N N . LYS A 1 567 ? -17.313 6.555 37.440 1.00 92.75 567 LYS A N 1
ATOM 4399 C CA . LYS A 1 567 ? -16.964 5.125 37.386 1.00 92.75 567 LYS A CA 1
ATOM 4400 C C . LYS A 1 567 ? -18.127 4.251 37.876 1.00 92.75 567 LYS A C 1
ATOM 4402 O O . LYS A 1 567 ? -18.955 4.711 38.664 1.00 92.75 567 LYS A O 1
ATOM 4407 N N . GLY A 1 568 ? -18.187 2.992 37.447 1.00 92.69 568 GLY A N 1
ATOM 4408 C CA . GLY A 1 568 ? -19.144 1.999 37.963 1.00 92.69 568 GLY A CA 1
ATOM 4409 C C . GLY A 1 568 ? -20.598 2.164 37.502 1.00 92.69 568 GLY A C 1
ATOM 4410 O O . GLY A 1 568 ? -21.481 1.543 38.087 1.00 92.69 568 GLY A O 1
ATOM 4411 N N . ASN A 1 569 ? -20.864 3.014 36.503 1.00 92.06 569 ASN A N 1
ATOM 4412 C CA . ASN A 1 569 ? -22.223 3.330 36.036 1.00 92.06 569 ASN A CA 1
ATOM 4413 C C . ASN A 1 569 ? -22.494 2.899 34.580 1.00 92.06 569 ASN A C 1
ATOM 4415 O O . ASN A 1 569 ? -23.640 2.980 34.128 1.00 92.06 569 ASN A O 1
ATOM 4419 N N . ASP A 1 570 ? -21.459 2.450 33.861 1.00 94.56 570 ASP A N 1
ATOM 4420 C CA . ASP A 1 570 ? -21.472 2.061 32.444 1.00 94.56 570 ASP A CA 1
ATOM 4421 C C . ASP A 1 570 ? -21.974 3.171 31.511 1.00 94.56 570 ASP A C 1
ATOM 4423 O O . ASP A 1 570 ? -22.616 2.908 30.497 1.00 94.56 570 ASP A O 1
ATOM 4427 N N . TRP A 1 571 ? -21.724 4.436 31.855 1.00 95.00 571 TRP A N 1
ATOM 4428 C CA . TRP A 1 571 ? -22.096 5.573 31.011 1.00 95.00 571 TRP A CA 1
ATOM 4429 C C . TRP A 1 571 ? -21.145 5.725 29.819 1.00 95.00 571 TRP A C 1
ATOM 4431 O O . TRP A 1 571 ? -19.979 5.339 29.890 1.00 95.00 571 TRP A O 1
ATOM 4441 N N . LEU A 1 572 ? -21.651 6.335 28.745 1.00 94.94 572 LEU A N 1
ATOM 4442 C CA . LEU A 1 572 ? -20.903 6.700 27.543 1.00 94.94 572 LEU A CA 1
ATOM 4443 C C . LEU A 1 572 ? -20.674 8.215 27.519 1.00 94.94 572 LEU A C 1
ATOM 4445 O O . LEU A 1 572 ? -21.632 8.983 27.609 1.00 94.94 572 LEU A O 1
ATOM 4449 N N . ALA A 1 573 ? -19.423 8.644 27.365 1.00 94.19 573 ALA A N 1
ATOM 4450 C CA . ALA A 1 573 ? -19.077 10.016 26.999 1.00 94.19 573 ALA A CA 1
ATOM 4451 C C . ALA A 1 573 ? -18.730 10.110 25.505 1.00 94.19 573 ALA A C 1
ATOM 4453 O O . ALA A 1 573 ? -18.281 9.145 24.892 1.00 94.19 573 ALA A O 1
ATOM 4454 N N . THR A 1 574 ? -18.918 11.282 24.906 1.00 93.25 574 THR A N 1
ATOM 4455 C CA . THR A 1 574 ? -18.519 11.551 23.519 1.00 93.25 574 THR A CA 1
ATOM 4456 C C . THR A 1 574 ? -18.346 13.056 23.297 1.00 93.25 574 THR A C 1
ATOM 4458 O O . THR A 1 574 ? -18.722 13.854 24.161 1.00 93.25 574 THR A O 1
ATOM 4461 N N . SER A 1 575 ? -17.745 13.452 22.174 1.00 89.88 575 SER A N 1
ATOM 4462 C CA . SER A 1 575 ? -17.628 14.861 21.777 1.00 89.88 575 SER A CA 1
ATOM 4463 C C . SER A 1 575 ? -18.849 15.300 20.957 1.00 89.88 575 SER A C 1
ATOM 4465 O O . SER A 1 575 ? -19.527 14.464 20.367 1.00 89.88 575 SER A O 1
ATOM 4467 N N . ILE A 1 576 ? -19.131 16.606 20.876 1.00 87.06 576 ILE A N 1
ATOM 4468 C CA . ILE A 1 576 ? -20.219 17.115 20.014 1.00 87.06 576 ILE A CA 1
ATOM 4469 C C . ILE A 1 576 ? -19.925 16.784 18.538 1.00 87.06 576 ILE A C 1
ATOM 4471 O O . ILE A 1 576 ? -20.785 16.248 17.847 1.00 87.06 576 ILE A O 1
ATOM 4475 N N . HIS A 1 577 ? -18.673 16.957 18.102 1.00 85.25 577 HIS A N 1
ATOM 4476 C CA . HIS A 1 577 ? -18.209 16.565 16.767 1.00 85.25 577 HIS A CA 1
ATOM 4477 C C . HIS A 1 577 ? -18.345 15.053 16.477 1.00 85.25 577 HIS A C 1
ATOM 4479 O O . HIS A 1 577 ? -18.394 14.668 15.318 1.00 85.25 577 HIS A O 1
ATOM 4485 N N . SER A 1 578 ? -18.437 14.196 17.499 1.00 83.50 578 SER A N 1
ATOM 4486 C CA . SER A 1 578 ? -18.674 12.744 17.365 1.00 83.50 578 SER A CA 1
ATOM 4487 C C . SER A 1 578 ? -20.166 12.360 17.359 1.00 83.50 578 SER A C 1
ATOM 4489 O O . SER A 1 578 ? -20.490 11.176 17.314 1.00 83.50 578 SER A O 1
ATOM 4491 N N . ILE A 1 579 ? -21.066 13.345 17.460 1.00 80.06 579 ILE A N 1
ATOM 4492 C CA . ILE A 1 579 ? -22.527 13.202 17.311 1.00 80.06 579 ILE A CA 1
ATOM 4493 C C . ILE A 1 579 ? -23.005 13.860 16.003 1.00 80.06 579 ILE A C 1
ATOM 4495 O O . ILE A 1 579 ? -24.019 13.455 15.441 1.00 80.06 579 ILE A O 1
ATOM 4499 N N . GLU A 1 580 ? -22.304 14.901 15.544 1.00 76.56 580 GLU A N 1
ATOM 4500 C CA . GLU A 1 580 ? -22.647 15.679 14.344 1.00 76.56 580 GLU A CA 1
ATOM 4501 C C . GLU A 1 580 ? -22.078 15.097 13.031 1.00 76.56 580 GLU A C 1
ATOM 4503 O O . GLU A 1 580 ? -22.473 15.560 11.959 1.00 76.56 580 GLU A O 1
ATOM 4508 N N . ASN A 1 581 ? -21.199 14.086 13.114 1.00 59.44 581 ASN A N 1
ATOM 4509 C CA . ASN A 1 581 ? -20.689 13.276 11.995 1.00 59.44 581 ASN A CA 1
ATOM 4510 C C . ASN A 1 581 ? -21.243 11.844 12.059 1.00 59.44 581 ASN A C 1
ATOM 4512 O O . ASN A 1 581 ? -21.630 11.332 10.986 1.00 59.44 581 ASN A O 1
#

Foldseek 3Di:
DDDDDDDDDDDDDDPDPPPPPDDDDDDDDDDDDDPPDDPVVVVPDDDDDDDDDDDDDDDDDDDDDDDDDDDDDDDDDDPDPDPPPAAQWDKAKEFFQFALVLCLVCCVVDDLFSWDFDWWWEDAQLETETDTRCCVQCVPPNVNSRVVRSQQNVLSPDPQSWGDDRAWTWHDDRGMIMITGHPVCPVCVQVVLQCRQFRGDWDFQFEWEWDWADDRRYIYTDDTHTDDPVDQFQCVQLWRYGYYYYGNPHDDDPDGDHWYWYQPLVVCQSQVFKFWDADPQATWTAFFFKIWFFADDPDPAETEIEMDGHPDLGGDFPVVDDRSVDHGDGDNDPVSVNSHIYIYGDDPPPPPDDDDDDDDDDDDDDDDDDDTDISDDDRDDPTTPDHLLSSLLSLLVVQLQAWAKEAAQAFLEIEIARNLVLLLVLLVVVLVPDPPVFADDDQFDFDDDLLRRVSSSVSPSPQQQPFGTDDDPDTDGSSSLSRLLSVLVSNADLDQADQFKDWAFESVCSSRVHPPRDIDMDGADPQQRPCSVCSNPHHYYYYHPPAASFFDDPDPDRPGPNRGDHTPRNHYDYHPSSVVD

Sequence (581 aa):
MDPAHQHNSLPELTESGLLQKARASSAAGHDRLPDWVPDWFRDRAPGSPTEMGGNLDAVTLSSRSSKSTLSSPGRGRSFARREKDRRPLSKFRILNGLNAGRIADEAACGSQTLAGTSITLTMSDGCVEVLTGEEFIRGKYGERGMAFVANIISALDCDNGRYEDDDLALTTSKTEIAVWLSESVHHLWNLVLWLSLTFRQPKANTLCLSTCKAGGSCATLRKLSQVDLDSTHCWFHLFESGLIAVQPDTVRSGRESMFLQVDFNLMLQIAAVEYPLLVEEGLVLVGYSTALVPVKLVDDKTILWHLEVANHDSQIKMHELSAIKGIWLKFKTLGALKSKRALVDQTDHLEFVWRKPAVYSHINCALQLGGQAGLTFDITINTLRFSATRNYLQCLNSSSSEQIIVYDVGESKAWLVPLICVFHEMLLTYWRGIPESFRQPNIPVAQPASDGAEATYAALVNCGGSIVQKSEGDRLKIRDLILSFSTNVSRITLQRPSRTEIYGYEFMDILENSSKSDLKRCKISKSGLPWIPLLDHFHCLFCSGLGDAIRGSRGSGYDSPCNQLPKGNDWLATSIHSIEN

pLDDT: mean 73.97, std 23.62, range [19.2, 96.88]

Organism: NCBI:txid1036612

Secondary structure (DSSP, 8-state):
--------------TTSTTSSSSS------PPPPTTS-HHHHTTPPPPP-----------------------------S-S--SS---PEEEEEESS--HHHHHHHHHTSSS-SSSS-EEEEEETTEEEEEEHHHHHHHHHHHHHHHHHHHHHHHHSSTTSEEE-SSEEEE--SSEEEEEE-TTTGGGHHHHHHHHHHSS-PPTT-EEEE-EEEETTEEEEPPPEEP-TTS--GGGGGBSSEEEEE-TT----TT----EEE-HHHHHHHTTEEEEEEETTEEEEEESSEEEEEEEEEETTEEEEEEEE-SSSSPP-TTT-SGGGS-----S-HHHHHTSEEEE--STTTTSS----------------------------TTBS--HHHHHHHHHHHHHH-EEEEEETTTTEEEEEEHHHHHHHHHHHHHHHS-TTTB-S----PPP-SSTTHHHHHHHTTTTTSEEEE-SS-EEEHHHHHHHHHHHHTTPPP-PPBTTEEEEEEHHHHHTT-TT---EEEEPPTTTGGGGGGGGTS-EEEES----SS--S-SSSTT-GGGSPPTTS-EEEE-GGGT--

Radius of gyration: 34.03 Å; chains: 1; bounding box: 90×60×129 Å